Protein AF-0000000073167538 (afdb_homodimer)

Sequence (584 aa):
VLIKNPHLDSMEEDILYHLDLGTRTHNLPAMFGDIKFVCVGGSPNRMKAFAQFMHKELGLEGSGEDVADICAGTDRYAMYRTGPVLSISHGMGIPSISIMLHELIKLLHHAKCRDVTIIRIGTSGGLGIKAGSVVITDTAVDASFQPRFEQVVLGDVVVRSTDLDRELAEELLACSKEVPDFPTLIGHTMCTYDFYEGQGRLDGALCSFSSEKKLEYLKRAHKAGVRNIEMESTAFAAMCRLCGLRAAVVCVALLDRLEGDQIRAPREVLREYQQRPQRLIAAFIRRRLARCVLIKNPHLDSMEEDILYHLDLGTRTHNLPAMFGDIKFVCVGGSPNRMKAFAQFMHKELGLEGSGEDVADICAGTDRYAMYRTGPVLSISHGMGIPSISIMLHELIKLLHHAKCRDVTIIRIGTSGGLGIKAGSVVITDTAVDASFQPRFEQVVLGDVVVRSTDLDRELAEELLACSKEVPDFPTLIGHTMCTYDFYEGQGRLDGALCSFSSEKKLEYLKRAHKAGVRNIEMESTAFAAMCRLCGLRAAVVCVALLDRLEGDQIRAPREVLREYQQRPQRLIAAFIRRRLARC

pLDDT: mean 96.19, std 3.98, range [68.0, 98.94]

Structure (mmCIF, N/CA/C/O backbone):
data_AF-0000000073167538-model_v1
#
loop_
_entity.id
_entity.type
_entity.pdbx_description
1 polymer 'Uridine phosphorylase'
#
loop_
_atom_site.group_PDB
_atom_site.id
_atom_site.type_symbol
_atom_site.label_atom_id
_atom_site.label_alt_id
_atom_site.label_comp_id
_atom_site.label_asym_id
_atom_site.label_entity_id
_atom_site.label_seq_id
_atom_site.pdbx_PDB_ins_code
_atom_site.Cartn_x
_atom_site.Cartn_y
_atom_site.Cartn_z
_atom_site.occupancy
_atom_site.B_iso_or_equiv
_atom_site.auth_seq_id
_atom_site.auth_comp_id
_atom_site.auth_asym_id
_atom_site.auth_atom_id
_atom_site.pdbx_PDB_model_num
ATOM 1 N N . VAL A 1 1 ? -19.047 15.734 6.941 1 91.5 1 VAL A N 1
ATOM 2 C CA . VAL A 1 1 ? -18.344 14.977 5.914 1 91.5 1 VAL A CA 1
ATOM 3 C C . VAL A 1 1 ? -19.25 14.773 4.703 1 91.5 1 VAL A C 1
ATOM 5 O O . VAL A 1 1 ? -20.375 14.266 4.836 1 91.5 1 VAL A O 1
ATOM 8 N N . LEU A 1 2 ? -18.75 15.258 3.584 1 90.81 2 LEU A N 1
ATOM 9 C CA . LEU A 1 2 ? -19.516 15.141 2.344 1 90.81 2 LEU A CA 1
ATOM 10 C C . LEU A 1 2 ? -19.203 13.828 1.633 1 90.81 2 LEU A C 1
ATOM 12 O O . LEU A 1 2 ? -18.031 13.453 1.507 1 90.81 2 LEU A O 1
ATOM 16 N N . ILE A 1 3 ? -20.234 13.109 1.288 1 92.75 3 ILE A N 1
ATOM 17 C CA . ILE A 1 3 ? -20.094 11.906 0.478 1 92.75 3 ILE A CA 1
ATOM 18 C C . ILE A 1 3 ? -20.531 12.195 -0.956 1 92.75 3 ILE A C 1
ATOM 20 O O . ILE A 1 3 ? -21.625 12.727 -1.184 1 92.75 3 ILE A O 1
ATOM 24 N N . LYS A 1 4 ? -19.641 11.898 -1.864 1 94.88 4 LYS A N 1
ATOM 25 C CA . LYS A 1 4 ? -19.984 12.102 -3.266 1 94.88 4 LYS A CA 1
ATOM 26 C C . LYS A 1 4 ? -20.266 10.781 -3.967 1 94.88 4 LYS A C 1
ATOM 28 O O . LYS A 1 4 ? -19.594 10.43 -4.938 1 94.88 4 LYS A O 1
ATOM 33 N N . ASN A 1 5 ? -21.188 10.062 -3.486 1 97 5 ASN A N 1
ATOM 34 C CA . ASN A 1 5 ? -21.656 8.781 -4.008 1 97 5 ASN A CA 1
ATOM 35 C C . ASN A 1 5 ? -23.172 8.617 -3.803 1 97 5 ASN A C 1
ATOM 37 O O . ASN A 1 5 ? -23.609 8.32 -2.693 1 97 5 ASN A O 1
ATOM 41 N N . PRO A 1 6 ? -23.938 8.781 -4.801 1 94.75 6 PRO A N 1
ATOM 42 C CA . PRO A 1 6 ? -25.391 8.727 -4.668 1 94.75 6 PRO A CA 1
ATOM 43 C C . PRO A 1 6 ? -25.891 7.32 -4.344 1 94.75 6 PRO A C 1
ATOM 45 O O . PRO A 1 6 ? -27.062 7.148 -3.975 1 94.75 6 PRO A O 1
ATOM 48 N N . HIS A 1 7 ? -25.047 6.344 -4.438 1 94.62 7 HIS A N 1
ATOM 49 C CA . HIS A 1 7 ?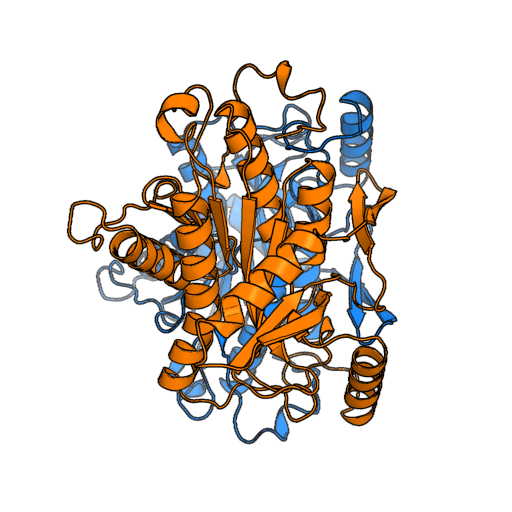 -25.484 4.961 -4.266 1 94.62 7 HIS A CA 1
ATOM 50 C C . HIS A 1 7 ? -25.438 4.551 -2.797 1 94.62 7 HIS A C 1
ATOM 52 O O . HIS A 1 7 ? -26.062 3.557 -2.406 1 94.62 7 HIS A O 1
ATOM 58 N N . LEU A 1 8 ? -24.766 5.25 -1.967 1 92.38 8 LEU A N 1
ATOM 59 C CA . LEU A 1 8 ? -24.484 4.832 -0.598 1 92.38 8 LEU A CA 1
ATOM 60 C C . LEU A 1 8 ? -25.75 4.805 0.237 1 92.38 8 LEU A C 1
ATOM 62 O O . LEU A 1 8 ? -25.938 3.916 1.074 1 92.38 8 LEU A O 1
ATOM 66 N N . ASP A 1 9 ? -26.656 5.707 -0.012 1 87.81 9 ASP A N 1
ATOM 67 C CA . ASP A 1 9 ? -27.875 5.836 0.778 1 87.81 9 ASP A CA 1
ATOM 68 C C . ASP A 1 9 ? -28.828 4.676 0.511 1 87.81 9 ASP A C 1
ATOM 70 O O . ASP A 1 9 ? -29.703 4.383 1.329 1 87.81 9 ASP A O 1
ATOM 74 N N . SER A 1 10 ? -28.609 4.059 -0.589 1 88.75 10 SER A N 1
ATOM 75 C CA . SER A 1 10 ? -29.531 2.994 -0.965 1 88.75 10 SER A CA 1
ATOM 76 C C . SER A 1 10 ? -29.047 1.637 -0.467 1 88.75 10 SER A C 1
ATOM 78 O O . SER A 1 10 ? -29.75 0.635 -0.589 1 88.75 10 SER A O 1
ATOM 80 N N . MET A 1 11 ? -27.938 1.695 0.188 1 90 11 MET A N 1
ATOM 81 C CA . MET A 1 11 ? -27.391 0.423 0.642 1 90 11 MET A CA 1
ATOM 82 C C . MET A 1 11 ? -28.047 -0.02 1.946 1 90 11 MET A C 1
ATOM 84 O O . MET A 1 11 ? -28.219 0.786 2.861 1 90 11 MET A O 1
ATOM 88 N N . GLU A 1 12 ? -28.406 -1.273 1.979 1 90.75 12 GLU A N 1
ATOM 89 C CA . GLU A 1 12 ? -28.953 -1.843 3.207 1 90.75 12 GLU A CA 1
ATOM 90 C C . GLU A 1 12 ? -27.906 -1.901 4.305 1 90.75 12 GLU A C 1
ATOM 92 O O . GLU A 1 12 ? -28.203 -1.643 5.473 1 90.75 12 GLU A O 1
ATOM 97 N N . GLU A 1 13 ? -26.781 -2.285 3.922 1 94.38 13 GLU A N 1
ATOM 98 C CA . GLU A 1 13 ? -25.609 -2.367 4.809 1 94.38 13 GLU A CA 1
ATOM 99 C C . GLU A 1 13 ? -24.344 -1.894 4.105 1 94.38 13 GLU A C 1
ATOM 101 O O . GLU A 1 13 ? -24.156 -2.156 2.916 1 94.38 13 GLU A O 1
ATOM 106 N N . ASP A 1 14 ? -23.625 -1.122 4.84 1 96.31 14 ASP A N 1
ATOM 107 C CA . ASP A 1 14 ? -22.312 -0.718 4.359 1 96.31 14 ASP A CA 1
ATOM 108 C C . ASP A 1 14 ? -21.203 -1.406 5.152 1 96.31 14 ASP A C 1
ATOM 110 O O . ASP A 1 14 ? -20.984 -1.091 6.324 1 96.31 14 ASP A O 1
ATOM 114 N N . ILE A 1 15 ? -20.562 -2.326 4.469 1 95.38 15 ILE A N 1
ATOM 115 C CA . ILE A 1 15 ? -19.469 -3.07 5.094 1 95.38 15 ILE A CA 1
ATOM 116 C C . ILE A 1 15 ? -18.141 -2.406 4.762 1 95.38 15 ILE A C 1
ATOM 118 O O . ILE A 1 15 ? -17.797 -2.246 3.588 1 95.38 15 ILE A O 1
ATOM 122 N N . LEU A 1 16 ? -17.5 -1.912 5.754 1 96.75 16 LEU A N 1
ATOM 123 C CA . LEU A 1 16 ? -16.125 -1.411 5.621 1 96.75 16 LEU A CA 1
ATOM 124 C C . LEU A 1 16 ? -15.117 -2.531 5.844 1 96.75 16 LEU A C 1
ATOM 126 O O . LEU A 1 16 ? -14.516 -2.629 6.914 1 96.75 16 LEU A O 1
ATOM 130 N N . TYR A 1 17 ? -14.867 -3.234 4.82 1 94.44 17 TYR A N 1
ATOM 131 C CA . TYR A 1 17 ? -14.227 -4.539 4.867 1 94.44 17 TYR A CA 1
ATOM 132 C C . TYR A 1 17 ? -12.812 -4.43 5.43 1 94.44 17 TYR A C 1
ATOM 134 O O . TYR A 1 17 ? -12.422 -5.211 6.297 1 94.44 17 TYR A O 1
ATOM 142 N N . HIS A 1 18 ? -12.062 -3.453 5.031 1 96.69 18 HIS A N 1
ATOM 143 C CA . HIS A 1 18 ? -10.656 -3.369 5.391 1 96.69 18 HIS A CA 1
ATOM 144 C C . HIS A 1 18 ? -10.477 -2.801 6.797 1 96.69 18 HIS A C 1
ATOM 146 O O . HIS A 1 18 ? -9.406 -2.941 7.395 1 96.69 18 HIS A O 1
ATOM 152 N N . LEU A 1 19 ? -11.516 -2.156 7.316 1 97.69 19 LEU A N 1
ATOM 153 C CA . LEU A 1 19 ? -11.453 -1.605 8.664 1 97.69 19 LEU A CA 1
ATOM 154 C C . LEU A 1 19 ? -12.133 -2.535 9.664 1 97.69 19 LEU A C 1
ATOM 156 O O . LEU A 1 19 ? -12.094 -2.293 10.867 1 97.69 19 LEU A O 1
ATOM 160 N N . ASP A 1 20 ? -12.734 -3.551 9.219 1 96.44 20 ASP A N 1
ATOM 161 C CA . ASP A 1 20 ? -13.469 -4.508 10.047 1 96.44 20 ASP A CA 1
ATOM 162 C C . ASP A 1 20 ? -14.609 -3.826 10.789 1 96.44 20 ASP A C 1
ATOM 164 O O . ASP A 1 20 ? -14.805 -4.059 11.984 1 96.44 20 ASP A O 1
ATOM 168 N N . LEU A 1 21 ? -15.359 -2.953 10.062 1 97.44 21 LEU A N 1
ATOM 169 C CA . LEU A 1 21 ? -16.516 -2.242 10.602 1 97.44 21 LEU A CA 1
ATOM 170 C C . LEU A 1 21 ? -17.703 -2.352 9.664 1 97.44 21 LEU A C 1
ATOM 172 O O . LEU A 1 21 ? -17.562 -2.781 8.516 1 97.44 21 LEU A O 1
ATOM 176 N N . GLY A 1 22 ? -18.875 -2.082 10.133 1 96.06 22 GLY A N 1
ATOM 177 C CA . GLY A 1 22 ? -20.094 -2.113 9.336 1 96.06 22 GLY A CA 1
ATOM 178 C C . GLY A 1 22 ? -21.266 -1.407 10 1 96.06 22 GLY A C 1
ATOM 179 O O . GLY A 1 22 ? -21.312 -1.307 11.227 1 96.06 22 GLY A O 1
ATOM 180 N N . THR A 1 23 ? -22.234 -0.956 9.195 1 96.69 23 THR A N 1
ATOM 181 C CA . THR A 1 23 ? -23.344 -0.17 9.703 1 96.69 23 THR A CA 1
ATOM 182 C C . THR A 1 23 ? -24.344 -1.062 10.438 1 96.69 23 THR A C 1
ATOM 184 O O . THR A 1 23 ? -25.156 -0.577 11.227 1 96.69 23 THR A O 1
ATOM 187 N N . ARG A 1 24 ? -24.328 -2.367 10.188 1 95.12 24 ARG A N 1
ATOM 188 C CA . ARG A 1 24 ? -25.219 -3.287 10.891 1 95.12 24 ARG A CA 1
ATOM 189 C C . ARG A 1 24 ? -24.516 -3.902 12.102 1 95.12 24 ARG A C 1
ATOM 191 O O . ARG A 1 24 ? -25.156 -4.184 13.117 1 95.12 24 ARG A O 1
ATOM 198 N N . THR A 1 25 ? -23.266 -4.051 12.016 1 95.12 25 THR A N 1
ATOM 199 C CA . THR A 1 25 ? -22.531 -4.801 13.023 1 95.12 25 THR A CA 1
ATOM 200 C C . THR A 1 25 ? -22.047 -3.873 14.133 1 95.12 25 THR A C 1
ATOM 202 O O . THR A 1 25 ? -21.719 -4.328 15.234 1 95.12 25 THR A O 1
ATOM 205 N N . HIS A 1 26 ? -21.938 -2.592 13.898 1 97.88 26 HIS A N 1
ATOM 206 C CA . HIS A 1 26 ? -21.422 -1.638 14.867 1 97.88 26 HIS A CA 1
ATOM 207 C C . HIS A 1 26 ? -22.312 -0.417 14.984 1 97.88 26 HIS A C 1
ATOM 209 O O . HIS A 1 26 ? -22.922 0.015 14 1 97.88 26 HIS A O 1
ATOM 215 N N . ASN A 1 27 ? -22.422 0.134 16.188 1 98.31 27 ASN A N 1
ATOM 216 C CA . ASN A 1 27 ? -23.031 1.448 16.391 1 98.31 27 ASN A CA 1
ATOM 217 C C . ASN A 1 27 ? -22.016 2.568 16.141 1 98.31 27 ASN A C 1
ATOM 219 O O . ASN A 1 27 ? -21.469 3.131 17.094 1 98.31 27 ASN A O 1
ATOM 223 N N . LEU A 1 28 ? -21.859 2.949 14.922 1 98.31 28 LEU A N 1
ATOM 224 C CA . LEU A 1 28 ? -20.797 3.854 14.492 1 98.31 28 LEU A CA 1
ATOM 225 C C . LEU A 1 28 ? -20.969 5.234 15.109 1 98.31 28 LEU A C 1
ATOM 227 O O . LEU A 1 28 ? -20 5.848 15.562 1 98.31 28 LEU A O 1
ATOM 231 N N . PRO A 1 29 ? -22.219 5.781 15.195 1 98.31 29 PRO A N 1
ATOM 232 C CA . PRO A 1 29 ? -22.391 7.078 15.859 1 98.31 29 PRO A CA 1
ATOM 233 C C . PRO A 1 29 ? -21.938 7.055 17.312 1 98.31 29 PRO A C 1
ATOM 235 O O . PRO A 1 29 ? -21.281 7.984 17.781 1 98.31 29 PRO A O 1
ATOM 238 N N . ALA A 1 30 ? -22.25 5.961 17.984 1 98.31 30 ALA A N 1
ATOM 239 C CA . ALA A 1 30 ? -21.844 5.852 19.391 1 98.31 30 ALA A CA 1
ATOM 240 C C . ALA A 1 30 ? -20.328 5.68 19.516 1 98.31 30 ALA A C 1
ATOM 242 O O . ALA A 1 30 ? -19.719 6.195 20.453 1 98.31 30 ALA A O 1
ATOM 243 N N . MET A 1 31 ? -19.75 4.988 18.625 1 98 31 MET A N 1
ATOM 244 C CA . MET A 1 31 ? -18.344 4.641 18.688 1 98 31 MET A CA 1
ATOM 245 C C . MET A 1 31 ? -17.469 5.82 18.25 1 98 31 MET A C 1
ATOM 247 O O . MET A 1 31 ? -16.375 6.004 18.766 1 98 31 MET A O 1
ATOM 251 N N . PHE A 1 32 ? -17.969 6.656 17.25 1 98.56 32 PHE A N 1
ATOM 252 C CA . PHE A 1 32 ? -17.047 7.562 16.594 1 98.56 32 PHE A CA 1
ATOM 253 C C . PHE A 1 32 ? -17.641 8.969 16.5 1 98.56 32 PHE A C 1
ATOM 255 O O . PHE A 1 32 ? -16.969 9.891 16.016 1 98.56 32 PHE A O 1
ATOM 262 N N . GLY A 1 33 ? -18.812 9.219 16.875 1 98.31 33 GLY A N 1
ATOM 263 C CA . GLY A 1 33 ? -19.531 10.453 16.625 1 98.31 33 GLY A CA 1
ATOM 264 C C . GLY A 1 33 ? -18.844 11.68 17.188 1 98.31 33 GLY A C 1
ATOM 265 O O . GLY A 1 33 ? -19.047 12.797 16.688 1 98.31 33 GLY A O 1
ATOM 266 N N . ASP A 1 34 ? -18.016 11.539 18.172 1 97.88 34 ASP A N 1
ATOM 267 C CA . ASP A 1 34 ? -17.375 12.664 18.828 1 97.88 34 ASP A CA 1
ATOM 268 C C . ASP A 1 34 ? -15.961 12.891 18.312 1 97.88 34 ASP A C 1
ATOM 270 O O . ASP A 1 34 ? -15.219 13.719 18.844 1 97.88 34 ASP A O 1
ATOM 274 N N . ILE A 1 35 ? -15.586 12.188 17.328 1 98.44 35 ILE A N 1
ATOM 275 C CA . ILE A 1 35 ? -14.258 12.344 16.75 1 98.44 35 ILE A CA 1
ATOM 276 C C . ILE A 1 35 ? -14.117 13.742 16.156 1 98.44 35 ILE A C 1
ATOM 278 O O . ILE A 1 35 ? -14.992 14.195 15.414 1 98.44 35 ILE A O 1
ATOM 282 N N . LYS A 1 36 ? -13 14.414 16.469 1 98.31 36 LYS A N 1
ATOM 283 C CA . LYS A 1 36 ? -12.711 15.75 15.953 1 98.31 36 LYS A CA 1
ATOM 284 C C . LYS A 1 36 ? -11.43 15.766 15.125 1 98.31 36 LYS A C 1
ATOM 286 O O . LYS A 1 36 ? -11.258 16.625 14.258 1 98.31 36 LYS A O 1
ATOM 291 N N . PHE A 1 37 ? -10.547 14.836 15.445 1 98.75 37 PHE A N 1
ATOM 292 C CA . PHE A 1 37 ? -9.266 14.758 14.758 1 98.75 37 PHE A CA 1
ATOM 293 C C . PHE A 1 37 ? -8.992 13.336 14.289 1 98.75 37 PHE A C 1
ATOM 295 O O . PHE A 1 37 ? -9.195 12.375 15.031 1 98.75 37 PHE A O 1
ATOM 302 N N . VAL A 1 38 ? -8.602 13.203 13.078 1 98.94 38 VAL A N 1
ATOM 303 C CA . VAL A 1 38 ? -8.117 11.945 12.516 1 98.94 38 VAL A CA 1
ATOM 304 C C . VAL A 1 38 ? -6.676 12.109 12.055 1 98.94 38 VAL A C 1
ATOM 306 O O . VAL A 1 38 ? -6.371 12.992 11.25 1 98.94 38 VAL A O 1
ATOM 309 N N . CYS A 1 39 ? -5.777 11.32 12.562 1 98.94 39 CYS A N 1
ATOM 310 C CA . CYS A 1 39 ? -4.379 11.289 12.156 1 98.94 39 CYS A CA 1
ATOM 311 C C . CYS A 1 39 ? -4.027 9.969 11.484 1 98.94 39 CYS A C 1
ATOM 313 O O . CYS A 1 39 ? -4.223 8.898 12.07 1 98.94 39 CYS A O 1
ATOM 315 N N . VAL A 1 40 ? -3.537 10.086 10.266 1 98.94 40 VAL A N 1
ATOM 316 C CA . VAL A 1 40 ? -3.256 8.867 9.516 1 98.94 40 VAL A CA 1
ATOM 317 C C . VAL A 1 40 ? -1.771 8.805 9.164 1 98.94 40 VAL A C 1
ATOM 319 O O . VAL A 1 40 ? -1.118 9.836 9.016 1 98.94 40 VAL A O 1
ATOM 322 N N . GLY A 1 41 ? -1.178 7.633 9.125 1 98.69 41 GLY A N 1
ATOM 323 C CA . GLY A 1 41 ? 0.223 7.414 8.797 1 98.69 41 GLY A CA 1
ATOM 324 C C . GLY A 1 41 ? 0.497 6.031 8.234 1 98.69 41 GLY A C 1
ATOM 325 O O . GLY A 1 41 ? -0.386 5.172 8.227 1 98.69 41 GLY A O 1
ATOM 326 N N . GLY A 1 42 ? 1.642 5.824 7.793 1 97.88 42 GLY A N 1
ATOM 327 C CA . GLY A 1 42 ? 1.96 4.605 7.066 1 97.88 42 GLY A CA 1
ATOM 328 C C . GLY A 1 42 ? 2.146 3.402 7.969 1 97.88 42 GLY A C 1
ATOM 329 O O . GLY A 1 42 ? 1.661 2.311 7.664 1 97.88 42 GLY A O 1
ATOM 330 N N . SER A 1 43 ? 2.77 3.568 9.117 1 96.62 43 SER A N 1
ATOM 331 C CA . SER A 1 43 ? 3.234 2.492 9.984 1 96.62 43 SER A CA 1
ATOM 332 C C . SER A 1 43 ? 2.244 2.221 11.109 1 96.62 43 SER A C 1
ATOM 334 O O . SER A 1 43 ? 1.916 3.121 11.883 1 96.62 43 SER A O 1
ATOM 336 N N . PRO A 1 44 ? 1.8 0.929 11.242 1 96.5 44 PRO A N 1
ATOM 337 C CA . PRO A 1 44 ? 0.926 0.614 12.375 1 96.5 44 PRO A CA 1
ATOM 338 C C . PRO A 1 44 ? 1.583 0.899 13.727 1 96.5 44 PRO A C 1
ATOM 340 O O . PRO A 1 44 ? 0.937 1.434 14.625 1 96.5 44 PRO A O 1
ATOM 343 N N . ASN A 1 45 ? 2.896 0.592 13.82 1 95.38 45 ASN A N 1
ATOM 344 C CA . ASN A 1 45 ? 3.602 0.834 15.078 1 95.38 45 ASN A CA 1
ATOM 345 C C . ASN A 1 45 ? 3.67 2.324 15.406 1 95.38 45 ASN A C 1
ATOM 347 O O . ASN A 1 45 ? 3.475 2.721 16.547 1 95.38 45 ASN A O 1
ATOM 351 N N . ARG A 1 46 ? 3.982 3.098 14.398 1 96.75 46 ARG A N 1
ATOM 352 C CA . ARG A 1 46 ? 4.062 4.539 14.602 1 96.75 46 ARG A CA 1
ATOM 353 C C . ARG A 1 46 ? 2.711 5.113 15.008 1 96.75 46 ARG A C 1
ATOM 355 O O . ARG A 1 46 ? 2.635 5.98 15.883 1 96.75 46 ARG A O 1
ATOM 362 N N . MET A 1 47 ? 1.64 4.602 14.422 1 98.12 47 MET A N 1
ATOM 363 C CA . MET A 1 47 ? 0.313 5.141 14.711 1 98.12 47 MET A CA 1
ATOM 364 C C . MET A 1 47 ? -0.181 4.672 16.078 1 98.12 47 MET A C 1
ATOM 366 O O . MET A 1 47 ? -0.91 5.395 16.766 1 98.12 47 MET A O 1
ATOM 370 N N . LYS A 1 48 ? 0.211 3.457 16.469 1 97.38 48 LYS A N 1
ATOM 371 C CA . LYS A 1 48 ? -0.057 3.021 17.828 1 97.38 48 LYS A CA 1
ATOM 372 C C . LYS A 1 48 ? 0.663 3.91 18.844 1 97.38 48 LYS A C 1
ATOM 374 O O . LYS A 1 48 ? 0.06 4.363 19.812 1 97.38 48 LYS A O 1
ATOM 379 N N . ALA A 1 49 ? 1.913 4.121 18.594 1 96.69 49 ALA A N 1
ATOM 380 C CA . ALA A 1 49 ? 2.715 4.973 19.469 1 96.69 49 ALA A CA 1
ATOM 381 C C . ALA A 1 49 ? 2.115 6.375 19.562 1 96.69 49 ALA A C 1
ATOM 383 O O . ALA A 1 49 ? 2.096 6.973 20.641 1 96.69 49 ALA A O 1
ATOM 384 N N . PHE A 1 50 ? 1.688 6.871 18.453 1 98.12 50 PHE A N 1
ATOM 385 C CA . PHE A 1 50 ? 1.077 8.195 18.453 1 98.12 50 PHE A CA 1
ATOM 386 C C . PHE A 1 50 ? -0.179 8.211 19.328 1 98.12 50 PHE A C 1
ATOM 388 O O . PHE A 1 50 ? -0.407 9.164 20.078 1 98.12 50 PHE A O 1
ATOM 395 N N . ALA A 1 51 ? -1.028 7.211 19.156 1 98.19 51 ALA A N 1
ATOM 396 C CA . ALA A 1 51 ? -2.238 7.125 19.969 1 98.19 51 ALA A CA 1
ATOM 397 C C . ALA A 1 51 ? -1.9 7.105 21.453 1 98.19 51 ALA A C 1
ATOM 399 O O . ALA A 1 51 ? -2.557 7.777 22.25 1 98.19 51 ALA A O 1
ATOM 400 N N . GLN A 1 52 ? -0.921 6.324 21.812 1 97.38 52 GLN A N 1
ATOM 401 C CA . GLN A 1 52 ? -0.474 6.262 23.203 1 97.38 52 GLN A CA 1
ATOM 402 C C . GLN A 1 52 ? 0.05 7.617 23.672 1 97.38 52 GLN A C 1
ATOM 404 O O . GLN A 1 52 ? -0.24 8.047 24.781 1 97.38 52 GLN A O 1
ATOM 409 N N . PHE A 1 53 ? 0.814 8.227 22.844 1 96.62 53 PHE A N 1
ATOM 410 C CA . PHE A 1 53 ? 1.349 9.555 23.141 1 96.62 53 PHE A CA 1
ATOM 411 C C . PHE A 1 53 ? 0.221 10.555 23.359 1 96.62 53 PHE A C 1
ATOM 413 O O . PHE A 1 53 ? 0.243 11.32 24.328 1 96.62 53 PHE A O 1
ATOM 420 N N . MET A 1 54 ? -0.784 10.523 22.516 1 97.06 54 MET A N 1
ATOM 421 C CA . MET A 1 54 ? -1.919 11.438 22.609 1 97.06 54 MET A CA 1
ATOM 422 C C . MET A 1 54 ? -2.723 11.18 23.875 1 97.06 54 MET A C 1
ATOM 424 O O . MET A 1 54 ? -3.262 12.117 24.484 1 97.06 54 MET A O 1
ATOM 428 N N . HIS A 1 55 ? -2.818 9.898 24.234 1 96.81 55 HIS A N 1
ATOM 429 C CA . HIS A 1 55 ? -3.51 9.547 25.469 1 96.81 55 HIS A CA 1
ATOM 430 C C . HIS A 1 55 ? -2.914 10.289 26.672 1 96.81 55 HIS A C 1
ATOM 432 O O . HIS A 1 55 ? -3.648 10.828 27.5 1 96.81 55 HIS A O 1
ATOM 438 N N . LYS A 1 56 ? -1.634 10.281 26.703 1 95 56 LYS A N 1
ATOM 439 C CA . LYS A 1 56 ? -0.922 10.969 27.781 1 95 56 LYS A CA 1
ATOM 440 C C . LYS A 1 56 ? -1.086 12.484 27.656 1 95 56 LYS A C 1
ATOM 442 O O . LYS A 1 56 ? -1.354 13.164 28.641 1 95 56 LYS A O 1
ATOM 447 N N . GLU A 1 57 ? -0.93 12.992 26.469 1 94.19 57 GLU A N 1
ATOM 448 C CA . GLU A 1 57 ? -0.991 14.43 26.219 1 94.19 57 GLU A CA 1
ATOM 449 C C . GLU A 1 57 ? -2.363 14.992 26.562 1 94.19 57 GLU A C 1
ATOM 451 O O . GLU A 1 57 ? -2.473 16.141 27 1 94.19 57 GLU A O 1
ATOM 456 N N . LEU A 1 58 ? -3.369 14.164 26.422 1 95.12 58 LEU A N 1
ATOM 457 C CA . LEU A 1 58 ? -4.73 14.633 26.672 1 95.12 58 LEU A CA 1
ATOM 458 C C . LEU A 1 58 ? -5.148 14.367 28.109 1 95.12 58 LEU A C 1
ATOM 460 O O . LEU A 1 58 ? -6.246 14.742 28.531 1 95.12 58 LEU A O 1
ATOM 464 N N . GLY A 1 59 ? -4.328 13.734 28.875 1 93 59 GLY A N 1
ATOM 465 C CA . GLY A 1 59 ? -4.605 13.461 30.281 1 93 59 GLY A CA 1
ATOM 466 C C . GLY A 1 59 ? -5.773 12.516 30.484 1 93 59 GLY A C 1
ATOM 467 O O . GLY A 1 59 ? -6.57 12.695 31.406 1 93 59 GLY A O 1
ATOM 468 N N . LEU A 1 60 ? -5.859 11.57 29.609 1 92.38 60 LEU A N 1
ATOM 469 C CA . LEU A 1 60 ? -6.965 10.625 29.719 1 92.38 60 LEU A CA 1
ATOM 470 C C . LEU A 1 60 ? -6.684 9.586 30.797 1 92.38 60 LEU A C 1
ATOM 472 O O . LEU A 1 60 ? -5.523 9.312 31.125 1 92.38 60 LEU A O 1
ATOM 476 N N . GLU A 1 61 ? -7.691 9.047 31.297 1 88.81 61 GLU A N 1
ATOM 477 C CA . GLU A 1 61 ? -7.562 8.062 32.375 1 88.81 61 GLU A CA 1
ATOM 478 C C . GLU A 1 61 ? -6.926 6.773 31.859 1 88.81 61 GLU A C 1
ATOM 480 O O . GLU A 1 61 ? -7.195 6.344 30.734 1 88.81 61 GLU A O 1
ATOM 485 N N . GLY A 1 62 ? -6.137 6.227 32.75 1 84.5 62 GLY A N 1
ATOM 486 C CA . GLY A 1 62 ? -5.492 4.973 32.406 1 84.5 62 GLY A CA 1
ATOM 487 C C . GLY A 1 62 ? -4.09 5.16 31.844 1 84.5 62 GLY A C 1
ATOM 488 O O . GLY A 1 62 ? -3.666 6.289 31.594 1 84.5 62 GLY A O 1
ATOM 489 N N . SER A 1 63 ? -3.301 4.148 31.812 1 79.94 63 SER A N 1
ATOM 490 C CA . SER A 1 63 ? -1.903 4.227 31.391 1 79.94 63 SER A CA 1
ATOM 491 C C . SER A 1 63 ? -1.783 4.508 29.906 1 79.94 63 SER A C 1
ATOM 493 O O . SER A 1 63 ? -0.778 5.059 29.453 1 79.94 63 SER A O 1
ATOM 495 N N . GLY A 1 64 ? -2.773 4.262 29.125 1 80.88 64 GLY A N 1
ATOM 496 C CA . GLY A 1 64 ? -2.703 4.441 27.688 1 80.88 64 GLY A CA 1
ATOM 497 C C . GLY A 1 64 ? -1.9 3.361 26.984 1 80.88 64 GLY A C 1
ATOM 498 O O . GLY A 1 64 ? -1.794 3.354 25.766 1 80.88 64 GLY A O 1
ATOM 499 N N . GLU A 1 65 ? -1.357 2.469 27.703 1 82.94 65 GLU A N 1
ATOM 500 C CA . GLU A 1 65 ? -0.494 1.428 27.156 1 82.94 65 GLU A CA 1
ATOM 501 C C . GLU A 1 65 ? -1.308 0.369 26.422 1 82.94 65 GLU A C 1
ATOM 503 O O . GLU A 1 65 ? -0.813 -0.256 25.484 1 82.94 65 GLU A O 1
ATOM 508 N N . ASP A 1 66 ? -2.506 0.332 26.781 1 85.69 66 ASP A N 1
ATOM 509 C CA . ASP A 1 66 ? -3.301 -0.76 26.234 1 85.69 66 ASP A CA 1
ATOM 510 C C . ASP A 1 66 ? -4.324 -0.24 25.234 1 85.69 66 ASP A C 1
ATOM 512 O O . ASP A 1 66 ? -5.496 -0.628 25.266 1 85.69 66 ASP A O 1
ATOM 516 N N . VAL A 1 67 ? -3.912 0.542 24.359 1 91.75 67 VAL A N 1
ATOM 517 C CA . VAL A 1 67 ? -4.859 0.982 23.344 1 91.75 67 VAL A CA 1
ATOM 518 C C . VAL A 1 67 ? -5.164 -0.171 22.391 1 91.75 67 VAL A C 1
ATOM 520 O O . VAL A 1 67 ? -4.25 -0.773 21.828 1 91.75 67 VAL A O 1
ATOM 523 N N . ALA A 1 68 ? -6.375 -0.485 22.266 1 94.56 68 ALA A N 1
ATOM 524 C CA . ALA A 1 68 ? -6.805 -1.615 21.453 1 94.56 68 ALA A CA 1
ATOM 525 C C . ALA A 1 68 ? -6.91 -1.219 19.969 1 94.56 68 ALA A C 1
ATOM 527 O O . ALA A 1 68 ? -7.34 -0.109 19.656 1 94.56 68 ALA A O 1
ATOM 528 N N . ASP A 1 69 ? -6.512 -2.121 19.156 1 97.56 69 ASP A N 1
ATOM 529 C CA . ASP A 1 69 ? -6.703 -1.933 17.719 1 97.56 69 ASP A CA 1
ATOM 530 C C . ASP A 1 69 ? -8.148 -2.215 17.312 1 97.56 69 ASP A C 1
ATOM 532 O O . ASP A 1 69 ? -8.602 -3.359 17.359 1 97.56 69 ASP A O 1
ATOM 536 N N . ILE A 1 70 ? -8.844 -1.246 16.844 1 97.75 70 ILE A N 1
ATOM 537 C CA . ILE A 1 70 ? -10.258 -1.341 16.484 1 97.75 70 ILE A CA 1
ATOM 538 C C . ILE A 1 70 ? -10.414 -2.25 15.266 1 97.75 70 ILE A C 1
ATOM 540 O O . ILE A 1 70 ? -11.438 -2.93 15.117 1 97.75 70 ILE A O 1
ATOM 544 N N . CYS A 1 71 ? -9.359 -2.314 14.398 1 95.88 71 CYS A N 1
ATOM 545 C CA . CYS A 1 71 ? -9.406 -3.088 13.164 1 95.88 71 CYS A CA 1
ATOM 546 C C . CYS A 1 71 ? -8.812 -4.477 13.367 1 95.88 71 CYS A C 1
ATOM 548 O O . CYS A 1 71 ? -8.383 -5.121 12.406 1 95.88 71 CYS A O 1
ATOM 550 N N . ALA A 1 72 ? -8.758 -5.004 14.516 1 93.75 72 ALA A N 1
ATOM 551 C CA . ALA A 1 72 ? -8.008 -6.219 14.836 1 93.75 72 ALA A CA 1
ATOM 552 C C . ALA A 1 72 ? -8.602 -7.43 14.117 1 93.75 72 ALA A C 1
ATOM 554 O O . ALA A 1 72 ? -7.938 -8.461 13.984 1 93.75 72 ALA A O 1
ATOM 555 N N . GLY A 1 73 ? -9.812 -7.344 13.656 1 91.69 73 GLY A N 1
ATOM 556 C CA . GLY A 1 73 ? -10.43 -8.438 12.922 1 91.69 73 GLY A CA 1
ATOM 557 C C . GLY A 1 73 ? -9.852 -8.617 11.531 1 91.69 73 GLY A C 1
ATOM 558 O O . GLY A 1 73 ? -10.078 -9.641 10.883 1 91.69 73 GLY A O 1
ATOM 559 N N . THR A 1 74 ? -9.164 -7.664 11.086 1 91.31 74 THR A N 1
ATOM 560 C CA . THR A 1 74 ? -8.414 -7.758 9.836 1 91.31 74 THR A CA 1
ATOM 561 C C . THR A 1 74 ? -6.934 -7.469 10.07 1 91.31 74 THR A C 1
ATOM 563 O O . THR A 1 74 ? -6.48 -7.402 11.219 1 91.31 74 THR A O 1
ATOM 566 N N . ASP A 1 75 ? -6.148 -7.504 9.086 1 92.75 75 ASP A N 1
ATOM 567 C CA . ASP A 1 75 ? -4.73 -7.184 9.219 1 92.75 75 ASP A CA 1
ATOM 568 C C . ASP A 1 75 ? -4.277 -6.242 8.109 1 92.75 75 ASP A C 1
ATOM 570 O O . ASP A 1 75 ? -3.125 -6.305 7.668 1 92.75 75 ASP A O 1
ATOM 574 N N . ARG A 1 76 ? -5.309 -5.496 7.668 1 95.75 76 ARG A N 1
ATOM 575 C CA . ARG A 1 76 ? -5.016 -4.59 6.559 1 95.75 76 ARG A CA 1
ATOM 576 C C . ARG A 1 76 ? -4.516 -3.244 7.07 1 95.75 76 ARG A C 1
ATOM 578 O O . ARG A 1 76 ? -3.568 -2.678 6.523 1 95.75 76 ARG A O 1
ATOM 585 N N . TYR A 1 77 ? -5.254 -2.75 8.055 1 97.94 77 TYR A N 1
ATOM 586 C CA . TYR A 1 77 ? -4.93 -1.487 8.711 1 97.94 77 TYR A CA 1
ATOM 587 C C . TYR A 1 77 ? -5.016 -1.624 10.227 1 97.94 77 TYR A C 1
ATOM 589 O O . TYR A 1 77 ? -5.398 -2.678 10.742 1 97.94 77 TYR A O 1
ATOM 597 N N . ALA A 1 78 ? -4.5 -0.614 10.938 1 98.12 78 ALA A N 1
ATOM 598 C CA . ALA A 1 78 ? -4.688 -0.471 12.383 1 98.12 78 ALA A CA 1
ATOM 599 C C . ALA A 1 78 ? -5.324 0.875 12.719 1 98.12 78 ALA A C 1
ATOM 601 O O . ALA A 1 78 ? -5.047 1.881 12.062 1 98.12 78 ALA A O 1
ATOM 602 N N . MET A 1 79 ? -6.211 0.831 13.625 1 98.62 79 MET A N 1
ATOM 603 C CA . MET A 1 79 ? -6.926 2.029 14.062 1 98.62 79 MET A CA 1
ATOM 604 C C . MET A 1 79 ? -7.004 2.1 15.578 1 98.62 79 MET A C 1
ATOM 606 O O . MET A 1 79 ? -7.387 1.126 16.234 1 98.62 79 MET A O 1
ATOM 610 N N . TYR A 1 80 ? -6.648 3.211 16.141 1 98.31 80 TYR A N 1
ATOM 611 C CA . TYR A 1 80 ? -6.664 3.449 17.578 1 98.31 80 TYR A CA 1
ATOM 612 C C . TYR A 1 80 ? -7.438 4.719 17.922 1 98.31 80 TYR A C 1
ATOM 614 O O . TYR A 1 80 ? -7.371 5.707 17.188 1 98.31 80 TYR A O 1
ATOM 622 N N . ARG A 1 81 ? -8.102 4.652 18.984 1 97.31 81 ARG A N 1
ATOM 623 C CA . ARG A 1 81 ? -8.852 5.82 19.422 1 97.31 81 ARG A CA 1
ATOM 624 C C . ARG A 1 81 ? -8.359 6.316 20.781 1 97.31 81 ARG A C 1
ATOM 626 O O . ARG A 1 81 ? -8.078 5.512 21.672 1 97.31 81 ARG A O 1
ATOM 633 N N . THR A 1 82 ? -8.156 7.582 20.891 1 96.44 82 THR A N 1
ATOM 634 C CA . THR A 1 82 ? -7.816 8.266 22.141 1 96.44 82 THR A CA 1
ATOM 635 C C . THR A 1 82 ? -8.617 9.562 22.266 1 96.44 82 THR A C 1
ATOM 637 O O . THR A 1 82 ? -8.219 10.602 21.734 1 96.44 82 THR A O 1
ATOM 640 N N . GLY A 1 83 ? -9.773 9.453 23.125 1 95.06 83 GLY A N 1
ATOM 641 C CA . GLY A 1 83 ? -10.672 10.594 23.156 1 95.06 83 GLY A CA 1
ATOM 642 C C . GLY A 1 83 ? -11.234 10.953 21.797 1 95.06 83 GLY A C 1
ATOM 643 O O . GLY A 1 83 ? -11.789 10.102 21.094 1 95.06 83 GLY A O 1
ATOM 644 N N . PRO A 1 84 ? -11.172 12.25 21.438 1 97.62 84 PRO A N 1
ATOM 645 C CA . PRO A 1 84 ? -11.711 12.688 20.141 1 97.62 84 PRO A CA 1
ATOM 646 C C . PRO A 1 84 ? -10.719 12.492 18.984 1 97.62 84 PRO A C 1
ATOM 648 O O . PRO A 1 84 ? -10.93 13.031 17.906 1 97.62 84 PRO A O 1
ATOM 651 N N . VAL A 1 85 ? -9.641 11.742 19.25 1 98.5 85 VAL A N 1
ATOM 652 C CA . VAL A 1 85 ? -8.586 11.562 18.25 1 98.5 85 VAL A CA 1
ATOM 653 C C . VAL A 1 85 ? -8.586 10.125 17.75 1 98.5 85 VAL A C 1
ATOM 655 O O . VAL A 1 85 ? -8.57 9.18 18.547 1 98.5 85 VAL A O 1
ATOM 658 N N . LEU A 1 86 ? -8.648 9.977 16.5 1 98.75 86 LEU A N 1
ATOM 659 C CA . LEU A 1 86 ? -8.5 8.695 15.82 1 98.75 86 LEU A CA 1
ATOM 660 C C . LEU A 1 86 ? -7.141 8.594 15.133 1 98.75 86 LEU A C 1
ATOM 662 O O . LEU A 1 86 ? -6.762 9.484 14.367 1 98.75 86 LEU A O 1
ATOM 666 N N . SER A 1 87 ? -6.344 7.578 15.453 1 98.81 87 SER A N 1
ATOM 667 C CA . SER A 1 87 ? -5.051 7.297 14.836 1 98.81 87 SER A CA 1
ATOM 668 C C . SER A 1 87 ? -5.113 6.051 13.961 1 98.81 87 SER A C 1
ATOM 670 O O . SER A 1 87 ? -5.398 4.957 14.445 1 98.81 87 SER A O 1
ATOM 672 N N . ILE A 1 88 ? -4.785 6.215 12.641 1 98.88 88 ILE A N 1
ATOM 673 C CA . ILE A 1 88 ? -5.012 5.117 11.703 1 98.88 88 ILE A CA 1
ATOM 674 C C . ILE A 1 88 ? -3.771 4.906 10.844 1 98.88 88 ILE A C 1
ATOM 676 O O . ILE A 1 88 ? -3.16 5.875 10.375 1 98.88 88 ILE A O 1
ATOM 680 N N . SER A 1 89 ? -3.369 3.662 10.656 1 98.69 89 SER A N 1
ATOM 681 C CA . SER A 1 89 ? -2.34 3.342 9.672 1 98.69 89 SER A CA 1
ATOM 682 C C . SER A 1 89 ? -2.949 3.098 8.297 1 98.69 89 SER A C 1
ATOM 684 O O . SER A 1 89 ? -4.07 2.594 8.188 1 98.69 89 SER A O 1
ATOM 686 N N . HIS A 1 90 ? -2.211 3.508 7.281 1 98.62 90 HIS A N 1
ATOM 687 C CA . HIS A 1 90 ? -2.777 3.301 5.953 1 98.62 90 HIS A CA 1
ATOM 688 C C . HIS A 1 90 ? -1.819 2.514 5.062 1 98.62 90 HIS A C 1
ATOM 690 O O . HIS A 1 90 ? -2.104 2.291 3.885 1 98.62 90 HIS A O 1
ATOM 696 N N . GLY A 1 91 ? -0.683 2.104 5.617 1 97.81 91 GLY A N 1
ATOM 697 C CA . GLY A 1 91 ? 0.282 1.393 4.793 1 97.81 91 GLY A CA 1
ATOM 698 C C . GLY A 1 91 ? 1.018 2.297 3.822 1 97.81 91 GLY A C 1
ATOM 699 O O . GLY A 1 91 ? 1.318 3.447 4.145 1 97.81 91 GLY A O 1
ATOM 700 N N . MET A 1 92 ? 1.417 1.714 2.664 1 98.44 92 MET A N 1
ATOM 701 C CA . MET A 1 92 ? 2.283 2.473 1.767 1 98.44 92 MET A CA 1
ATOM 702 C C . MET A 1 92 ? 1.628 2.656 0.402 1 98.44 92 MET A C 1
ATOM 704 O O . MET A 1 92 ? 1.056 1.714 -0.148 1 98.44 92 MET A O 1
ATOM 708 N N . GLY A 1 93 ? 1.663 3.898 -0.072 1 98.5 93 GLY A N 1
ATOM 709 C CA . GLY A 1 93 ? 1.305 4.168 -1.455 1 98.5 93 GLY A CA 1
ATOM 710 C C . GLY A 1 93 ? -0.123 4.656 -1.616 1 98.5 93 GLY A C 1
ATOM 711 O O . GLY A 1 93 ? -0.98 4.375 -0.777 1 98.5 93 GLY A O 1
ATOM 712 N N . ILE A 1 94 ? -0.386 5.242 -2.768 1 98.62 94 ILE A N 1
ATOM 713 C CA . ILE A 1 94 ? -1.653 5.875 -3.117 1 98.62 94 ILE A CA 1
ATOM 714 C C . ILE A 1 94 ? -2.773 4.836 -3.092 1 98.62 94 ILE A C 1
ATOM 716 O O . ILE A 1 94 ? -3.822 5.059 -2.486 1 98.62 94 ILE A O 1
ATOM 720 N N . PRO A 1 95 ? -2.545 3.627 -3.65 1 98.56 95 PRO A N 1
ATOM 721 C CA . PRO A 1 95 ? -3.645 2.658 -3.641 1 98.56 95 PRO A CA 1
ATOM 722 C C . PRO A 1 95 ? -4.074 2.268 -2.229 1 98.56 95 PRO A C 1
ATOM 724 O O . PRO A 1 95 ? -5.273 2.199 -1.94 1 98.56 95 PRO A O 1
ATOM 727 N N . SER A 1 96 ? -3.117 2.09 -1.36 1 98.69 96 SER A N 1
ATOM 728 C CA . SER A 1 96 ? -3.439 1.666 -0.002 1 98.69 96 SER A CA 1
ATOM 729 C C . SER A 1 96 ? -4.148 2.773 0.77 1 98.69 96 SER A C 1
ATOM 731 O O . SER A 1 96 ? -5.164 2.527 1.424 1 98.69 96 SER A O 1
ATOM 733 N N . ILE A 1 97 ? -3.639 4.027 0.707 1 98.81 97 ILE A N 1
ATOM 734 C CA . ILE A 1 97 ? -4.281 5.105 1.454 1 98.81 97 ILE A CA 1
ATOM 735 C C . ILE A 1 97 ? -5.652 5.398 0.858 1 98.81 97 ILE A C 1
ATOM 737 O O . ILE A 1 97 ? -6.59 5.75 1.581 1 98.81 97 ILE A O 1
ATOM 741 N N . SER A 1 98 ? -5.801 5.223 -0.436 1 98.69 98 SER A N 1
ATOM 742 C CA . SER A 1 98 ? -7.09 5.449 -1.079 1 98.69 98 SER A CA 1
ATOM 743 C C . SER A 1 98 ? -8.156 4.52 -0.517 1 98.69 98 SER A C 1
ATOM 745 O O . SER A 1 98 ? -9.273 4.949 -0.225 1 98.69 98 SER A O 1
ATOM 747 N N . ILE A 1 99 ? -7.828 3.234 -0.364 1 98.69 99 ILE A N 1
ATOM 748 C CA . ILE A 1 99 ? -8.766 2.281 0.229 1 98.69 99 ILE A CA 1
ATOM 749 C C . ILE A 1 99 ? -9.164 2.756 1.623 1 98.69 99 ILE A C 1
ATOM 751 O O . ILE A 1 99 ? -10.359 2.848 1.934 1 98.69 99 ILE A O 1
ATOM 755 N N . MET A 1 100 ? -8.195 3.088 2.418 1 98.81 100 MET A N 1
ATOM 756 C CA . MET A 1 100 ? -8.43 3.51 3.797 1 98.81 100 MET A CA 1
ATOM 757 C C . MET A 1 100 ? -9.289 4.77 3.844 1 98.81 100 MET A C 1
ATOM 759 O O . MET A 1 100 ? -10.227 4.852 4.633 1 98.81 100 MET A O 1
ATOM 763 N N . LEU A 1 101 ? -9.031 5.699 2.941 1 98.81 101 LEU A N 1
ATOM 764 C CA . LEU A 1 101 ? -9.75 6.969 2.941 1 98.81 101 LEU A CA 1
ATOM 765 C C . LEU A 1 101 ? -11.211 6.766 2.555 1 98.81 101 LEU A C 1
ATOM 767 O O . LEU A 1 101 ? -12.102 7.371 3.15 1 98.81 101 LEU A O 1
ATOM 771 N N . HIS A 1 102 ? -11.453 5.961 1.546 1 98.69 102 HIS A N 1
ATOM 772 C CA . HIS A 1 102 ? -12.836 5.66 1.195 1 98.69 102 HIS A CA 1
ATOM 773 C C . HIS A 1 102 ? -13.617 5.152 2.404 1 98.69 102 HIS A C 1
ATOM 775 O O . HIS A 1 102 ? -14.719 5.633 2.688 1 98.69 102 HIS A O 1
ATOM 781 N N . GLU A 1 103 ? -13.047 4.23 3.074 1 98.56 103 GLU A N 1
ATOM 782 C CA . GLU A 1 103 ? -13.75 3.621 4.195 1 98.56 103 GLU A CA 1
ATOM 783 C C . GLU A 1 103 ? -13.82 4.57 5.391 1 98.56 103 GLU A C 1
ATOM 785 O O . GLU A 1 103 ? -14.82 4.613 6.102 1 98.56 103 GLU A O 1
ATOM 790 N N . LEU A 1 104 ? -12.773 5.34 5.613 1 98.75 104 LEU A N 1
ATOM 791 C CA . LEU A 1 104 ? -12.773 6.316 6.695 1 98.75 104 LEU A CA 1
ATOM 792 C C . LEU A 1 104 ? -13.836 7.383 6.465 1 98.75 104 LEU A C 1
ATOM 794 O O . LEU A 1 104 ? -14.57 7.742 7.391 1 98.75 104 LEU A O 1
ATOM 798 N N . ILE A 1 105 ? -13.891 7.906 5.266 1 98.56 105 ILE A N 1
ATOM 799 C CA . ILE A 1 105 ? -14.859 8.945 4.941 1 98.56 105 ILE A CA 1
ATOM 800 C C . ILE A 1 105 ? -16.281 8.414 5.141 1 98.56 105 ILE A C 1
ATOM 802 O O . ILE A 1 105 ? -17.125 9.102 5.711 1 98.56 105 ILE A O 1
ATOM 806 N N . LYS A 1 106 ? -16.516 7.203 4.699 1 98.31 106 LYS A N 1
ATOM 807 C CA . LYS A 1 106 ? -17.828 6.586 4.938 1 98.31 106 LYS A CA 1
ATOM 808 C C . LYS A 1 106 ? -18.078 6.406 6.43 1 98.31 106 LYS A C 1
ATOM 810 O O . LYS A 1 106 ? -19.203 6.641 6.906 1 98.31 106 LYS A O 1
ATOM 815 N N . LEU A 1 107 ? -17.047 5.965 7.164 1 98.5 107 LEU A N 1
ATOM 816 C CA . LEU A 1 107 ? -17.156 5.809 8.609 1 98.5 107 LEU A CA 1
ATOM 817 C C . LEU A 1 107 ? -17.578 7.117 9.266 1 98.5 107 LEU A C 1
ATOM 819 O O . LEU A 1 107 ? -18.531 7.141 10.062 1 98.5 107 LEU A O 1
ATOM 823 N N . LEU A 1 108 ? -16.875 8.188 8.93 1 98.44 108 LEU A N 1
ATOM 824 C CA . LEU A 1 108 ? -17.172 9.5 9.508 1 98.44 108 LEU A CA 1
ATOM 825 C C . LEU A 1 108 ? -18.562 9.961 9.125 1 98.44 108 LEU A C 1
ATOM 827 O O . LEU A 1 108 ? -19.266 10.57 9.945 1 98.44 108 LEU A O 1
ATOM 831 N N . HIS A 1 109 ? -18.938 9.664 7.91 1 97.5 109 HIS A N 1
ATOM 832 C CA . HIS A 1 109 ? -20.281 10.016 7.438 1 97.5 109 HIS A CA 1
ATOM 833 C C . HIS A 1 109 ? -21.344 9.266 8.227 1 97.5 109 HIS A C 1
ATOM 835 O O . HIS A 1 109 ? -22.281 9.883 8.75 1 97.5 109 HIS A O 1
ATOM 841 N N . HIS A 1 110 ? -21.234 7.957 8.297 1 97.19 110 HIS A N 1
ATOM 842 C CA . HIS A 1 110 ? -22.203 7.129 8.992 1 97.19 110 HIS A CA 1
ATOM 843 C C . HIS A 1 110 ? -22.234 7.457 10.484 1 97.19 110 HIS A C 1
ATOM 845 O O . HIS A 1 110 ? -23.281 7.34 11.125 1 97.19 110 HIS A O 1
ATOM 851 N N . ALA A 1 111 ? -21.109 7.895 11.039 1 98.12 111 ALA A N 1
ATOM 852 C CA . ALA A 1 111 ? -21.016 8.234 12.453 1 98.12 111 ALA A CA 1
ATOM 853 C C . ALA A 1 111 ? -21.547 9.641 12.719 1 98.12 111 ALA A C 1
ATOM 855 O O . ALA A 1 111 ? -21.641 10.062 13.875 1 98.12 111 ALA A O 1
ATOM 856 N N . LYS A 1 112 ? -21.844 10.375 11.648 1 97.56 112 LYS A N 1
ATOM 857 C CA . LYS A 1 112 ? -22.375 11.734 11.711 1 97.56 112 LYS A CA 1
ATOM 858 C C . LYS A 1 112 ? -21.391 12.688 12.383 1 97.56 112 LYS A C 1
ATOM 860 O O . LYS A 1 112 ? -21.797 13.555 13.164 1 97.56 112 LYS A O 1
ATOM 865 N N . CYS A 1 113 ? -20.172 12.398 12.086 1 97.56 113 CYS A N 1
ATOM 866 C CA . CYS A 1 113 ? -19.141 13.297 12.609 1 97.56 113 CYS A CA 1
ATOM 867 C C . CYS A 1 113 ? -19.25 14.672 11.969 1 97.56 113 CYS A C 1
ATOM 869 O O . CYS A 1 113 ? -19.656 14.797 10.812 1 97.56 113 CYS A O 1
ATOM 871 N N . ARG A 1 114 ? -18.891 15.688 12.758 1 95.5 114 ARG A N 1
ATOM 872 C CA . ARG A 1 114 ? -18.891 17.062 12.273 1 95.5 114 ARG A CA 1
ATOM 873 C C . ARG A 1 114 ? -17.578 17.766 12.633 1 95.5 114 ARG A C 1
ATOM 875 O O . ARG A 1 114 ? -16.984 17.484 13.68 1 95.5 114 ARG A O 1
ATOM 882 N N . ASP A 1 115 ? -17.156 18.672 11.742 1 94.5 115 ASP A N 1
ATOM 883 C CA . ASP A 1 115 ? -16 19.547 11.984 1 94.5 115 ASP A CA 1
ATOM 884 C C . ASP A 1 115 ? -14.75 18.719 12.273 1 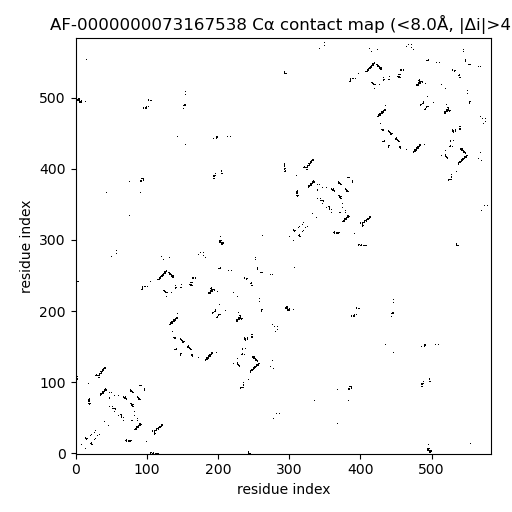94.5 115 ASP A C 1
ATOM 886 O O . ASP A 1 115 ? -14.062 18.953 13.273 1 94.5 115 ASP A O 1
ATOM 890 N N . VAL A 1 116 ? -14.523 17.703 11.43 1 97.69 116 VAL A N 1
ATOM 891 C CA . VAL A 1 116 ? -13.375 16.812 11.594 1 97.69 116 VAL A CA 1
ATOM 892 C C . VAL A 1 116 ? -12.18 17.391 10.836 1 97.69 116 VAL A C 1
ATOM 894 O O . VAL A 1 116 ? -12.312 17.844 9.695 1 97.69 116 VAL A O 1
ATOM 897 N N . THR A 1 117 ? -11.031 17.469 11.477 1 98.44 117 THR A N 1
ATOM 898 C CA . THR A 1 117 ? -9.75 17.766 10.844 1 98.44 117 THR A CA 1
ATOM 899 C C . THR A 1 117 ? -8.938 16.484 10.648 1 98.44 117 THR A C 1
ATOM 901 O O . THR A 1 117 ? -8.773 15.703 11.586 1 98.44 117 THR A O 1
ATOM 904 N N . ILE A 1 118 ? -8.508 16.281 9.469 1 98.75 118 ILE A N 1
ATOM 905 C CA . ILE A 1 118 ? -7.727 15.078 9.188 1 98.75 118 ILE A CA 1
ATOM 906 C C . ILE A 1 118 ? -6.293 15.469 8.836 1 98.75 118 ILE A C 1
ATOM 908 O O . ILE A 1 118 ? -6.07 16.406 8.062 1 98.75 118 ILE A O 1
ATOM 912 N N . ILE A 1 119 ? -5.266 14.773 9.414 1 98.88 119 ILE A N 1
ATOM 913 C CA . ILE A 1 119 ? -3.857 15.094 9.211 1 98.88 119 ILE A CA 1
ATOM 914 C C . ILE A 1 119 ? -3.074 13.82 8.891 1 98.88 119 ILE A C 1
ATOM 916 O O . ILE A 1 119 ? -3.158 12.836 9.617 1 98.88 119 ILE A O 1
ATOM 920 N N . ARG A 1 120 ? -2.365 13.812 7.84 1 98.88 120 ARG A N 1
ATOM 921 C CA . ARG A 1 120 ? -1.44 12.719 7.562 1 98.88 120 ARG A CA 1
ATOM 922 C C . ARG A 1 120 ? -0.064 13 8.156 1 98.88 120 ARG A C 1
ATOM 924 O O . ARG A 1 120 ? 0.508 14.07 7.922 1 98.88 120 ARG A O 1
ATOM 931 N N . ILE A 1 121 ? 0.406 12.125 8.914 1 98.81 121 ILE A N 1
ATOM 932 C CA . ILE A 1 121 ? 1.73 12.156 9.531 1 98.81 121 ILE A CA 1
ATOM 933 C C . ILE A 1 121 ? 2.639 11.133 8.836 1 98.81 121 ILE A C 1
ATOM 935 O O . ILE A 1 121 ? 2.467 9.93 9.008 1 98.81 121 ILE A O 1
ATOM 939 N N . GLY A 1 122 ? 3.627 11.609 8.109 1 98.12 122 GLY A N 1
ATOM 940 C CA . GLY A 1 122 ? 4.375 10.648 7.316 1 98.12 122 GLY A CA 1
ATOM 941 C C . GLY A 1 122 ? 5.875 10.875 7.363 1 98.12 122 GLY A C 1
ATOM 942 O O . GLY A 1 122 ? 6.348 11.797 8.023 1 98.12 122 GLY A O 1
ATOM 943 N N . THR A 1 123 ? 6.633 9.938 6.754 1 98.12 123 THR A N 1
ATOM 944 C CA . THR A 1 123 ? 8.055 10.07 6.461 1 98.12 123 THR A CA 1
ATOM 945 C C . THR A 1 123 ? 8.281 10.336 4.977 1 98.12 123 THR A C 1
ATOM 947 O O . THR A 1 123 ? 7.41 10.062 4.152 1 98.12 123 THR A O 1
ATOM 950 N N . SER A 1 124 ? 9.43 10.945 4.676 1 98.56 124 SER A N 1
ATOM 951 C CA . SER A 1 124 ? 9.719 11.344 3.303 1 98.56 124 SER A CA 1
ATOM 952 C C . SER A 1 124 ? 11.219 11.5 3.074 1 98.56 124 SER A C 1
ATOM 954 O O . SER A 1 124 ? 12.008 11.43 4.02 1 98.56 124 SER A O 1
ATOM 956 N N . GLY A 1 125 ? 11.617 11.492 1.819 1 98.44 125 GLY A N 1
ATOM 957 C CA . GLY A 1 125 ? 12.922 12 1.449 1 98.44 125 GLY A CA 1
ATOM 958 C C . GLY A 1 125 ? 12.938 13.5 1.228 1 98.44 125 GLY A C 1
ATOM 959 O O . GLY A 1 125 ? 12.109 14.031 0.479 1 98.44 125 GLY A O 1
ATOM 960 N N . GLY A 1 126 ? 13.859 14.148 1.853 1 98.56 126 GLY A N 1
ATOM 961 C CA . GLY A 1 126 ? 13.961 15.594 1.705 1 98.56 126 GLY A CA 1
ATOM 962 C C . GLY A 1 126 ? 14.664 16.016 0.432 1 98.56 126 GLY A C 1
ATOM 963 O O . GLY A 1 126 ? 15.398 15.227 -0.167 1 98.56 126 GLY A O 1
ATOM 964 N N . LEU A 1 127 ? 14.375 17.156 0.037 1 98.62 127 LEU A N 1
ATOM 965 C CA . LEU A 1 127 ? 15.055 17.766 -1.095 1 98.62 127 LEU A CA 1
ATOM 966 C C . LEU A 1 127 ? 15.609 19.141 -0.711 1 98.62 127 LEU A C 1
ATOM 968 O O . LEU A 1 127 ? 14.883 20.141 -0.735 1 98.62 127 LEU A O 1
ATOM 972 N N . GLY A 1 128 ? 16.859 19.219 -0.505 1 98 128 GLY A N 1
ATOM 973 C CA . GLY A 1 128 ? 17.5 20.469 -0.139 1 98 128 GLY A CA 1
ATOM 974 C C . GLY A 1 128 ? 17.219 20.891 1.291 1 98 128 GLY A C 1
ATOM 975 O O . GLY A 1 128 ? 17.172 22.078 1.596 1 98 128 GLY A O 1
ATOM 976 N N . ILE A 1 129 ? 16.859 19.984 2.117 1 98.06 129 ILE A N 1
ATOM 977 C CA . ILE A 1 129 ? 16.625 20.266 3.529 1 98.06 129 ILE A CA 1
ATOM 978 C C . ILE A 1 129 ? 17.344 19.234 4.387 1 98.06 129 ILE A C 1
ATOM 980 O O . ILE A 1 129 ? 17.641 18.141 3.926 1 98.06 129 ILE A O 1
ATOM 984 N N . LYS A 1 130 ? 17.578 19.609 5.602 1 96.12 130 LYS A N 1
ATOM 985 C CA . LYS A 1 130 ? 18.312 18.734 6.512 1 96.12 130 LYS A CA 1
ATOM 986 C C . LYS A 1 130 ? 17.469 17.562 6.969 1 96.12 130 LYS A C 1
ATOM 988 O O . LYS A 1 130 ? 16.266 17.719 7.234 1 96.12 130 LYS A O 1
ATOM 993 N N . ALA A 1 131 ? 18.156 16.406 7.121 1 96.88 131 ALA A N 1
ATOM 994 C CA . ALA A 1 131 ? 17.469 15.273 7.738 1 96.88 131 ALA A CA 1
ATOM 995 C C . ALA A 1 131 ? 16.875 15.664 9.086 1 96.88 131 ALA A C 1
ATOM 997 O O . ALA A 1 131 ? 17.484 16.406 9.852 1 96.88 131 ALA A O 1
ATOM 998 N N . GLY A 1 132 ? 15.68 15.234 9.305 1 97.25 132 GLY A N 1
ATOM 999 C CA . GLY A 1 132 ? 15 15.578 10.547 1 97.25 132 GLY A CA 1
ATOM 1000 C C . GLY A 1 132 ? 14.07 16.766 10.406 1 97.25 132 GLY A C 1
ATOM 1001 O O . GLY A 1 132 ? 13.281 17.047 11.312 1 97.25 132 GLY A O 1
ATOM 1002 N N . SER A 1 133 ? 14.109 17.469 9.312 1 98.06 133 SER A N 1
ATOM 1003 C CA . SER A 1 133 ? 13.211 18.609 9.086 1 98.06 133 SER A CA 1
ATOM 1004 C C . SER A 1 133 ? 11.773 18.125 8.898 1 98.06 133 SER A C 1
ATOM 1006 O O . SER A 1 133 ? 11.523 17.094 8.273 1 98.06 133 SER A O 1
ATOM 1008 N N . VAL A 1 134 ? 10.859 18.922 9.5 1 98.62 134 VAL A N 1
ATOM 1009 C CA . VAL A 1 134 ? 9.438 18.656 9.344 1 98.62 134 VAL A CA 1
ATOM 1010 C C . VAL A 1 134 ? 8.859 19.547 8.242 1 98.62 134 VAL A C 1
ATOM 1012 O O . VAL A 1 134 ? 9.023 20.766 8.273 1 98.62 134 VAL A O 1
ATOM 1015 N N . VAL A 1 135 ? 8.234 18.969 7.262 1 98.81 135 VAL A N 1
ATOM 1016 C CA . VAL A 1 135 ? 7.656 19.672 6.133 1 98.81 135 VAL A CA 1
ATOM 1017 C C . VAL A 1 135 ? 6.133 19.672 6.242 1 98.81 135 VAL A C 1
ATOM 1019 O O . VAL A 1 135 ? 5.516 18.609 6.301 1 98.81 135 VAL A O 1
ATOM 1022 N N . ILE A 1 136 ? 5.527 20.828 6.332 1 98.81 136 ILE A N 1
ATOM 1023 C CA . ILE A 1 136 ? 4.09 21 6.195 1 98.81 136 ILE A CA 1
ATOM 1024 C C . ILE A 1 136 ? 3.74 21.297 4.738 1 98.81 136 ILE A C 1
ATOM 1026 O O . ILE A 1 136 ? 4.203 22.281 4.168 1 98.81 136 ILE A O 1
ATOM 1030 N N . THR A 1 137 ? 2.906 20.453 4.18 1 98.75 137 THR A N 1
ATOM 1031 C CA . THR A 1 137 ? 2.633 20.547 2.75 1 98.75 137 THR A CA 1
ATOM 1032 C C . THR A 1 137 ? 1.631 21.656 2.457 1 98.75 137 THR A C 1
ATOM 1034 O O . THR A 1 137 ? 0.539 21.688 3.027 1 98.75 137 THR A O 1
ATOM 1037 N N . ASP A 1 138 ? 2 22.531 1.621 1 97.69 138 ASP A N 1
ATOM 1038 C CA . ASP A 1 138 ? 1.021 23.516 1.14 1 97.69 138 ASP A CA 1
ATOM 1039 C C . ASP A 1 138 ? 0.3 22.984 -0.103 1 97.69 138 ASP A C 1
ATOM 1041 O O . ASP A 1 138 ? -0.905 23.203 -0.26 1 97.69 138 ASP A O 1
ATOM 1045 N N . THR A 1 139 ? 1.144 22.344 -0.947 1 97.56 139 THR A N 1
ATOM 1046 C CA . THR A 1 139 ? 0.608 21.75 -2.168 1 97.56 139 THR A CA 1
ATOM 1047 C C . THR A 1 139 ? 1.265 20.406 -2.445 1 97.56 139 THR A C 1
ATOM 1049 O O . THR A 1 139 ? 2.488 20.266 -2.355 1 97.56 139 THR A O 1
ATOM 1052 N N . ALA A 1 140 ? 0.406 19.422 -2.662 1 98.62 140 ALA A N 1
ATOM 1053 C CA . ALA A 1 140 ? 0.914 18.141 -3.148 1 98.62 140 ALA A CA 1
ATOM 1054 C C . ALA A 1 140 ? 0.985 18.125 -4.672 1 98.62 140 ALA A C 1
ATOM 1056 O O . ALA A 1 140 ? 0.038 18.531 -5.352 1 98.62 140 ALA A O 1
ATOM 1057 N N . VAL A 1 141 ? 2.121 17.688 -5.191 1 98.69 141 VAL A N 1
ATOM 1058 C CA . VAL A 1 141 ? 2.293 17.703 -6.641 1 98.69 141 VAL A CA 1
ATOM 1059 C C . VAL A 1 141 ? 2.674 16.297 -7.117 1 98.69 141 VAL A C 1
ATOM 1061 O O . VAL A 1 141 ? 3.193 15.492 -6.344 1 98.69 141 VAL A O 1
ATOM 1064 N N . ASP A 1 142 ? 2.346 16.016 -8.406 1 98.06 142 ASP A N 1
ATOM 1065 C CA . ASP A 1 142 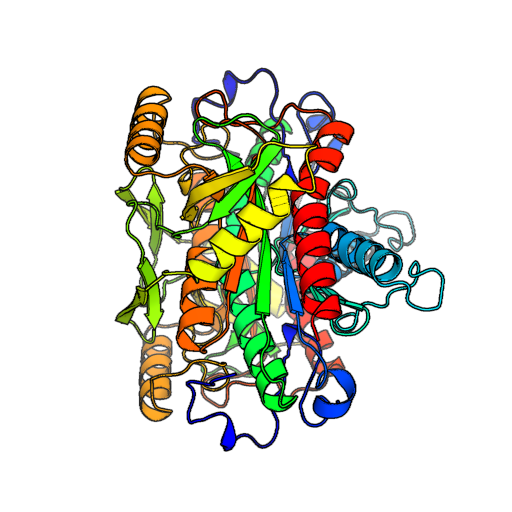? 2.688 14.719 -8.984 1 98.06 142 ASP A CA 1
ATOM 1066 C C . ASP A 1 142 ? 4.137 14.703 -9.469 1 98.06 142 ASP A C 1
ATOM 1068 O O . ASP A 1 142 ? 4.914 15.609 -9.164 1 98.06 142 ASP A O 1
ATOM 1072 N N . ALA A 1 143 ? 4.539 13.695 -10.188 1 97.69 143 ALA A N 1
ATOM 1073 C CA . ALA A 1 143 ? 5.918 13.469 -10.617 1 97.69 143 ALA A CA 1
ATOM 1074 C C . ALA A 1 143 ? 6.34 14.492 -11.664 1 97.69 143 ALA A C 1
ATOM 1076 O O . ALA A 1 143 ? 7.527 14.641 -11.961 1 97.69 143 ALA A O 1
ATOM 1077 N N . SER A 1 144 ? 5.426 15.195 -12.203 1 97.44 144 SER A N 1
ATOM 1078 C CA . SER A 1 144 ? 5.711 16.281 -13.133 1 97.44 144 SER A CA 1
ATOM 1079 C C . SER A 1 144 ? 5.57 17.641 -12.469 1 97.44 144 SER A C 1
ATOM 1081 O O . SER A 1 144 ? 5.473 18.672 -13.141 1 97.44 144 SER A O 1
ATOM 1083 N N . PHE A 1 145 ? 5.441 17.672 -11.188 1 97.88 145 PHE A N 1
ATOM 1084 C CA . PHE A 1 145 ? 5.406 18.859 -10.328 1 97.88 145 PHE A CA 1
ATOM 1085 C C . PHE A 1 145 ? 4.113 19.641 -10.531 1 97.88 145 PHE A C 1
ATOM 1087 O O . PHE A 1 145 ? 4.102 20.859 -10.406 1 97.88 145 PHE A O 1
ATOM 1094 N N . GLN A 1 146 ? 3.055 18.938 -10.977 1 97.88 146 GLN A N 1
ATOM 1095 C CA . GLN A 1 146 ? 1.742 19.547 -11.141 1 97.88 146 GLN A CA 1
ATOM 1096 C C . GLN A 1 146 ? 0.832 19.219 -9.961 1 97.88 146 GLN A C 1
ATOM 1098 O O . GLN A 1 146 ? 0.853 18.094 -9.445 1 97.88 146 GLN A O 1
ATOM 1103 N N . PRO A 1 147 ? 0.066 20.203 -9.523 1 98.19 147 PRO A N 1
ATOM 1104 C CA . PRO A 1 147 ? -0.857 19.969 -8.414 1 98.19 147 PRO A CA 1
ATOM 1105 C C . PRO A 1 147 ? -2.102 19.188 -8.828 1 98.19 147 PRO A C 1
ATOM 1107 O O . PRO A 1 147 ? -3.211 19.719 -8.805 1 98.19 147 PRO A O 1
ATOM 1110 N N . ARG A 1 148 ? -1.867 17.922 -9.164 1 98 148 ARG A N 1
ATOM 1111 C CA . ARG A 1 148 ? -2.975 17.109 -9.656 1 98 148 ARG A CA 1
ATOM 1112 C C . ARG A 1 148 ? -2.824 15.648 -9.219 1 98 148 ARG A C 1
ATOM 1114 O O . ARG A 1 148 ? -1.708 15.18 -8.992 1 98 148 ARG A O 1
ATOM 1121 N N . PHE A 1 149 ? -3.941 14.992 -9.078 1 98.31 149 PHE A N 1
ATOM 1122 C CA . PHE A 1 149 ? -4.07 13.555 -8.852 1 98.31 149 PHE A CA 1
ATOM 1123 C C . PHE A 1 149 ? -4.855 12.898 -9.977 1 98.31 149 PHE A C 1
ATOM 1125 O O . PHE A 1 149 ? -6.016 13.25 -10.219 1 98.31 149 PHE A O 1
ATOM 1132 N N . GLU A 1 150 ? -4.207 11.961 -10.68 1 96.75 150 GLU A N 1
ATOM 1133 C CA . GLU A 1 150 ? -4.844 11.281 -11.797 1 96.75 150 GLU A CA 1
ATOM 1134 C C . GLU A 1 150 ? -5.227 9.852 -11.43 1 96.75 150 GLU A C 1
ATOM 1136 O O . GLU A 1 150 ? -4.469 9.156 -10.742 1 96.75 150 GLU A O 1
ATOM 1141 N N . GLN A 1 151 ? -6.375 9.477 -11.828 1 96 151 GLN A N 1
ATOM 1142 C CA . GLN A 1 151 ? -6.879 8.125 -11.617 1 96 151 GLN A CA 1
ATOM 1143 C C . GLN A 1 151 ? -7.699 7.645 -12.812 1 96 151 GLN A C 1
ATOM 1145 O O . GLN A 1 151 ? -8.344 8.445 -13.484 1 96 151 GLN A O 1
ATOM 1150 N N . VAL A 1 152 ? -7.621 6.379 -13.094 1 96.69 152 VAL A N 1
ATOM 1151 C CA . VAL A 1 152 ? -8.453 5.801 -14.141 1 96.69 152 VAL A CA 1
ATOM 1152 C C . VAL A 1 152 ? -9.766 5.305 -13.555 1 96.69 152 VAL A C 1
ATOM 1154 O O . VAL A 1 152 ? -9.773 4.512 -12.609 1 96.69 152 VAL A O 1
ATOM 1157 N N . VAL A 1 153 ? -10.883 5.809 -14.055 1 97.56 153 VAL A N 1
ATOM 1158 C CA . VAL A 1 153 ? -12.227 5.418 -13.656 1 97.56 153 VAL A CA 1
ATOM 1159 C C . VAL A 1 153 ? -13.016 4.953 -14.875 1 97.56 153 VAL A C 1
ATOM 1161 O O . VAL A 1 153 ? -13.312 5.754 -15.766 1 97.56 153 VAL A O 1
ATOM 1164 N N . LEU A 1 154 ? -13.352 3.639 -14.938 1 97.12 154 LEU A N 1
ATOM 1165 C CA . LEU A 1 154 ? -14.078 3.027 -16.047 1 97.12 154 LEU A CA 1
ATOM 1166 C C . LEU A 1 154 ? -13.383 3.316 -17.375 1 97.12 154 LEU A C 1
ATOM 1168 O O . LEU A 1 154 ? -14.031 3.68 -18.359 1 97.12 154 LEU A O 1
ATOM 1172 N N . GLY A 1 155 ? -12.102 3.332 -17.375 1 93.5 155 GLY A N 1
ATOM 1173 C CA . GLY A 1 155 ? -11.32 3.48 -18.578 1 93.5 155 GLY A CA 1
ATOM 1174 C C . GLY A 1 155 ? -10.945 4.922 -18.875 1 93.5 155 GLY A C 1
ATOM 1175 O O . GLY A 1 155 ? -10.086 5.188 -19.719 1 93.5 155 GLY A O 1
ATOM 1176 N N . ASP A 1 156 ? -11.492 5.867 -18.172 1 95.81 156 ASP A N 1
ATOM 1177 C CA . ASP A 1 156 ? -11.211 7.277 -18.406 1 95.81 156 ASP A CA 1
ATOM 1178 C C . ASP A 1 156 ? -10.312 7.852 -17.328 1 95.81 156 ASP A C 1
ATOM 1180 O O . ASP A 1 156 ? -10.445 7.504 -16.141 1 95.81 156 ASP A O 1
ATOM 1184 N N . VAL A 1 157 ? -9.445 8.758 -17.75 1 96.44 157 VAL A N 1
ATOM 1185 C CA . VAL A 1 157 ? -8.578 9.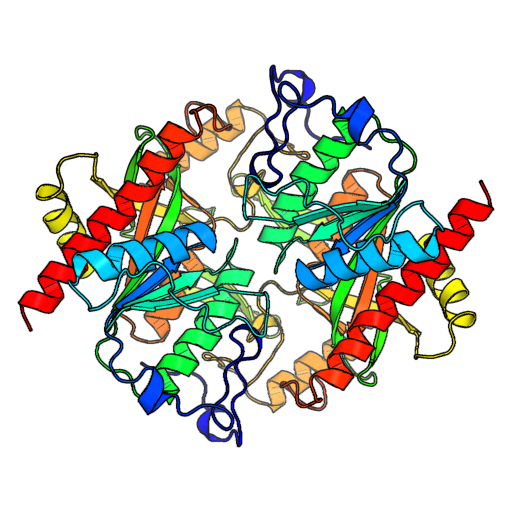422 -16.781 1 96.44 157 VAL A CA 1
ATOM 1186 C C . VAL A 1 157 ? -9.312 10.594 -16.141 1 96.44 157 VAL A C 1
ATOM 1188 O O . VAL A 1 157 ? -9.82 11.477 -16.844 1 96.44 157 VAL A O 1
ATOM 1191 N N . VAL A 1 158 ? -9.422 10.578 -14.875 1 97.25 158 VAL A N 1
ATOM 1192 C CA . VAL A 1 158 ? -10 11.664 -14.086 1 97.25 158 VAL A CA 1
ATOM 1193 C C . VAL A 1 158 ? -8.891 12.414 -13.344 1 97.25 158 VAL A C 1
ATOM 1195 O O . VAL A 1 158 ? -8.023 11.797 -12.727 1 97.25 158 VAL A O 1
ATOM 1198 N N . VAL A 1 159 ? -8.93 13.734 -13.43 1 97.81 159 VAL A N 1
ATOM 1199 C CA . VAL A 1 159 ? -7.934 14.578 -12.781 1 97.81 159 VAL A CA 1
ATOM 1200 C C . VAL A 1 159 ? -8.586 15.367 -11.648 1 97.81 159 VAL A C 1
ATOM 1202 O O . VAL A 1 159 ? -9.633 15.984 -11.836 1 97.81 159 VAL A O 1
ATOM 1205 N N . ARG A 1 160 ? -7.98 15.289 -10.492 1 97.69 160 ARG A N 1
ATOM 1206 C CA . ARG A 1 160 ? -8.492 16 -9.328 1 97.69 160 ARG A CA 1
ATOM 1207 C C . ARG A 1 160 ? -7.441 16.938 -8.758 1 97.69 160 ARG A C 1
ATOM 1209 O O . ARG A 1 160 ? -6.242 16.672 -8.844 1 97.69 160 ARG A O 1
ATOM 1216 N N . SER A 1 161 ? -7.938 18 -8.156 1 96.56 161 SER A N 1
ATOM 1217 C CA . SER A 1 161 ? -7.051 18.969 -7.539 1 96.56 161 SER A CA 1
ATOM 1218 C C . SER A 1 161 ? -6.461 18.453 -6.234 1 96.56 161 SER A C 1
ATOM 1220 O O . SER A 1 161 ? -7.117 17.688 -5.512 1 96.56 161 SER A O 1
ATOM 1222 N N . THR A 1 162 ? -5.254 18.844 -5.941 1 98 162 THR A N 1
ATOM 1223 C CA . THR A 1 162 ? -4.578 18.391 -4.73 1 98 162 THR A CA 1
ATOM 1224 C C . THR A 1 162 ? -4.301 19.578 -3.797 1 98 162 THR A C 1
ATOM 1226 O O . THR A 1 162 ? -3.352 19.531 -3.012 1 98 162 THR A O 1
ATOM 1229 N N . ASP A 1 163 ? -5.031 20.547 -3.916 1 91.75 163 ASP A N 1
ATOM 1230 C CA . ASP A 1 163 ? -4.902 21.703 -3.02 1 91.75 163 ASP A CA 1
ATOM 1231 C C . ASP A 1 163 ? -5.277 21.312 -1.588 1 91.75 163 ASP A C 1
ATOM 1233 O O . ASP A 1 163 ? -6.254 20.609 -1.363 1 91.75 163 ASP A O 1
ATOM 1237 N N . LEU A 1 164 ? -4.461 21.797 -0.656 1 96 164 LEU A N 1
ATOM 1238 C CA . LEU A 1 164 ? -4.719 21.562 0.761 1 96 164 LEU A CA 1
ATOM 1239 C C . LEU A 1 164 ? -5.125 22.859 1.458 1 96 164 LEU A C 1
ATOM 1241 O O . LEU A 1 164 ? -5.219 23.906 0.82 1 96 164 LEU A O 1
ATOM 1245 N N . ASP A 1 165 ? -5.48 22.797 2.664 1 94.19 165 ASP A N 1
ATOM 1246 C CA . ASP A 1 165 ? -5.914 23.922 3.484 1 94.19 165 ASP A CA 1
ATOM 1247 C C . ASP A 1 165 ? -4.73 24.797 3.896 1 94.19 165 ASP A C 1
ATOM 1249 O O . ASP A 1 165 ? -4.035 24.484 4.867 1 94.19 165 ASP A O 1
ATOM 1253 N N . ARG A 1 166 ? -4.613 25.906 3.309 1 93.38 166 ARG A N 1
ATOM 1254 C CA . ARG A 1 166 ? -3.479 26.797 3.564 1 93.38 166 ARG A CA 1
ATOM 1255 C C . ARG A 1 166 ? -3.547 27.375 4.969 1 93.38 166 ARG A C 1
ATOM 1257 O O . ARG A 1 166 ? -2.514 27.609 5.605 1 93.38 166 ARG A O 1
ATOM 1264 N N . GLU A 1 167 ? -4.707 27.688 5.359 1 96.44 167 GLU A N 1
ATOM 1265 C CA . GLU A 1 167 ? -4.879 28.219 6.703 1 96.44 167 GLU A CA 1
ATOM 1266 C C . GLU A 1 167 ? -4.438 27.219 7.762 1 96.44 167 GLU A C 1
ATOM 1268 O O . GLU A 1 167 ? -3.789 27.578 8.742 1 96.44 167 GLU A O 1
ATOM 1273 N N . LEU A 1 168 ? -4.848 26 7.539 1 97.81 168 LEU A N 1
ATOM 1274 C CA . LEU A 1 168 ? -4.445 24.938 8.453 1 97.81 168 LEU A CA 1
ATOM 1275 C C . LEU A 1 168 ? -2.928 24.781 8.469 1 97.81 168 LEU A C 1
ATOM 1277 O O . LEU A 1 168 ? -2.326 24.578 9.523 1 97.81 168 LEU A O 1
ATOM 1281 N N . ALA A 1 169 ? -2.293 24.859 7.316 1 98.06 169 ALA A N 1
ATOM 1282 C CA . ALA A 1 169 ? -0.839 24.766 7.219 1 98.06 169 ALA A CA 1
ATOM 1283 C C . ALA A 1 169 ? -0.165 25.891 8.008 1 98.06 169 ALA A C 1
ATOM 1285 O O . ALA A 1 169 ? 0.815 25.656 8.719 1 98.06 169 ALA A O 1
ATOM 1286 N N . GLU A 1 170 ? -0.656 27.078 7.891 1 97.75 170 GLU A N 1
ATOM 1287 C CA . GLU A 1 170 ? -0.1 28.219 8.609 1 97.75 170 GLU A CA 1
ATOM 1288 C C . GLU A 1 170 ? -0.284 28.062 10.117 1 97.75 170 GLU A C 1
ATOM 1290 O O . GLU A 1 170 ? 0.593 28.453 10.891 1 97.75 170 GLU A O 1
ATOM 1295 N N . GLU A 1 171 ? -1.409 27.578 10.461 1 97.25 171 GLU A N 1
ATOM 1296 C CA . GLU A 1 171 ? -1.654 27.328 11.883 1 97.25 171 GLU A CA 1
ATOM 1297 C C . GLU A 1 171 ? -0.668 26.312 12.445 1 97.25 171 GLU A C 1
ATOM 1299 O O . GLU A 1 171 ? -0.164 26.484 13.555 1 97.25 171 GLU A O 1
ATOM 1304 N N . LEU A 1 172 ? -0.43 25.266 11.703 1 98.19 172 LEU A N 1
ATOM 1305 C CA . LEU A 1 172 ? 0.53 24.25 12.117 1 98.19 172 LEU A CA 1
ATOM 1306 C C . LEU A 1 172 ? 1.935 24.828 12.211 1 98.19 172 LEU A C 1
ATOM 1308 O O . LEU A 1 172 ? 2.678 24.531 13.148 1 98.19 172 LEU A O 1
ATOM 1312 N N . LEU A 1 173 ? 2.262 25.672 11.227 1 97.56 173 LEU A N 1
ATOM 1313 C CA . LEU A 1 173 ? 3.57 26.312 11.273 1 97.56 173 LEU A CA 1
ATOM 1314 C C . LEU A 1 173 ? 3.701 27.203 12.508 1 97.56 173 LEU A C 1
ATOM 1316 O O . LEU A 1 173 ? 4.75 27.219 13.156 1 97.56 173 LEU A O 1
ATOM 1320 N N . ALA A 1 174 ? 2.676 27.906 12.82 1 95.56 174 ALA A N 1
ATOM 1321 C CA . ALA A 1 174 ? 2.674 28.75 14.016 1 95.56 174 ALA A CA 1
ATOM 1322 C C . ALA A 1 174 ? 2.857 27.906 15.273 1 95.56 174 ALA A C 1
ATOM 1324 O O . ALA A 1 174 ? 3.578 28.312 16.188 1 95.56 174 ALA A O 1
ATOM 1325 N N . CYS A 1 175 ? 2.195 26.766 15.32 1 95.12 175 CYS A N 1
ATOM 1326 C CA . CYS A 1 175 ? 2.316 25.859 16.453 1 95.12 175 CYS A CA 1
ATOM 1327 C C . CYS A 1 175 ? 3.74 25.344 16.594 1 95.12 175 CYS A C 1
ATOM 1329 O O . CYS A 1 175 ? 4.215 25.078 17.703 1 95.12 175 CYS A O 1
ATOM 1331 N N . SER A 1 176 ? 4.426 25.141 15.461 1 95.12 176 SER A N 1
ATOM 1332 C CA . SER A 1 176 ? 5.773 24.578 15.461 1 95.12 176 SER A CA 1
ATOM 1333 C C . SER A 1 176 ? 6.762 25.531 16.141 1 95.12 176 SER A C 1
ATOM 1335 O O . SER A 1 176 ? 7.793 25.094 16.656 1 95.12 176 SER A O 1
ATOM 1337 N N . LYS A 1 177 ? 6.512 26.781 16.188 1 91.81 177 LYS A N 1
ATOM 1338 C CA . LYS A 1 177 ? 7.375 27.766 16.844 1 91.81 177 LYS A CA 1
ATOM 1339 C C . LYS A 1 177 ? 7.391 27.578 18.359 1 91.81 177 LYS A C 1
ATOM 1341 O O . LYS A 1 177 ? 8.352 27.969 19.016 1 91.81 177 LYS A O 1
ATOM 1346 N N . GLU A 1 178 ? 6.418 26.891 18.812 1 86.31 178 GLU A N 1
ATOM 1347 C CA . GLU A 1 178 ? 6.309 26.656 20.25 1 86.31 178 GLU A CA 1
ATOM 1348 C C . GLU A 1 178 ? 6.891 25.297 20.641 1 86.31 178 GLU A C 1
ATOM 1350 O O . GLU A 1 178 ? 7.02 24.984 21.828 1 86.31 178 GLU A O 1
ATOM 1355 N N . VAL A 1 179 ? 7.219 24.516 19.656 1 85.12 179 VAL A N 1
ATOM 1356 C CA . VAL A 1 179 ? 7.832 23.219 19.875 1 85.12 179 VAL A CA 1
ATOM 1357 C C . VAL A 1 179 ? 9.266 23.219 19.344 1 85.12 179 VAL A C 1
ATOM 1359 O O . VAL A 1 179 ? 9.562 22.609 18.328 1 85.12 179 VAL A O 1
ATOM 1362 N N . PRO A 1 180 ? 10.227 23.953 19.844 1 71.44 180 PRO A N 1
ATOM 1363 C CA . PRO A 1 180 ? 11.414 24.438 19.141 1 71.44 180 PRO A CA 1
ATOM 1364 C C . PRO A 1 180 ? 12.461 23.344 18.938 1 71.44 180 PRO A C 1
ATOM 1366 O O . PRO A 1 180 ? 13.5 23.578 18.328 1 71.44 180 PRO A O 1
ATOM 1369 N N . ASP A 1 181 ? 12.18 22.219 18.844 1 86.19 181 ASP A N 1
ATOM 1370 C CA . ASP A 1 181 ? 13.289 21.266 18.906 1 86.19 181 ASP A CA 1
ATOM 1371 C C . ASP A 1 181 ? 13.68 20.797 17.516 1 86.19 181 ASP A C 1
ATOM 1373 O O . ASP A 1 181 ? 14.703 20.109 17.344 1 86.19 181 ASP A O 1
ATOM 1377 N N . PHE A 1 182 ? 12.992 21.266 16.438 1 92.75 182 PHE A N 1
ATOM 1378 C CA . PHE A 1 182 ? 13.32 20.781 15.102 1 92.75 182 PHE A CA 1
ATOM 1379 C C . PHE A 1 182 ? 12.836 21.75 14.023 1 92.75 182 PHE A C 1
ATOM 1381 O O . PHE A 1 182 ? 11.859 22.469 14.227 1 92.75 182 PHE A O 1
ATOM 1388 N N . PRO A 1 183 ? 13.633 21.875 12.953 1 95.81 183 PRO A N 1
ATOM 1389 C CA . PRO A 1 183 ? 13.227 22.766 11.867 1 95.81 183 PRO A CA 1
ATOM 1390 C C . PRO A 1 183 ? 11.898 22.375 11.234 1 95.81 183 PRO A C 1
ATOM 1392 O O . PRO A 1 183 ? 11.648 21.172 11.008 1 95.81 183 PRO A O 1
ATOM 1395 N N . THR A 1 184 ? 11.031 23.344 11.039 1 98.12 184 THR A N 1
ATOM 1396 C CA . THR A 1 184 ? 9.742 23.141 10.383 1 98.12 184 THR A CA 1
ATOM 1397 C C . THR A 1 184 ? 9.547 24.172 9.266 1 98.12 184 THR A C 1
ATOM 1399 O O . THR A 1 184 ? 9.875 25.344 9.43 1 98.12 184 THR A O 1
ATOM 1402 N N . LEU A 1 185 ? 9.086 23.75 8.125 1 98.06 185 LEU A N 1
ATOM 1403 C CA . LEU A 1 185 ? 8.852 24.672 7.008 1 98.06 185 LEU A CA 1
ATOM 1404 C C . LEU A 1 185 ? 7.621 24.25 6.211 1 98.06 185 LEU A C 1
ATOM 1406 O O . LEU A 1 185 ? 7.172 23.109 6.316 1 98.06 185 LEU A O 1
ATOM 1410 N N . ILE A 1 186 ? 7.012 25.156 5.453 1 98.25 186 ILE A N 1
ATOM 1411 C CA . ILE A 1 186 ? 5.957 24.875 4.488 1 98.25 186 ILE A CA 1
ATOM 1412 C C . ILE A 1 186 ? 6.562 24.734 3.09 1 98.25 186 ILE A C 1
ATOM 1414 O O . ILE A 1 186 ? 7.434 25.516 2.705 1 98.25 186 ILE A O 1
ATOM 1418 N N . GLY A 1 187 ? 6.23 23.703 2.359 1 98 187 GLY A N 1
ATOM 1419 C CA . GLY A 1 187 ? 6.695 23.5 0.997 1 98 187 GLY A CA 1
ATOM 1420 C C . GLY A 1 187 ? 5.852 22.516 0.216 1 98 187 GLY A C 1
ATOM 1421 O O . GLY A 1 187 ? 4.898 21.938 0.751 1 98 187 GLY A O 1
ATOM 1422 N N . HIS A 1 188 ? 6.199 22.375 -1.129 1 98.62 188 HIS A N 1
ATOM 1423 C CA . HIS A 1 188 ? 5.527 21.375 -1.945 1 98.62 188 HIS A CA 1
ATOM 1424 C C . HIS A 1 188 ? 6.023 19.969 -1.615 1 98.62 188 HIS A C 1
ATOM 1426 O O . HIS A 1 188 ? 7.207 19.781 -1.32 1 98.62 188 HIS A O 1
ATOM 1432 N N . THR A 1 189 ? 5.121 19.062 -1.574 1 98.88 189 THR A N 1
ATOM 1433 C CA . THR A 1 189 ? 5.453 17.641 -1.46 1 98.88 189 THR A CA 1
ATOM 1434 C C . THR A 1 189 ? 5.168 16.922 -2.77 1 98.88 189 THR A C 1
ATOM 1436 O O . THR A 1 189 ? 4.051 16.969 -3.283 1 98.88 189 THR A O 1
ATOM 1439 N N . MET A 1 190 ? 6.16 16.359 -3.33 1 98.88 190 MET A N 1
ATOM 1440 C CA . MET A 1 190 ? 5.969 15.539 -4.52 1 98.88 190 MET A CA 1
ATOM 1441 C C . MET A 1 190 ? 5.543 14.125 -4.141 1 98.88 190 MET A C 1
ATOM 1443 O O . MET A 1 190 ? 6.156 13.5 -3.273 1 98.88 190 MET A O 1
ATOM 1447 N N . CYS A 1 191 ? 4.496 13.68 -4.75 1 98.69 191 CYS A N 1
ATOM 1448 C CA . CYS A 1 191 ? 3.945 12.352 -4.516 1 98.69 191 CYS A CA 1
ATOM 1449 C C . CYS A 1 191 ? 4.145 11.453 -5.734 1 98.69 191 CYS A C 1
ATOM 1451 O O . CYS A 1 191 ? 3.762 11.82 -6.848 1 98.69 191 CYS A O 1
ATOM 1453 N N . THR A 1 192 ? 4.766 10.289 -5.484 1 97.94 192 THR A N 1
ATOM 1454 C CA . THR A 1 192 ? 5.023 9.367 -6.586 1 97.94 192 THR A CA 1
ATOM 1455 C C . THR A 1 192 ? 4.367 8.016 -6.328 1 97.94 192 THR A C 1
ATOM 1457 O O . THR A 1 192 ? 4.156 7.637 -5.176 1 97.94 192 THR A O 1
ATOM 1460 N N . TYR A 1 193 ? 4.117 7.23 -7.402 1 97.06 193 TYR A N 1
ATOM 1461 C CA . TYR A 1 193 ? 3.564 5.883 -7.297 1 97.06 193 TYR A CA 1
ATOM 1462 C C . TYR A 1 193 ? 4.656 4.871 -6.977 1 97.06 193 TYR A C 1
ATOM 1464 O O . TYR A 1 193 ? 4.371 3.77 -6.5 1 97.06 193 TYR A O 1
ATOM 1472 N N . ASP A 1 194 ? 5.832 5.25 -7.27 1 97.75 194 ASP A N 1
ATOM 1473 C CA . ASP A 1 194 ? 6.934 4.305 -7.125 1 97.75 194 ASP A CA 1
ATOM 1474 C C . ASP A 1 194 ? 8.047 4.883 -6.25 1 97.75 194 ASP A C 1
ATOM 1476 O O . ASP A 1 194 ? 8.461 6.027 -6.449 1 97.75 194 ASP A O 1
ATOM 1480 N N . PHE A 1 195 ? 8.539 4.074 -5.309 1 98.19 195 PHE A N 1
ATOM 1481 C CA . PHE A 1 195 ? 9.523 4.5 -4.324 1 98.19 195 PHE A CA 1
ATOM 1482 C C . PHE A 1 195 ? 10.906 4.598 -4.953 1 98.19 195 PHE A C 1
ATOM 1484 O O . PHE A 1 195 ? 11.688 5.488 -4.609 1 98.19 195 PHE A O 1
ATOM 1491 N N . TYR A 1 196 ? 11.281 3.723 -5.848 1 98.19 196 TYR A N 1
ATOM 1492 C CA . TYR A 1 196 ? 12.641 3.629 -6.371 1 98.19 196 TYR A CA 1
ATOM 1493 C C . TYR A 1 196 ? 12.781 4.422 -7.668 1 98.19 196 TYR A C 1
ATOM 1495 O O . TYR A 1 196 ? 13.039 5.629 -7.637 1 98.19 196 TYR A O 1
ATOM 1503 N N . GLU A 1 197 ? 12.336 3.91 -8.75 1 97.81 197 GLU A N 1
ATOM 1504 C CA . GLU A 1 197 ? 12.508 4.586 -10.031 1 97.81 197 GLU A CA 1
ATOM 1505 C C . GLU A 1 197 ? 11.695 5.875 -10.086 1 97.81 197 GLU A C 1
ATOM 1507 O O . GLU A 1 197 ? 12.164 6.891 -10.609 1 97.81 197 GLU A O 1
ATOM 1512 N N . GLY A 1 198 ? 10.508 5.84 -9.547 1 97.38 198 GLY A N 1
ATOM 1513 C CA . GLY A 1 198 ? 9.641 7.008 -9.57 1 97.38 198 GLY A CA 1
ATOM 1514 C C . GLY A 1 198 ? 10.195 8.18 -8.781 1 97.38 198 GLY A C 1
ATOM 1515 O O . GLY A 1 198 ? 9.93 9.336 -9.109 1 97.38 198 GLY A O 1
ATOM 1516 N N . GLN A 1 199 ? 10.977 7.922 -7.738 1 97.94 199 GLN A N 1
ATOM 1517 C CA . GLN A 1 199 ? 11.57 8.984 -6.93 1 97.94 199 GLN A CA 1
ATOM 1518 C C . GLN A 1 199 ? 12.992 9.289 -7.387 1 97.94 199 GLN A C 1
ATOM 1520 O O . GLN A 1 199 ? 13.68 10.117 -6.781 1 97.94 199 GLN A O 1
ATOM 1525 N N . GLY A 1 200 ? 13.445 8.578 -8.398 1 97.94 200 GLY A N 1
ATOM 1526 C CA . GLY A 1 200 ? 14.773 8.828 -8.938 1 97.94 200 GLY A CA 1
ATOM 1527 C C . GLY A 1 200 ? 15.883 8.195 -8.109 1 97.94 200 GLY A C 1
ATOM 1528 O O . GLY A 1 200 ? 16.984 8.742 -8 1 97.94 200 GLY A O 1
ATOM 1529 N N . ARG A 1 201 ? 15.602 7.113 -7.469 1 97.88 201 ARG A N 1
ATOM 1530 C CA . ARG A 1 201 ? 16.609 6.473 -6.637 1 97.88 201 ARG A CA 1
ATOM 1531 C C . ARG A 1 201 ? 17.516 5.566 -7.473 1 97.88 201 ARG A C 1
ATOM 1533 O O . ARG A 1 201 ? 17.047 4.914 -8.406 1 97.88 201 ARG A O 1
ATOM 1540 N N . LEU A 1 202 ? 18.766 5.449 -7.043 1 97.5 202 LEU A N 1
ATOM 1541 C CA . LEU A 1 202 ? 19.75 4.648 -7.754 1 97.5 202 LEU A CA 1
ATOM 1542 C C . LEU A 1 202 ? 19.906 3.273 -7.113 1 97.5 202 LEU A C 1
ATOM 1544 O O . LEU A 1 202 ? 20.578 2.4 -7.66 1 97.5 202 LEU A O 1
ATOM 1548 N N . ASP A 1 203 ? 19.219 3.059 -6.039 1 97.06 203 ASP A N 1
ATOM 1549 C CA . ASP A 1 203 ? 19.531 1.887 -5.227 1 97.06 203 ASP A CA 1
ATOM 1550 C C . ASP A 1 203 ? 18.406 0.854 -5.305 1 97.06 203 ASP A C 1
ATOM 1552 O O . ASP A 1 203 ? 18.234 0.05 -4.387 1 97.06 203 ASP A O 1
ATOM 1556 N N . GLY A 1 204 ? 17.547 0.858 -6.344 1 97.38 204 GLY A N 1
ATOM 1557 C CA . GLY A 1 204 ? 16.562 -0.183 -6.586 1 97.38 204 GLY A CA 1
ATOM 1558 C C . GLY A 1 204 ? 17.109 -1.361 -7.363 1 97.38 204 GLY A C 1
ATOM 1559 O O . GLY A 1 204 ? 18.281 -1.362 -7.75 1 97.38 204 GLY A O 1
ATOM 1560 N N . ALA A 1 205 ? 16.328 -2.377 -7.504 1 97.94 205 ALA A N 1
ATOM 1561 C CA . ALA A 1 205 ? 16.703 -3.512 -8.344 1 97.94 205 ALA A CA 1
ATOM 1562 C C . ALA A 1 205 ? 16.75 -3.113 -9.812 1 97.94 205 ALA A C 1
ATOM 1564 O O . ALA A 1 205 ? 17.531 -3.678 -10.594 1 97.94 205 ALA A O 1
ATOM 1565 N N . LEU A 1 206 ? 15.938 -2.139 -10.156 1 97.62 206 LEU A N 1
ATOM 1566 C CA . LEU A 1 206 ? 15.844 -1.604 -11.508 1 97.62 206 LEU A CA 1
ATOM 1567 C C . LEU A 1 206 ? 16.203 -0.123 -11.539 1 97.62 206 LEU A C 1
ATOM 1569 O O . LEU A 1 206 ? 15.727 0.65 -10.703 1 97.62 206 LEU A O 1
ATOM 1573 N N . CYS A 1 207 ? 17.078 0.255 -12.406 1 97.25 207 CYS A N 1
ATOM 1574 C CA . CYS A 1 207 ? 17.438 1.648 -12.648 1 97.25 207 CYS A CA 1
ATOM 1575 C C . CYS A 1 207 ? 18 1.829 -14.055 1 97.25 207 CYS A C 1
ATOM 1577 O O . CYS A 1 207 ? 19.016 1.216 -14.398 1 97.25 207 CYS A O 1
ATOM 1579 N N . SER A 1 208 ? 17.344 2.688 -14.812 1 95.94 208 SER A N 1
ATOM 1580 C CA . SER A 1 208 ? 17.766 2.855 -16.203 1 95.94 208 SER A CA 1
ATOM 1581 C C . SER A 1 208 ? 18.344 4.246 -16.438 1 95.94 208 SER A C 1
ATOM 1583 O O . SER A 1 208 ? 18.516 4.668 -17.578 1 95.94 208 SER A O 1
ATOM 1585 N N . PHE A 1 209 ? 18.531 5.043 -15.469 1 97.75 209 PHE A N 1
ATOM 1586 C CA . PHE A 1 209 ? 19.031 6.406 -15.617 1 97.75 209 PHE A CA 1
ATOM 1587 C C . PHE A 1 209 ? 20.312 6.59 -14.82 1 97.75 209 PHE A C 1
ATOM 1589 O O . PHE A 1 209 ? 20.609 5.824 -13.898 1 97.75 209 PHE A O 1
ATOM 1596 N N . SER A 1 210 ? 21.078 7.59 -15.203 1 97.19 210 SER A N 1
ATOM 1597 C CA . SER A 1 210 ? 22.359 7.879 -14.57 1 97.19 210 SER A CA 1
ATOM 1598 C C . SER A 1 210 ? 22.188 8.766 -13.344 1 97.19 210 SER A C 1
ATOM 1600 O O . SER A 1 210 ? 21.109 9.344 -13.141 1 97.19 210 SER A O 1
ATOM 1602 N N . SER A 1 211 ? 23.25 8.805 -12.531 1 96.56 211 SER A N 1
ATOM 1603 C CA . SER A 1 211 ? 23.266 9.711 -11.383 1 96.56 211 SER A CA 1
ATOM 1604 C C . SER A 1 211 ? 23.047 11.156 -11.812 1 96.56 211 SER A C 1
ATOM 1606 O O . SER A 1 211 ? 22.406 11.93 -11.094 1 96.56 211 SER A O 1
ATOM 1608 N N . GLU A 1 212 ? 23.531 11.523 -12.961 1 97.81 212 GLU A N 1
ATOM 1609 C CA . GLU A 1 212 ? 23.391 12.891 -13.469 1 97.81 212 GLU A CA 1
ATOM 1610 C C . GLU A 1 212 ? 21.938 13.203 -13.805 1 97.81 212 GLU A C 1
ATOM 1612 O O . GLU A 1 212 ? 21.438 14.281 -13.461 1 97.81 212 GLU A O 1
ATOM 1617 N N . LYS A 1 213 ? 21.312 12.289 -14.461 1 98 213 LYS A N 1
ATOM 1618 C CA . LYS A 1 213 ? 19.922 12.484 -14.82 1 98 213 LYS A CA 1
ATOM 1619 C C . LYS A 1 213 ? 19.031 12.57 -13.578 1 98 213 LYS A C 1
ATOM 1621 O O . LYS A 1 213 ? 18.094 13.367 -13.531 1 98 213 LYS A O 1
ATOM 1626 N N . LYS A 1 214 ? 19.344 11.695 -12.648 1 97.88 214 LYS A N 1
ATOM 1627 C CA . LYS A 1 214 ? 18.641 11.75 -11.367 1 97.88 214 LYS A CA 1
ATOM 1628 C C . LYS A 1 214 ? 18.766 13.133 -10.742 1 97.88 214 LYS A C 1
ATOM 1630 O O . LYS A 1 214 ? 17.766 13.719 -10.312 1 97.88 214 LYS A O 1
ATOM 1635 N N . LEU A 1 215 ? 19.969 13.648 -10.641 1 98.12 215 LEU A N 1
ATOM 1636 C CA . LEU A 1 215 ? 20.219 14.922 -9.984 1 98.12 215 LEU A CA 1
ATOM 1637 C C . LEU A 1 215 ? 19.531 16.062 -10.727 1 98.12 215 LEU A C 1
ATOM 1639 O O . LEU A 1 215 ? 19.016 16.984 -10.109 1 98.12 215 LEU A O 1
ATOM 1643 N N . GLU A 1 216 ? 19.562 16 -12.008 1 98.38 216 GLU A N 1
ATOM 1644 C CA . GLU A 1 216 ? 18.859 17 -12.805 1 98.38 216 GLU A CA 1
ATOM 1645 C C . GLU A 1 216 ? 17.359 17.016 -12.484 1 98.38 216 GLU A C 1
ATOM 1647 O O . GLU A 1 216 ? 16.781 18.094 -12.305 1 98.38 216 GLU A O 1
ATOM 1652 N N . TYR A 1 217 ? 16.797 15.867 -12.453 1 98.56 217 TYR A N 1
ATOM 1653 C CA . TYR A 1 217 ? 15.375 15.734 -12.141 1 98.56 217 TYR A CA 1
ATOM 1654 C C . TYR A 1 217 ? 15.07 16.281 -10.75 1 98.56 217 TYR A C 1
ATOM 1656 O O . TYR A 1 217 ? 14.109 17.047 -10.578 1 98.56 217 TYR A O 1
ATOM 1664 N N . LEU A 1 218 ? 15.891 15.922 -9.781 1 98.62 218 LEU A N 1
ATOM 1665 C CA . LEU A 1 218 ? 15.664 16.344 -8.406 1 98.62 218 LEU A CA 1
ATOM 1666 C C . LEU A 1 218 ? 15.859 17.859 -8.266 1 98.62 218 LEU A C 1
ATOM 1668 O O . LEU A 1 218 ? 15.148 18.5 -7.496 1 98.62 218 LEU A O 1
ATOM 1672 N N . LYS A 1 219 ? 16.766 18.359 -9 1 98.56 219 LYS A N 1
ATOM 1673 C CA . LYS A 1 219 ? 16.984 19.812 -8.969 1 98.56 219 LYS A CA 1
ATOM 1674 C C . LYS A 1 219 ? 15.805 20.547 -9.594 1 98.56 219 LYS A C 1
ATOM 1676 O O . LYS A 1 219 ? 15.414 21.625 -9.109 1 98.56 219 LYS A O 1
ATOM 1681 N N . ARG A 1 220 ? 15.297 20.047 -10.641 1 98.56 220 ARG A N 1
ATOM 1682 C CA . ARG A 1 220 ? 14.094 20.625 -11.219 1 98.56 220 ARG A CA 1
ATOM 1683 C C . ARG A 1 220 ? 12.938 20.609 -10.227 1 98.56 220 ARG A C 1
ATOM 1685 O O . ARG A 1 220 ? 12.18 21.578 -10.125 1 98.56 220 ARG A O 1
ATOM 1692 N N . ALA A 1 221 ? 12.805 19.5 -9.539 1 98.69 221 ALA A N 1
ATOM 1693 C CA . ALA A 1 221 ? 11.773 19.406 -8.5 1 98.69 221 ALA A CA 1
ATOM 1694 C C . ALA A 1 221 ? 11.984 20.469 -7.426 1 98.69 221 ALA A C 1
ATOM 1696 O O . ALA A 1 221 ? 11.031 21.156 -7.027 1 98.69 221 ALA A O 1
ATOM 1697 N N . HIS A 1 222 ? 13.195 20.578 -7.004 1 98.75 222 HIS A N 1
ATOM 1698 C CA . HIS A 1 222 ? 13.531 21.562 -5.98 1 98.75 222 HIS A CA 1
ATOM 1699 C C . HIS A 1 222 ? 13.211 22.984 -6.453 1 98.75 222 HIS A C 1
ATOM 1701 O O . HIS A 1 222 ? 12.648 23.781 -5.699 1 98.75 222 HIS A O 1
ATOM 1707 N N . LYS A 1 223 ? 13.562 23.281 -7.645 1 98.5 223 LYS A N 1
ATOM 1708 C CA . LYS A 1 223 ? 13.305 24.594 -8.227 1 98.5 223 LYS A CA 1
ATOM 1709 C C . LYS A 1 223 ? 11.805 24.859 -8.32 1 98.5 223 LYS A C 1
ATOM 1711 O O . LYS A 1 223 ? 11.367 26 -8.188 1 98.5 223 LYS A O 1
ATOM 1716 N N . ALA A 1 224 ? 11.062 23.797 -8.477 1 98.31 224 ALA A N 1
ATOM 1717 C CA . ALA A 1 224 ? 9.609 23.922 -8.586 1 98.31 224 ALA A CA 1
ATOM 1718 C C . ALA A 1 224 ? 8.969 24.078 -7.207 1 98.31 224 ALA A C 1
ATOM 1720 O O . ALA A 1 224 ? 7.742 24.141 -7.094 1 98.31 224 ALA A O 1
ATOM 1721 N N . GLY A 1 225 ? 9.734 24.078 -6.16 1 98.31 225 GLY A N 1
ATOM 1722 C CA . GLY A 1 225 ? 9.219 24.328 -4.824 1 98.31 225 GLY A CA 1
ATOM 1723 C C . GLY A 1 225 ? 9.086 23.062 -3.988 1 98.31 225 GLY A C 1
ATOM 1724 O O . GLY A 1 225 ? 8.695 23.125 -2.82 1 98.31 225 GLY A O 1
ATOM 1725 N N . VAL A 1 226 ? 9.477 21.922 -4.539 1 98.81 226 VAL A N 1
ATOM 1726 C CA . VAL A 1 226 ? 9.367 20.656 -3.822 1 98.81 226 VAL A CA 1
ATOM 1727 C C . VAL A 1 226 ? 10.438 20.594 -2.736 1 98.81 226 VAL A C 1
ATOM 1729 O O . VAL A 1 226 ? 11.609 20.891 -2.988 1 98.81 226 VAL A O 1
ATOM 1732 N N . ARG A 1 227 ? 9.992 20.156 -1.54 1 98.88 227 ARG A N 1
ATOM 1733 C CA . ARG A 1 227 ? 10.93 20.047 -0.43 1 98.88 227 ARG A CA 1
ATOM 1734 C C . ARG A 1 227 ? 11.016 18.625 0.096 1 98.88 227 ARG A C 1
ATOM 1736 O O . ARG A 1 227 ? 11.938 18.281 0.839 1 98.88 227 ARG A O 1
ATOM 1743 N N . ASN A 1 228 ? 10.086 17.812 -0.306 1 98.88 228 ASN A N 1
ATOM 1744 C CA . ASN A 1 228 ? 10.141 16.406 0.076 1 98.88 228 ASN A CA 1
ATOM 1745 C C . ASN A 1 228 ? 9.367 15.531 -0.905 1 98.88 228 ASN A C 1
ATOM 1747 O O . ASN A 1 228 ? 8.547 16.031 -1.676 1 98.88 228 ASN A O 1
ATOM 1751 N N . ILE A 1 229 ? 9.688 14.266 -0.912 1 98.81 229 ILE A N 1
ATOM 1752 C CA . ILE A 1 229 ? 9.109 13.273 -1.812 1 98.81 229 ILE A CA 1
ATOM 1753 C C . ILE A 1 229 ? 8.531 12.117 -1 1 98.81 229 ILE A C 1
ATOM 1755 O O . ILE A 1 229 ? 9.211 11.562 -0.128 1 98.81 229 ILE A O 1
ATOM 1759 N N . GLU A 1 230 ? 7.316 11.781 -1.219 1 98.69 230 GLU A N 1
ATOM 1760 C CA . GLU A 1 230 ? 6.668 10.648 -0.558 1 98.69 230 GLU A CA 1
ATOM 1761 C C . GLU A 1 230 ? 5.652 9.984 -1.479 1 98.69 230 GLU A C 1
ATOM 1763 O O . GLU A 1 230 ? 5.828 9.969 -2.699 1 98.69 230 GLU A O 1
ATOM 1768 N N . MET A 1 231 ? 4.641 9.227 -0.916 1 98.75 231 MET A N 1
ATOM 1769 C CA . MET A 1 231 ? 3.93 8.359 -1.851 1 98.75 231 MET A CA 1
ATOM 1770 C C . MET A 1 231 ? 2.422 8.445 -1.628 1 98.75 231 MET A C 1
ATOM 1772 O O . MET A 1 231 ? 1.67 7.605 -2.131 1 98.75 231 MET A O 1
ATOM 1776 N N . GLU A 1 232 ? 1.884 9.453 -0.833 1 98.81 232 GLU A N 1
ATOM 1777 C CA . GLU A 1 232 ? 0.467 9.344 -0.496 1 98.81 232 GLU A CA 1
ATOM 1778 C C . GLU A 1 232 ? -0.248 10.68 -0.669 1 98.81 232 GLU A C 1
ATOM 1780 O O . GLU A 1 232 ? -1.471 10.719 -0.813 1 98.81 232 GLU A O 1
ATOM 1785 N N . SER A 1 233 ? 0.365 11.797 -0.711 1 98.81 233 SER A N 1
ATOM 1786 C CA . SER A 1 233 ? -0.195 13.109 -0.408 1 98.81 233 SER A CA 1
ATOM 1787 C C . SER A 1 233 ? -1.183 13.547 -1.483 1 98.81 233 SER A C 1
ATOM 1789 O O . SER A 1 233 ? -2.168 14.227 -1.188 1 98.81 233 SER A O 1
ATOM 1791 N N . THR A 1 234 ? -0.933 13.18 -2.758 1 98.81 234 THR A N 1
ATOM 1792 C CA . THR A 1 234 ? -1.813 13.664 -3.814 1 98.81 234 THR A CA 1
ATOM 1793 C C . THR A 1 234 ? -3.213 13.078 -3.666 1 98.81 234 THR A C 1
ATOM 1795 O O . THR A 1 234 ? -4.207 13.805 -3.711 1 98.81 234 THR A O 1
ATOM 1798 N N . ALA A 1 235 ? -3.293 11.789 -3.492 1 98.69 235 ALA A N 1
ATOM 1799 C CA . ALA A 1 235 ? -4.598 11.156 -3.301 1 98.69 235 ALA A CA 1
ATOM 1800 C C . ALA A 1 235 ? -5.266 11.656 -2.023 1 98.69 235 ALA A C 1
ATOM 1802 O O . ALA A 1 235 ? -6.473 11.914 -2.008 1 98.69 235 ALA A O 1
ATOM 1803 N N . PHE A 1 236 ? -4.457 11.781 -0.947 1 98.81 236 PHE A N 1
ATOM 1804 C CA . PHE A 1 236 ? -4.961 12.273 0.33 1 98.81 236 PHE A CA 1
ATOM 1805 C C . PHE A 1 236 ? -5.605 13.641 0.167 1 98.81 236 PHE A C 1
ATOM 1807 O O . PHE A 1 236 ? -6.746 13.852 0.583 1 98.81 236 PHE A O 1
ATOM 1814 N N . ALA A 1 237 ? -4.875 14.516 -0.43 1 98.75 237 ALA A N 1
ATOM 1815 C CA . ALA A 1 237 ? -5.348 15.891 -0.626 1 98.75 237 ALA A CA 1
ATOM 1816 C C . ALA A 1 237 ? -6.602 15.914 -1.495 1 98.75 237 ALA A C 1
ATOM 1818 O O . ALA A 1 237 ? -7.586 16.578 -1.15 1 98.75 237 ALA A O 1
ATOM 1819 N N . ALA A 1 238 ? -6.57 15.219 -2.576 1 98.44 238 ALA A N 1
ATOM 1820 C CA . ALA A 1 238 ? -7.676 15.227 -3.533 1 98.44 238 ALA A CA 1
ATOM 1821 C C . ALA A 1 238 ? -8.961 14.703 -2.895 1 98.44 238 ALA A C 1
ATOM 1823 O O . ALA A 1 238 ? -10.016 15.32 -3.02 1 98.44 238 ALA A O 1
ATOM 1824 N N . MET A 1 239 ? -8.867 13.609 -2.209 1 98.12 239 MET A N 1
ATOM 1825 C CA . MET A 1 239 ? -10.055 12.969 -1.645 1 98.12 239 MET A CA 1
ATOM 1826 C C . MET A 1 239 ? -10.617 13.797 -0.493 1 98.12 239 MET A C 1
ATOM 1828 O O . MET A 1 239 ? -11.836 13.961 -0.385 1 98.12 239 MET A O 1
ATOM 1832 N N . CYS A 1 240 ? -9.734 14.273 0.375 1 97.88 240 CYS A N 1
ATOM 1833 C CA . CYS A 1 240 ? -10.203 15.094 1.482 1 97.88 240 CYS A CA 1
ATOM 1834 C C . CYS A 1 240 ? -10.898 16.359 0.97 1 97.88 240 CYS A C 1
ATOM 1836 O O . CYS A 1 240 ? -11.961 16.734 1.474 1 97.88 240 CYS A O 1
ATOM 1838 N N . ARG A 1 241 ? -10.297 16.922 -0.028 1 96.31 241 ARG A N 1
ATOM 1839 C CA . ARG A 1 241 ? -10.883 18.125 -0.608 1 96.31 241 ARG A CA 1
ATOM 1840 C C . ARG A 1 241 ? -12.266 17.844 -1.184 1 96.31 241 ARG A C 1
ATOM 1842 O O . ARG A 1 241 ? -13.219 18.578 -0.933 1 96.31 241 ARG A O 1
ATOM 1849 N N . LEU A 1 242 ? -12.383 16.797 -1.919 1 96 242 LEU A N 1
ATOM 1850 C CA . LEU A 1 242 ? -13.641 16.422 -2.555 1 96 242 LEU A CA 1
ATOM 1851 C C . LEU A 1 242 ? -14.727 16.188 -1.51 1 96 242 LEU A C 1
ATOM 1853 O O . LEU A 1 242 ? -15.906 16.438 -1.768 1 96 242 LEU A O 1
ATOM 1857 N N . CYS A 1 243 ? -14.297 15.773 -0.359 1 96.12 243 CYS A N 1
ATOM 1858 C CA . CYS A 1 243 ? -15.281 15.383 0.649 1 96.12 243 CYS A CA 1
ATOM 1859 C C . CYS A 1 243 ? -15.422 16.469 1.71 1 96.12 243 CYS A C 1
ATOM 1861 O O . CYS A 1 243 ? -16.047 16.234 2.754 1 96.12 243 CYS A O 1
ATOM 1863 N N . GLY A 1 244 ? -14.789 17.625 1.501 1 93.81 244 GLY A N 1
ATOM 1864 C CA . GLY A 1 244 ? -14.977 18.781 2.361 1 93.81 244 GLY A CA 1
ATOM 1865 C C . GLY A 1 244 ? -14.281 18.641 3.701 1 93.81 244 GLY A C 1
ATOM 1866 O O . GLY A 1 244 ? -14.727 19.219 4.699 1 93.81 244 GLY A O 1
ATOM 1867 N N . LEU A 1 245 ? -13.328 17.828 3.787 1 95.88 245 LEU A N 1
ATOM 1868 C CA . LEU A 1 245 ? -12.578 17.656 5.023 1 95.88 245 LEU A CA 1
ATOM 1869 C C . LEU A 1 245 ? -11.422 18.641 5.102 1 95.88 245 LEU A C 1
ATOM 1871 O O . LEU A 1 245 ? -10.75 18.891 4.102 1 95.88 245 LEU A O 1
ATOM 1875 N N . ARG A 1 246 ? -11.258 19.312 6.258 1 96.88 246 ARG A N 1
ATOM 1876 C CA . ARG A 1 246 ? -10.047 20.078 6.516 1 96.88 246 ARG A CA 1
ATOM 1877 C C . ARG A 1 246 ? -8.836 19.156 6.676 1 96.88 246 ARG A C 1
ATOM 1879 O O . ARG A 1 246 ? -8.812 18.297 7.559 1 96.88 246 ARG A O 1
ATOM 1886 N N . ALA A 1 247 ? -7.855 19.375 5.812 1 98.31 247 ALA A N 1
ATOM 1887 C CA . ALA A 1 247 ? -6.805 18.359 5.75 1 98.31 247 ALA A CA 1
ATOM 1888 C C . ALA A 1 247 ? -5.422 19.016 5.707 1 98.31 247 ALA A C 1
ATOM 1890 O O . ALA A 1 247 ? -5.254 20.094 5.133 1 98.31 247 ALA A O 1
ATOM 1891 N N . ALA A 1 248 ? -4.426 18.359 6.277 1 98.81 248 ALA A N 1
ATOM 1892 C CA . ALA A 1 248 ? -3.02 18.75 6.223 1 98.81 248 ALA A CA 1
ATOM 1893 C C . ALA A 1 248 ? -2.119 17.531 6.086 1 98.81 248 ALA A C 1
ATOM 1895 O O . ALA A 1 248 ? -2.506 16.422 6.469 1 98.81 248 ALA A O 1
ATOM 1896 N N . VAL A 1 249 ? -1.012 17.719 5.477 1 98.88 249 VAL A N 1
ATOM 1897 C CA . VAL A 1 249 ? 0.038 16.719 5.387 1 98.88 249 VAL A CA 1
ATOM 1898 C C . VAL A 1 249 ? 1.31 17.234 6.059 1 98.88 249 VAL A C 1
ATOM 1900 O O . VAL A 1 249 ? 1.805 18.312 5.719 1 98.88 249 VAL A O 1
ATOM 1903 N N . VAL A 1 250 ? 1.81 16.484 7.02 1 98.88 250 VAL A N 1
ATOM 1904 C CA . VAL A 1 250 ? 3.025 16.812 7.758 1 98.88 250 VAL A CA 1
ATOM 1905 C C . VAL A 1 250 ? 3.982 15.625 7.727 1 98.88 250 VAL A C 1
ATOM 1907 O O . VAL A 1 250 ? 3.662 14.555 8.242 1 98.88 250 VAL A O 1
ATOM 1910 N N . CYS A 1 251 ? 5.152 15.82 7.141 1 98.88 251 CYS A N 1
ATOM 1911 C CA . CYS A 1 251 ? 6.117 14.734 6.992 1 98.88 251 CYS A CA 1
ATOM 1912 C C . CYS A 1 251 ? 7.477 15.133 7.559 1 98.88 251 CYS A C 1
ATOM 1914 O O . CYS A 1 251 ? 7.855 16.312 7.508 1 98.88 251 CYS A O 1
ATOM 1916 N N . VAL A 1 252 ? 8.164 14.164 8.094 1 98.69 252 VAL A N 1
ATOM 1917 C CA . VAL A 1 252 ? 9.57 14.391 8.43 1 98.69 252 VAL A CA 1
ATOM 1918 C C . VAL A 1 252 ? 10.461 13.891 7.293 1 98.69 252 VAL A C 1
ATOM 1920 O O . VAL A 1 252 ? 10.18 12.852 6.684 1 98.69 252 VAL A O 1
ATOM 1923 N N . ALA A 1 253 ? 11.477 14.664 6.941 1 98.5 253 ALA A N 1
ATOM 1924 C CA . ALA A 1 253 ? 12.492 14.234 5.98 1 98.5 253 ALA A CA 1
ATOM 1925 C C . ALA A 1 253 ? 13.562 13.383 6.652 1 98.5 253 ALA A C 1
ATOM 1927 O O . ALA A 1 253 ? 14.219 13.828 7.598 1 98.5 253 ALA A O 1
ATOM 1928 N N . LEU A 1 254 ? 13.805 12.203 6.145 1 97.62 254 LEU A N 1
ATOM 1929 C CA . LEU A 1 254 ? 14.742 11.297 6.797 1 97.62 254 LEU A CA 1
ATOM 1930 C C . LEU A 1 254 ? 16.156 11.477 6.25 1 97.62 254 LEU A C 1
ATOM 1932 O O . LEU A 1 254 ? 17.125 11.078 6.887 1 97.62 254 LEU A O 1
ATOM 1936 N N . LEU A 1 255 ? 16.266 11.945 5.113 1 97.25 255 LEU A N 1
ATOM 1937 C CA . LEU A 1 255 ? 17.531 12.242 4.441 1 97.25 255 LEU A CA 1
ATOM 1938 C C . LEU A 1 255 ? 17.344 13.328 3.387 1 97.25 255 LEU A C 1
ATOM 1940 O O . LEU A 1 255 ? 16.219 13.727 3.096 1 97.25 255 LEU A O 1
ATOM 1944 N N . ASP A 1 256 ? 18.438 13.859 2.936 1 97.81 256 ASP A N 1
ATOM 1945 C CA . ASP A 1 256 ? 18.438 14.766 1.79 1 97.81 256 ASP A CA 1
ATOM 1946 C C . ASP A 1 256 ? 18.781 14.023 0.503 1 97.81 256 ASP A C 1
ATOM 1948 O O . ASP A 1 256 ? 19.938 13.633 0.298 1 97.81 256 ASP A O 1
ATOM 1952 N N . ARG A 1 257 ? 17.859 13.93 -0.407 1 97.88 257 ARG A N 1
ATOM 1953 C CA . ARG A 1 257 ? 17.969 13.133 -1.623 1 97.88 257 ARG A CA 1
ATOM 1954 C C . ARG A 1 257 ? 18.969 13.758 -2.592 1 97.88 257 ARG A C 1
ATOM 1956 O O . ARG A 1 257 ? 19.422 13.102 -3.533 1 97.88 257 ARG A O 1
ATOM 1963 N N . LEU A 1 258 ? 19.266 14.984 -2.395 1 97.56 258 LEU A N 1
ATOM 1964 C CA . LEU A 1 258 ? 20.312 15.602 -3.211 1 97.56 258 LEU A CA 1
ATOM 1965 C C . LEU A 1 258 ? 21.688 15.086 -2.812 1 97.56 258 LEU A C 1
ATOM 1967 O O . LEU A 1 258 ? 22.656 15.227 -3.57 1 97.56 258 LEU A O 1
ATOM 1971 N N . GLU A 1 259 ? 21.75 14.438 -1.64 1 95 259 GLU A N 1
ATOM 1972 C CA . GLU A 1 259 ? 23.031 13.984 -1.122 1 95 259 GLU A CA 1
ATOM 1973 C C . GLU A 1 259 ? 23.156 12.469 -1.213 1 95 259 GLU A C 1
ATOM 1975 O O . GLU A 1 259 ? 24.266 11.922 -1.176 1 95 259 GLU A O 1
ATOM 1980 N N . GLY A 1 260 ? 22.078 11.789 -1.29 1 92.44 260 GLY A N 1
ATOM 1981 C CA . GLY A 1 260 ? 22.094 10.336 -1.338 1 92.44 260 GLY A CA 1
ATOM 1982 C C . GLY A 1 260 ? 20.703 9.719 -1.308 1 92.44 260 GLY A C 1
ATOM 1983 O O . GLY A 1 260 ? 19.719 10.414 -1.087 1 92.44 260 GLY A O 1
ATOM 1984 N N . ASP A 1 261 ? 20.719 8.422 -1.456 1 94.5 261 ASP A N 1
ATOM 1985 C CA . ASP A 1 261 ? 19.422 7.746 -1.604 1 94.5 261 ASP A CA 1
ATOM 1986 C C . ASP A 1 261 ? 19.141 6.84 -0.409 1 94.5 261 ASP A C 1
ATOM 1988 O O . ASP A 1 261 ? 17.984 6.48 -0.158 1 94.5 261 ASP A O 1
ATOM 1992 N N . GLN A 1 262 ? 20.125 6.426 0.329 1 90.44 262 GLN A N 1
ATOM 1993 C CA . GLN A 1 262 ? 19.906 5.441 1.385 1 90.44 262 GLN A CA 1
ATOM 1994 C C . GLN A 1 262 ? 19.906 6.102 2.76 1 90.44 262 GLN A C 1
ATOM 1996 O O . GLN A 1 262 ? 20.656 7.051 3.002 1 90.44 262 GLN A O 1
ATOM 2001 N N . ILE A 1 263 ? 19.078 5.59 3.555 1 86.38 263 ILE A N 1
ATOM 2002 C CA . ILE A 1 263 ? 19.047 6 4.953 1 86.38 263 ILE A CA 1
ATOM 2003 C C . ILE A 1 263 ? 20.203 5.363 5.711 1 86.38 263 ILE A C 1
ATOM 2005 O O . ILE A 1 263 ? 20.312 4.137 5.77 1 86.38 263 ILE A O 1
ATOM 2009 N N . ARG A 1 264 ? 21.125 6.199 6.25 1 83.19 264 ARG A N 1
ATOM 2010 C CA . ARG A 1 264 ? 22.297 5.703 6.949 1 83.19 264 ARG A CA 1
ATOM 2011 C C . ARG A 1 264 ? 22.25 6.07 8.43 1 83.19 264 ARG A C 1
ATOM 2013 O O . ARG A 1 264 ? 23.016 5.535 9.234 1 83.19 264 ARG A O 1
ATOM 2020 N N . ALA A 1 265 ? 21.266 6.902 8.773 1 86.75 265 ALA A N 1
ATOM 2021 C CA . ALA A 1 265 ? 21.141 7.309 10.172 1 86.75 265 ALA A CA 1
ATOM 2022 C C . ALA A 1 265 ? 20.766 6.125 11.062 1 86.75 265 ALA A C 1
ATOM 2024 O O . ALA A 1 265 ? 19.984 5.262 10.656 1 86.75 265 ALA A O 1
ATOM 2025 N N . PRO A 1 266 ? 21.344 6.117 12.273 1 90.19 266 PRO A N 1
ATOM 2026 C CA . PRO A 1 266 ? 21 5.043 13.211 1 90.19 266 PRO A CA 1
ATOM 2027 C C . PRO A 1 266 ? 19.516 5.02 13.562 1 90.19 266 PRO A C 1
ATOM 2029 O O . PRO A 1 266 ? 18.828 6.035 13.43 1 90.19 266 PRO A O 1
ATOM 2032 N N . ARG A 1 267 ? 19.094 3.848 13.984 1 87.38 267 ARG A N 1
ATOM 2033 C CA . ARG A 1 267 ? 17.688 3.609 14.281 1 87.38 267 ARG A CA 1
ATOM 2034 C C . ARG A 1 267 ? 17.172 4.602 15.32 1 87.38 267 ARG A C 1
ATOM 2036 O O . ARG A 1 267 ? 16.031 5.055 15.242 1 87.38 267 ARG A O 1
ATOM 2043 N N . GLU A 1 268 ? 18.031 4.934 16.312 1 91.56 268 GLU A N 1
ATOM 2044 C CA . GLU A 1 268 ? 17.625 5.848 17.375 1 91.56 268 GLU A CA 1
ATOM 2045 C C . GLU A 1 268 ? 17.359 7.246 16.828 1 91.56 268 GLU A C 1
ATOM 2047 O O . GLU A 1 268 ? 16.422 7.922 17.25 1 91.56 268 GLU A O 1
ATOM 2052 N N . VAL A 1 269 ? 18.156 7.613 15.914 1 94.38 269 VAL A N 1
ATOM 2053 C CA . VAL A 1 269 ? 18 8.922 15.297 1 94.38 269 VAL A CA 1
ATOM 2054 C C . VAL A 1 269 ? 16.734 8.945 14.438 1 94.38 269 VAL A C 1
ATOM 2056 O O . VAL A 1 269 ? 15.969 9.906 14.477 1 94.38 269 VAL A O 1
ATOM 2059 N N . LEU A 1 270 ? 16.547 7.922 13.758 1 93.5 270 LEU A N 1
ATOM 2060 C CA . LEU A 1 270 ? 15.352 7.824 12.914 1 93.5 270 LEU A CA 1
ATOM 2061 C C . LEU A 1 270 ? 14.086 7.844 13.766 1 93.5 270 LEU A C 1
ATOM 2063 O O . LEU A 1 270 ? 13.086 8.453 13.375 1 93.5 270 LEU A O 1
ATOM 2067 N N . ARG A 1 271 ? 14.141 7.199 14.875 1 93.31 271 ARG A N 1
ATOM 2068 C CA . ARG A 1 271 ? 13.008 7.207 15.797 1 93.31 271 ARG A CA 1
ATOM 2069 C C . ARG A 1 271 ? 12.711 8.617 16.281 1 93.31 271 ARG A C 1
ATOM 2071 O O . ARG A 1 271 ? 11.547 9.023 16.375 1 93.31 271 ARG A O 1
ATOM 2078 N N . GLU A 1 272 ? 13.758 9.289 16.656 1 95.44 272 GLU A N 1
ATOM 2079 C CA . GLU A 1 272 ? 13.586 10.664 17.094 1 95.44 272 GLU A CA 1
ATOM 2080 C C . GLU A 1 272 ? 12.992 11.531 15.992 1 95.44 272 GLU A C 1
ATOM 2082 O O . GLU A 1 272 ? 12.094 12.336 16.25 1 95.44 272 GLU A O 1
ATOM 2087 N N . TYR A 1 273 ? 13.477 11.383 14.742 1 96.81 273 TYR A N 1
ATOM 2088 C CA . TYR A 1 273 ? 12.938 12.125 13.609 1 96.81 273 TYR A CA 1
ATOM 2089 C C . TYR A 1 273 ? 11.445 11.875 13.461 1 96.81 273 TYR A C 1
ATOM 2091 O O . TYR A 1 273 ? 10.672 12.812 13.258 1 96.81 273 TYR A O 1
ATOM 2099 N N . GLN A 1 274 ? 11.062 10.68 13.602 1 96.31 274 GLN A N 1
ATOM 2100 C CA . GLN A 1 274 ? 9.68 10.289 13.352 1 96.31 274 GLN A CA 1
ATOM 2101 C C . GLN A 1 274 ? 8.758 10.828 14.445 1 96.31 274 GLN A C 1
ATOM 2103 O O . GLN A 1 274 ? 7.547 10.953 14.234 1 96.31 274 GLN A O 1
ATOM 2108 N N . GLN A 1 275 ? 9.25 11.18 15.586 1 96.25 275 GLN A N 1
ATOM 2109 C CA . GLN A 1 275 ? 8.453 11.727 16.688 1 96.25 275 GLN A CA 1
ATOM 2110 C C . GLN A 1 275 ? 8.164 13.211 16.453 1 96.25 275 GLN A C 1
ATOM 2112 O O . GLN A 1 275 ? 7.215 13.75 17.031 1 96.25 275 GLN A O 1
ATOM 2117 N N . ARG A 1 276 ? 8.906 13.82 15.664 1 97.56 276 ARG A N 1
ATOM 2118 C CA . ARG A 1 276 ? 8.844 15.273 15.523 1 97.56 276 ARG A CA 1
ATOM 2119 C C . ARG A 1 276 ? 7.5 15.711 14.961 1 97.56 276 ARG A C 1
ATOM 2121 O O . ARG A 1 276 ? 6.801 16.516 15.578 1 97.56 276 ARG A O 1
ATOM 2128 N N . PRO A 1 277 ? 7.074 15.172 13.805 1 98 277 PRO A N 1
ATOM 2129 C CA . PRO A 1 277 ? 5.73 15.555 13.359 1 98 277 PRO A CA 1
ATOM 2130 C C . PRO A 1 277 ? 4.652 15.195 14.375 1 98 277 PRO A C 1
ATOM 2132 O O . PRO A 1 277 ? 3.65 15.906 14.5 1 98 277 PRO A O 1
ATOM 2135 N N . GLN A 1 278 ? 4.812 14.133 15.102 1 97.38 278 GLN A N 1
ATOM 2136 C CA . GLN A 1 278 ? 3.834 13.711 16.094 1 97.38 278 GLN A CA 1
ATOM 2137 C C . GLN A 1 278 ? 3.725 14.734 17.219 1 97.38 278 GLN A C 1
ATOM 2139 O O . GLN A 1 278 ? 2.621 15.055 17.672 1 97.38 278 GLN A O 1
ATOM 2144 N N . ARG A 1 279 ? 4.816 15.219 17.672 1 96.94 279 ARG A N 1
ATOM 2145 C CA . ARG A 1 279 ? 4.832 16.234 18.719 1 96.94 279 ARG A CA 1
ATOM 2146 C C . ARG A 1 279 ? 4.145 17.516 18.234 1 96.94 279 ARG A C 1
ATOM 2148 O O . ARG A 1 279 ? 3.395 18.141 18.984 1 96.94 279 ARG A O 1
ATOM 2155 N N . LEU A 1 280 ? 4.445 17.891 17.031 1 97.81 280 LEU A N 1
ATOM 2156 C CA . LEU A 1 280 ? 3.826 19.078 16.453 1 97.81 280 LEU A CA 1
ATOM 2157 C C . LEU A 1 280 ? 2.311 18.938 16.391 1 97.81 280 LEU A C 1
ATOM 2159 O O . LEU A 1 280 ? 1.571 19.828 16.797 1 97.81 280 LEU A O 1
ATOM 2163 N N . ILE A 1 281 ? 1.832 17.812 15.898 1 98.25 281 ILE A N 1
ATOM 2164 C CA . ILE A 1 281 ? 0.405 17.578 15.711 1 98.25 281 ILE A CA 1
ATOM 2165 C C . ILE A 1 281 ? -0.284 17.484 17.062 1 98.25 281 ILE A C 1
ATOM 2167 O O . ILE A 1 281 ? -1.401 17.969 17.234 1 98.25 281 ILE A O 1
ATOM 2171 N N . ALA A 1 282 ? 0.404 16.844 18.031 1 96.81 282 ALA A N 1
ATOM 2172 C CA . ALA A 1 282 ? -0.142 16.781 19.375 1 96.81 282 ALA A CA 1
ATOM 2173 C C . ALA A 1 282 ? -0.328 18.172 19.969 1 96.81 282 ALA A C 1
ATOM 2175 O O . ALA A 1 282 ? -1.353 18.469 20.594 1 96.81 282 ALA A O 1
ATOM 2176 N N . ALA A 1 283 ? 0.657 19.047 19.797 1 95.94 283 ALA A N 1
ATOM 2177 C CA . ALA A 1 283 ? 0.57 20.422 20.281 1 95.94 283 ALA A CA 1
ATOM 2178 C C . ALA A 1 283 ? -0.592 21.156 19.609 1 95.94 283 ALA A C 1
ATOM 2180 O O . ALA A 1 283 ? -1.335 21.891 20.281 1 95.94 283 ALA A O 1
ATOM 2181 N N . PHE A 1 284 ? -0.729 21 18.359 1 97.69 284 PHE A N 1
ATOM 2182 C CA . PHE A 1 284 ? -1.812 21.625 17.609 1 97.69 284 PHE A CA 1
ATOM 2183 C C . PHE A 1 284 ? -3.168 21.172 18.141 1 97.69 284 PHE A C 1
ATOM 2185 O O . PHE A 1 284 ? -4.051 22 18.375 1 97.69 284 PHE A O 1
ATOM 2192 N N . ILE A 1 285 ? -3.332 19.844 18.312 1 97.88 285 ILE A N 1
ATOM 2193 C CA . ILE A 1 285 ? -4.598 19.266 18.766 1 97.88 285 ILE A CA 1
ATOM 2194 C C . ILE A 1 285 ? -4.93 19.766 20.156 1 97.88 285 ILE A C 1
ATOM 2196 O O . ILE A 1 285 ? -6.066 20.172 20.438 1 97.88 285 ILE A O 1
ATOM 2200 N N . ARG A 1 286 ? -3.943 19.781 21.016 1 95.44 286 ARG A N 1
ATOM 2201 C CA . ARG A 1 286 ? -4.156 20.281 22.375 1 95.44 286 ARG A CA 1
ATOM 2202 C C . ARG A 1 286 ? -4.621 21.734 22.359 1 95.44 286 ARG A C 1
ATOM 2204 O O . ARG A 1 286 ? -5.539 22.094 23.094 1 95.44 286 ARG A O 1
ATOM 2211 N N . ARG A 1 287 ? -3.973 22.469 21.562 1 95 287 ARG A N 1
ATOM 2212 C CA . ARG A 1 287 ? -4.324 23.891 21.438 1 95 287 ARG A CA 1
ATOM 2213 C C . ARG A 1 287 ? -5.754 24.047 20.938 1 95 287 ARG A C 1
ATOM 2215 O O . ARG A 1 287 ? -6.5 24.891 21.453 1 95 287 ARG A O 1
ATOM 2222 N N . ARG A 1 288 ? -6.141 23.297 19.984 1 95.62 288 ARG A N 1
ATOM 2223 C CA . ARG A 1 288 ? -7.473 23.391 19.406 1 95.62 288 ARG A CA 1
ATOM 2224 C C . ARG A 1 288 ? -8.539 22.938 20.391 1 95.62 288 ARG A C 1
ATOM 2226 O O . ARG A 1 288 ? -9.641 23.484 20.422 1 95.62 288 ARG A O 1
ATOM 2233 N N . LEU A 1 289 ? -8.211 21.891 21.094 1 94.62 289 LEU A N 1
ATOM 2234 C CA . LEU A 1 289 ? -9.164 21.359 22.062 1 94.62 289 LEU A CA 1
ATOM 2235 C C . LEU A 1 289 ? -9.328 22.312 23.25 1 94.62 289 LEU A C 1
ATOM 2237 O O . LEU A 1 289 ? -10.398 22.375 23.859 1 94.62 289 LEU A O 1
ATOM 2241 N N . ALA A 1 290 ? -8.305 23.031 23.609 1 91.06 290 ALA A N 1
ATOM 2242 C CA . ALA A 1 290 ? -8.359 23.984 24.703 1 91.06 290 ALA A CA 1
ATOM 2243 C C . ALA A 1 290 ? -9.203 25.203 24.328 1 91.06 290 ALA A C 1
ATOM 2245 O O . ALA A 1 290 ? -9.734 25.891 25.203 1 91.06 290 ALA A O 1
ATOM 2246 N N . ARG A 1 291 ? -9.289 25.484 23.141 1 86.06 291 ARG A N 1
ATOM 2247 C CA . ARG A 1 291 ? -10.062 26.625 22.656 1 86.06 291 ARG A CA 1
ATOM 2248 C C . ARG A 1 291 ? -11.547 26.266 22.547 1 86.06 291 ARG A C 1
ATOM 2250 O O . ARG A 1 291 ? -12.391 27.141 22.359 1 86.06 291 ARG A O 1
ATOM 2257 N N . CYS A 1 292 ? -11.922 25.078 22.625 1 68 292 CYS A N 1
ATOM 2258 C CA . CYS A 1 292 ? -13.32 24.672 22.625 1 68 292 CYS A CA 1
ATOM 2259 C C . CYS A 1 292 ? -13.859 24.578 24.047 1 68 292 CYS A C 1
ATOM 2261 O O . CYS A 1 292 ? -13.117 24.266 24.984 1 68 292 CYS A O 1
ATOM 2263 N N . VAL B 1 1 ? 19.062 -14.547 -10.68 1 91.56 1 VAL B N 1
ATOM 2264 C CA . VAL B 1 1 ? 18.266 -13.328 -10.648 1 91.56 1 VAL B CA 1
ATOM 2265 C C . VAL B 1 1 ? 19.016 -12.195 -11.328 1 91.56 1 VAL B C 1
ATOM 2267 O O . VAL B 1 1 ? 20.172 -11.906 -10.977 1 91.56 1 VAL B O 1
ATOM 2270 N N . LEU B 1 2 ? 18.375 -11.641 -12.328 1 90.88 2 LEU B N 1
ATOM 2271 C CA . LEU B 1 2 ? 18.984 -10.547 -13.078 1 90.88 2 LEU B CA 1
ATOM 2272 C C . LEU B 1 2 ? 18.656 -9.203 -12.43 1 90.88 2 LEU B C 1
ATOM 2274 O O . LEU B 1 2 ? 17.516 -8.953 -12.047 1 90.88 2 LEU B O 1
ATOM 2278 N N . ILE B 1 3 ? 19.672 -8.422 -12.219 1 92.81 3 ILE B N 1
ATOM 2279 C CA . ILE B 1 3 ? 19.516 -7.055 -11.742 1 92.81 3 ILE B CA 1
ATOM 2280 C C . ILE B 1 3 ? 19.766 -6.078 -12.891 1 92.81 3 ILE B C 1
ATOM 2282 O O . ILE B 1 3 ? 20.797 -6.148 -13.555 1 92.81 3 ILE B O 1
ATOM 2286 N N . LYS B 1 4 ? 18.781 -5.238 -13.102 1 94.81 4 LYS B N 1
ATOM 2287 C CA . LYS B 1 4 ? 18.953 -4.246 -14.156 1 94.81 4 LYS B CA 1
ATOM 2288 C C . LYS B 1 4 ? 19.219 -2.861 -13.57 1 94.81 4 LYS B C 1
ATOM 2290 O O . LYS B 1 4 ? 18.453 -1.923 -13.805 1 94.81 4 LYS B O 1
ATOM 2295 N N . ASN B 1 5 ? 20.219 -2.738 -12.812 1 97 5 ASN B N 1
ATOM 2296 C CA . ASN B 1 5 ? 20.703 -1.515 -12.188 1 97 5 ASN B CA 1
ATOM 2297 C C . ASN B 1 5 ? 22.234 -1.487 -12.109 1 97 5 ASN B C 1
ATOM 2299 O O . ASN B 1 5 ? 22.828 -2.152 -11.258 1 97 5 ASN B O 1
ATOM 2303 N N . PRO B 1 6 ? 22.859 -0.757 -12.93 1 94.81 6 PRO B N 1
ATOM 2304 C CA . PRO B 1 6 ? 24.328 -0.74 -12.977 1 94.81 6 PRO B CA 1
ATOM 2305 C C . PRO B 1 6 ? 24.938 -0.105 -11.734 1 94.81 6 PRO B C 1
ATOM 2307 O O . PRO B 1 6 ? 26.156 -0.222 -11.516 1 94.81 6 PRO B O 1
ATOM 2310 N N . HIS B 1 7 ? 24.141 0.512 -10.922 1 94.62 7 HIS B N 1
ATOM 2311 C CA . HIS B 1 7 ? 24.688 1.246 -9.781 1 94.62 7 HIS B CA 1
ATOM 2312 C C . HIS B 1 7 ? 24.844 0.338 -8.562 1 94.62 7 HIS B C 1
ATOM 2314 O O . HIS B 1 7 ? 25.562 0.674 -7.621 1 94.62 7 HIS B O 1
ATOM 2320 N N . LEU B 1 8 ? 24.219 -0.784 -8.531 1 92.44 8 LEU B N 1
ATOM 2321 C CA . LEU B 1 8 ? 24.125 -1.621 -7.344 1 92.44 8 LEU B CA 1
ATOM 2322 C C . LEU B 1 8 ? 25.484 -2.193 -6.969 1 92.44 8 LEU B C 1
ATOM 2324 O O . LEU B 1 8 ? 25.828 -2.295 -5.785 1 92.44 8 LEU B O 1
ATOM 2328 N N . ASP B 1 9 ? 26.297 -2.498 -7.93 1 87.75 9 ASP B N 1
ATOM 2329 C CA . ASP B 1 9 ? 27.594 -3.135 -7.699 1 87.75 9 ASP B CA 1
ATOM 2330 C C . ASP B 1 9 ? 28.578 -2.162 -7.059 1 87.75 9 ASP B C 1
ATOM 2332 O O . ASP B 1 9 ? 29.562 -2.58 -6.438 1 87.75 9 ASP B O 1
ATOM 2336 N N . SER B 1 10 ? 28.281 -0.931 -7.223 1 88.75 10 SER B N 1
ATOM 2337 C CA . SER B 1 10 ? 29.219 0.067 -6.723 1 88.75 10 SER B CA 1
ATOM 2338 C C . SER B 1 10 ? 28.875 0.489 -5.301 1 88.75 10 SER B C 1
ATOM 2340 O O . SER B 1 10 ? 29.625 1.237 -4.672 1 88.75 10 SER B O 1
ATOM 2342 N N . MET B 1 11 ? 27.859 -0.124 -4.816 1 90 11 MET B N 1
ATOM 2343 C CA . MET B 1 11 ? 27.438 0.278 -3.479 1 90 11 MET B CA 1
ATOM 2344 C C . MET B 1 11 ? 28.25 -0.435 -2.41 1 90 11 MET B C 1
ATOM 2346 O O . MET B 1 11 ? 28.5 -1.64 -2.508 1 90 11 MET B O 1
ATOM 2350 N N . GLU B 1 12 ? 28.688 0.336 -1.448 1 90.75 12 GLU B N 1
ATOM 2351 C CA . GLU B 1 12 ? 29.391 -0.244 -0.314 1 90.75 12 GLU B CA 1
ATOM 2352 C C . GLU B 1 12 ? 28.469 -1.133 0.519 1 90.75 12 GLU B C 1
ATOM 2354 O O . GLU B 1 12 ? 28.891 -2.191 0.996 1 90.75 12 GLU B O 1
ATOM 2359 N N . GLU B 1 13 ? 27.328 -0.667 0.717 1 94.38 13 GLU B N 1
ATOM 2360 C CA . GLU B 1 13 ? 26.297 -1.382 1.451 1 94.38 13 GLU B CA 1
ATOM 2361 C C . GLU B 1 13 ? 24.922 -1.195 0.794 1 94.38 13 GLU B C 1
ATOM 2363 O O . GLU B 1 13 ? 24.609 -0.112 0.296 1 94.38 13 GLU B O 1
ATOM 2368 N N . ASP B 1 14 ? 24.266 -2.293 0.722 1 96.38 14 ASP B N 1
ATOM 2369 C CA . ASP B 1 14 ? 22.875 -2.24 0.266 1 96.38 14 ASP B CA 1
ATOM 2370 C C . ASP B 1 14 ? 21.906 -2.502 1.418 1 96.38 14 ASP B C 1
ATOM 2372 O O . ASP B 1 14 ? 21.812 -3.629 1.905 1 96.38 14 ASP B O 1
ATOM 2376 N N . ILE B 1 15 ? 21.25 -1.438 1.802 1 95.44 15 ILE B N 1
ATOM 2377 C CA . ILE B 1 15 ? 20.297 -1.529 2.895 1 95.44 15 ILE B CA 1
ATOM 2378 C C . ILE B 1 15 ? 18.891 -1.759 2.332 1 95.44 15 ILE B C 1
ATOM 2380 O O . ILE B 1 15 ? 18.406 -0.958 1.535 1 95.44 15 ILE B O 1
ATOM 2384 N N . LEU B 1 16 ? 18.344 -2.885 2.623 1 96.75 16 LEU B N 1
ATOM 2385 C CA . LEU B 1 16 ? 16.938 -3.172 2.318 1 96.75 16 LEU B CA 1
ATOM 2386 C C . LEU B 1 16 ? 16.031 -2.717 3.457 1 96.75 16 LEU B C 1
ATOM 2388 O O . LEU B 1 16 ? 15.578 -3.537 4.258 1 96.75 16 LEU B O 1
ATOM 2392 N N . TYR B 1 17 ? 15.719 -1.489 3.434 1 94.62 17 TYR B N 1
ATOM 2393 C CA . TYR B 1 17 ? 15.156 -0.767 4.57 1 94.62 17 TYR B CA 1
ATOM 2394 C C . TYR B 1 17 ? 13.812 -1.361 4.984 1 94.62 17 TYR B C 1
ATOM 2396 O O . TYR B 1 17 ? 13.57 -1.59 6.172 1 94.62 17 TYR B O 1
ATOM 2404 N N . HIS B 1 18 ? 12.969 -1.691 4.055 1 96.75 18 HIS B N 1
ATOM 2405 C CA . HIS B 1 18 ? 11.609 -2.105 4.367 1 96.75 18 HIS B CA 1
ATOM 2406 C C . HIS B 1 18 ? 11.562 -3.572 4.785 1 96.75 18 HIS B C 1
ATOM 2408 O O . HIS B 1 18 ? 10.578 -4.023 5.379 1 96.75 18 HIS B O 1
ATOM 2414 N N . LEU B 1 19 ? 12.617 -4.32 4.473 1 97.69 19 LEU B N 1
ATOM 2415 C CA . LEU B 1 19 ? 12.68 -5.723 4.863 1 97.69 19 LEU B CA 1
ATOM 2416 C C . LEU B 1 19 ? 13.531 -5.898 6.117 1 97.69 19 LEU B C 1
ATOM 2418 O O . LEU B 1 19 ? 13.625 -7 6.664 1 97.69 19 LEU B O 1
ATOM 2422 N N . ASP B 1 20 ? 14.133 -4.891 6.578 1 96.44 20 ASP B N 1
ATOM 2423 C CA . ASP B 1 20 ? 15.008 -4.91 7.746 1 96.44 20 ASP B CA 1
ATOM 2424 C C . ASP B 1 20 ? 16.188 -5.852 7.523 1 96.44 20 ASP B C 1
ATOM 2426 O O . ASP B 1 20 ? 16.531 -6.641 8.406 1 96.44 20 ASP B O 1
ATOM 2430 N N . LEU B 1 21 ? 16.797 -5.77 6.309 1 97.5 21 LEU B N 1
ATOM 2431 C CA . LEU B 1 21 ? 17.953 -6.562 5.941 1 97.5 21 LEU B CA 1
ATOM 2432 C C . LEU B 1 21 ? 19.047 -5.684 5.32 1 97.5 21 LEU B C 1
ATOM 2434 O O . LEU B 1 21 ? 18.781 -4.523 4.984 1 97.5 21 LEU B O 1
ATOM 2438 N N . GLY B 1 22 ? 20.234 -6.141 5.25 1 96.06 22 GLY B N 1
ATOM 2439 C CA . GLY B 1 22 ? 21.359 -5.426 4.652 1 96.06 22 GLY B CA 1
ATOM 2440 C C . GLY B 1 22 ? 22.547 -6.312 4.363 1 96.06 22 GLY B C 1
ATOM 2441 O O . GLY B 1 22 ? 22.75 -7.336 5.023 1 96.06 22 GLY B O 1
ATOM 2442 N N . THR B 1 23 ? 23.391 -5.902 3.402 1 96.69 23 THR B N 1
ATOM 2443 C CA . THR B 1 23 ? 24.516 -6.719 2.963 1 96.69 23 THR B CA 1
ATOM 2444 C C . THR B 1 23 ? 25.641 -6.688 3.99 1 96.69 23 THR B C 1
ATOM 2446 O O . THR B 1 23 ? 26.5 -7.559 3.994 1 96.69 23 THR B O 1
ATOM 2449 N N . ARG B 1 24 ? 25.672 -5.684 4.867 1 95.12 24 ARG B N 1
ATOM 2450 C CA . ARG B 1 24 ? 26.688 -5.621 5.914 1 95.12 24 ARG B CA 1
ATOM 2451 C C . ARG B 1 24 ? 26.172 -6.238 7.211 1 95.12 24 ARG B C 1
ATOM 2453 O O . ARG B 1 24 ? 26.938 -6.824 7.977 1 95.12 24 ARG B O 1
ATOM 2460 N N . THR B 1 25 ? 24.938 -6.156 7.426 1 95.12 25 THR B N 1
ATOM 2461 C CA . THR B 1 25 ? 24.375 -6.535 8.711 1 95.12 25 THR B CA 1
ATOM 2462 C C . THR B 1 25 ? 23.969 -8.008 8.711 1 95.12 25 THR B C 1
ATOM 2464 O O . THR B 1 25 ? 23.812 -8.609 9.773 1 95.12 25 THR B O 1
ATOM 2467 N N . HIS B 1 26 ? 23.766 -8.617 7.57 1 97.88 26 HIS B N 1
ATOM 2468 C CA . HIS B 1 26 ? 23.312 -9.992 7.473 1 97.88 26 HIS B CA 1
ATOM 2469 C C . HIS B 1 26 ? 24.156 -10.789 6.477 1 97.88 26 HIS B C 1
ATOM 2471 O O . HIS B 1 26 ? 24.609 -10.242 5.473 1 97.88 26 HIS B O 1
ATOM 2477 N N . ASN B 1 27 ? 24.359 -12.07 6.754 1 98.31 27 ASN B N 1
ATOM 2478 C CA . ASN B 1 27 ? 24.906 -13 5.773 1 98.31 27 ASN B CA 1
ATOM 2479 C C . ASN B 1 27 ? 23.828 -13.555 4.859 1 98.31 27 ASN B C 1
ATOM 2481 O O . ASN B 1 27 ? 23.359 -14.68 5.059 1 98.31 27 ASN B O 1
ATOM 2485 N N . LEU B 1 28 ? 23.484 -12.844 3.838 1 98.31 28 LEU B N 1
ATOM 2486 C CA . LEU B 1 28 ? 22.328 -13.117 2.992 1 98.31 28 LEU B CA 1
ATOM 2487 C C . LEU B 1 28 ? 22.5 -14.445 2.258 1 98.31 28 LEU B C 1
ATOM 2489 O O . LEU B 1 28 ? 21.562 -15.234 2.17 1 98.31 28 LEU B O 1
ATOM 2493 N N . PRO B 1 29 ? 23.719 -14.766 1.729 1 98.31 29 PRO B N 1
ATOM 2494 C CA . PRO B 1 29 ? 23.891 -16.062 1.09 1 98.31 29 PRO B CA 1
ATOM 2495 C C . PRO B 1 29 ? 23.625 -17.234 2.045 1 98.31 29 PRO B C 1
ATOM 2497 O O . PRO B 1 29 ? 22.953 -18.203 1.671 1 98.31 29 PRO B O 1
ATOM 2500 N N . ALA B 1 30 ? 24.062 -17.078 3.273 1 98.31 30 ALA B N 1
ATOM 2501 C CA . ALA B 1 30 ? 23.844 -18.125 4.254 1 98.31 30 ALA B CA 1
ATOM 2502 C C . ALA B 1 30 ? 22.359 -18.219 4.648 1 98.31 30 ALA B C 1
ATOM 2504 O O . ALA B 1 30 ? 21.844 -19.312 4.887 1 98.31 30 ALA B O 1
ATOM 2505 N N . MET B 1 31 ? 21.734 -17.125 4.723 1 98 31 MET B N 1
ATOM 2506 C CA . MET B 1 31 ? 20.359 -17.047 5.207 1 98 31 MET B CA 1
ATOM 2507 C C . MET B 1 31 ? 19.375 -17.484 4.125 1 98 31 MET B C 1
ATOM 2509 O O . MET B 1 31 ? 18.328 -18.047 4.426 1 98 31 MET B O 1
ATOM 2513 N N . PHE B 1 32 ? 19.703 -17.172 2.795 1 98.56 32 PHE B N 1
ATOM 2514 C CA . PHE B 1 32 ? 18.641 -17.266 1.792 1 98.56 32 PHE B CA 1
ATOM 2515 C C . PHE B 1 32 ? 19.141 -18.016 0.56 1 98.56 32 PHE B C 1
ATOM 2517 O O . PHE B 1 32 ? 18.375 -18.25 -0.378 1 98.56 32 PHE B O 1
ATOM 2524 N N . GLY B 1 33 ? 20.344 -18.391 0.448 1 98.31 33 GLY B N 1
ATOM 2525 C CA . GLY B 1 33 ? 20.953 -18.906 -0.769 1 98.31 33 GLY B CA 1
ATOM 2526 C C . GLY B 1 33 ? 20.25 -20.141 -1.314 1 98.31 33 GLY B C 1
ATOM 2527 O O . GLY B 1 33 ? 20.344 -20.422 -2.512 1 98.31 33 GLY B O 1
ATOM 2528 N N . ASP B 1 34 ? 19.562 -20.875 -0.509 1 97.81 34 ASP B N 1
ATOM 2529 C CA . ASP B 1 34 ? 18.953 -22.141 -0.924 1 97.81 34 ASP B CA 1
ATOM 2530 C C . ASP B 1 34 ? 17.469 -21.938 -1.238 1 97.81 34 ASP B C 1
ATOM 2532 O O . ASP B 1 34 ? 16.75 -22.922 -1.479 1 97.81 34 ASP B O 1
ATOM 2536 N N . ILE B 1 35 ? 17.016 -20.766 -1.236 1 98.44 35 ILE B N 1
ATOM 2537 C CA . ILE B 1 35 ? 15.625 -20.484 -1.553 1 98.44 35 ILE B CA 1
ATOM 2538 C C . ILE B 1 35 ? 15.336 -20.875 -3 1 98.44 35 ILE B C 1
ATOM 2540 O O . ILE B 1 35 ? 16.094 -20.531 -3.908 1 98.44 35 ILE B O 1
ATOM 2544 N N . LYS B 1 36 ? 14.211 -21.594 -3.207 1 98.31 36 LYS B N 1
ATOM 2545 C CA . LYS B 1 36 ? 13.789 -22.031 -4.535 1 98.31 36 LYS B CA 1
ATOM 2546 C C . LYS B 1 36 ? 12.422 -21.469 -4.895 1 98.31 36 LYS B C 1
ATOM 2548 O O . LYS B 1 36 ? 12.094 -21.312 -6.074 1 98.31 36 LYS B O 1
ATOM 2553 N N . PHE B 1 37 ? 11.633 -21.203 -3.859 1 98.75 37 PHE B N 1
ATOM 2554 C CA . PHE B 1 37 ? 10.281 -20.688 -4.062 1 98.75 37 PHE B CA 1
ATOM 2555 C C . PHE B 1 37 ? 10.031 -19.453 -3.195 1 98.75 37 PHE B C 1
ATOM 2557 O O . PHE B 1 37 ? 10.383 -19.453 -2.014 1 98.75 37 PHE B O 1
ATOM 2564 N N . VAL B 1 38 ? 9.516 -18.453 -3.779 1 98.94 38 VAL B N 1
ATOM 2565 C CA . VAL B 1 38 ? 9.047 -17.266 -3.066 1 98.94 38 VAL B CA 1
ATOM 2566 C C . VAL B 1 38 ? 7.551 -17.078 -3.307 1 98.94 38 VAL B C 1
ATOM 2568 O O . VAL B 1 38 ? 7.105 -17.016 -4.457 1 98.94 38 VAL B O 1
ATOM 2571 N N . CYS B 1 39 ? 6.766 -17.047 -2.273 1 98.94 39 CYS B N 1
ATOM 2572 C CA . CYS B 1 39 ? 5.332 -16.797 -2.336 1 98.94 39 CYS B CA 1
ATOM 2573 C C . CYS B 1 39 ? 4.98 -15.477 -1.658 1 98.94 39 CYS B C 1
ATOM 2575 O O . CYS B 1 39 ? 5.301 -15.273 -0.487 1 98.94 39 CYS B O 1
ATOM 2577 N N . VAL B 1 40 ? 4.344 -14.617 -2.422 1 98.94 40 VAL B N 1
ATOM 2578 C CA . VAL B 1 40 ? 4.051 -13.297 -1.88 1 98.94 40 VAL B CA 1
ATOM 2579 C C . VAL B 1 40 ? 2.539 -13.062 -1.868 1 98.94 40 VAL B C 1
ATOM 2581 O O . VAL B 1 40 ? 1.816 -13.602 -2.709 1 98.94 40 VAL B O 1
ATOM 2584 N N . GLY B 1 41 ? 2.014 -12.344 -0.897 1 98.69 41 GLY B N 1
ATOM 2585 C CA . GLY B 1 41 ? 0.6 -12.031 -0.761 1 98.69 41 GLY B CA 1
ATOM 2586 C C . GLY B 1 41 ? 0.344 -10.758 0.021 1 98.69 41 GLY B C 1
ATOM 2587 O O . GLY B 1 41 ? 1.268 -10.188 0.603 1 98.69 41 GLY B O 1
ATOM 2588 N N . GLY B 1 42 ? -0.83 -10.344 0.037 1 97.88 42 GLY B N 1
ATOM 2589 C CA . GLY B 1 42 ? -1.156 -9.039 0.591 1 97.88 42 GLY B CA 1
ATOM 2590 C C . GLY B 1 42 ? -1.178 -9.023 2.107 1 97.88 42 GLY B C 1
ATOM 2591 O O . GLY B 1 42 ? -0.697 -8.07 2.73 1 97.88 42 GLY B O 1
ATOM 2592 N N . SER B 1 43 ? -1.646 -10.062 2.75 1 96.62 43 SER B N 1
ATOM 2593 C CA . SER B 1 43 ? -1.95 -10.117 4.176 1 96.62 43 SER B CA 1
ATOM 2594 C C . SER B 1 43 ? -0.823 -10.781 4.957 1 96.62 43 SER B C 1
ATOM 2596 O O . SER B 1 43 ? -0.458 -11.93 4.676 1 96.62 43 SER B O 1
ATOM 2598 N N . PRO B 1 44 ? -0.297 -10.07 6 1 96.5 44 PRO B N 1
ATOM 2599 C CA . PRO B 1 44 ? 0.72 -10.727 6.828 1 96.5 44 PRO B CA 1
ATOM 2600 C C . PRO B 1 44 ? 0.209 -12 7.496 1 96.5 44 PRO B C 1
ATOM 2602 O O . PRO B 1 44 ? 0.924 -13 7.547 1 96.5 44 PRO B O 1
ATOM 2605 N N . ASN B 1 45 ? -1.057 -11.961 7.961 1 95.38 45 ASN B N 1
ATOM 2606 C CA . ASN B 1 45 ? -1.621 -13.133 8.609 1 95.38 45 ASN B CA 1
ATOM 2607 C C . ASN B 1 45 ? -1.738 -14.312 7.641 1 95.38 45 ASN B C 1
ATOM 2609 O O . ASN B 1 45 ? -1.437 -15.453 8 1 95.38 45 ASN B O 1
ATOM 2613 N N . ARG B 1 46 ? -2.219 -14.008 6.457 1 96.75 46 ARG B N 1
ATOM 2614 C CA . ARG B 1 46 ? -2.359 -15.062 5.453 1 96.75 46 ARG B CA 1
ATOM 2615 C C . ARG B 1 46 ? -1.003 -15.656 5.09 1 96.75 46 ARG B C 1
ATOM 2617 O O . ARG B 1 46 ? -0.876 -16.875 4.926 1 96.75 46 ARG B O 1
ATOM 2624 N N . MET B 1 47 ? 0.023 -14.82 5.008 1 98.12 47 MET B N 1
ATOM 2625 C CA . MET B 1 47 ? 1.341 -15.305 4.605 1 98.12 47 MET B CA 1
ATOM 2626 C C . MET B 1 47 ? 2.018 -16.062 5.742 1 98.12 47 MET B C 1
ATOM 2628 O O . MET B 1 47 ? 2.779 -17 5.5 1 98.12 47 MET B O 1
ATOM 2632 N N . LYS B 1 48 ? 1.742 -15.641 6.98 1 97.38 48 LYS B N 1
ATOM 2633 C CA . LYS B 1 48 ? 2.193 -16.438 8.117 1 97.38 48 LYS B CA 1
ATOM 2634 C C . LYS B 1 48 ? 1.547 -17.812 8.117 1 97.38 48 LYS B C 1
ATOM 2636 O O . LYS B 1 48 ? 2.23 -18.828 8.281 1 97.38 48 LYS B O 1
ATOM 2641 N N . ALA B 1 49 ? 0.271 -17.828 7.945 1 96.69 49 ALA B N 1
ATOM 2642 C CA . ALA B 1 49 ? -0.47 -19.078 7.895 1 96.69 49 ALA B CA 1
ATOM 2643 C C . ALA B 1 49 ? 0.056 -19.984 6.785 1 96.69 49 ALA B C 1
ATOM 2645 O O . ALA B 1 49 ? 0.172 -21.203 6.965 1 96.69 49 ALA B O 1
ATOM 2646 N N . PHE B 1 50 ? 0.318 -19.391 5.668 1 98.12 50 PHE B N 1
ATOM 2647 C CA . PHE B 1 50 ? 0.848 -20.172 4.555 1 98.12 50 PHE B CA 1
ATOM 2648 C C . PHE B 1 50 ? 2.193 -20.781 4.918 1 98.12 50 PHE B C 1
ATOM 2650 O O . PHE B 1 50 ? 2.455 -21.953 4.602 1 98.12 50 PHE B O 1
ATOM 2657 N N . ALA B 1 51 ? 3.074 -20 5.512 1 98.12 51 ALA B N 1
ATOM 2658 C CA . ALA B 1 51 ? 4.375 -20.516 5.93 1 98.12 51 ALA B CA 1
ATOM 2659 C C . ALA B 1 51 ? 4.215 -21.703 6.879 1 98.12 51 ALA B C 1
ATOM 2661 O O . ALA B 1 51 ? 4.922 -22.703 6.758 1 98.12 51 ALA B O 1
ATOM 2662 N N . GLN B 1 52 ? 3.326 -21.547 7.828 1 97.38 52 GLN B N 1
ATOM 2663 C CA . GLN B 1 52 ? 3.049 -22.625 8.766 1 97.38 52 GLN B CA 1
ATOM 2664 C C . GLN B 1 52 ? 2.508 -23.859 8.047 1 97.38 52 GLN B C 1
ATOM 2666 O O . GLN B 1 52 ? 2.904 -24.984 8.352 1 97.38 52 GLN B O 1
ATOM 2671 N N . PHE B 1 53 ? 1.621 -23.625 7.152 1 96.62 53 PHE B N 1
ATOM 2672 C CA . PHE B 1 53 ? 1.05 -24.703 6.348 1 96.62 53 PHE B CA 1
ATOM 2673 C C . PHE B 1 53 ? 2.137 -25.422 5.559 1 96.62 53 PHE B C 1
ATOM 2675 O O . PHE B 1 53 ? 2.184 -26.656 5.547 1 96.62 53 PHE B O 1
ATOM 2682 N N . MET B 1 54 ? 3.035 -24.688 4.961 1 97 54 MET B N 1
ATOM 2683 C CA . MET B 1 54 ? 4.117 -25.25 4.16 1 97 54 MET B CA 1
ATOM 2684 C C . MET B 1 54 ? 5.078 -26.047 5.039 1 97 54 MET B C 1
ATOM 2686 O O . MET B 1 54 ? 5.633 -27.062 4.602 1 97 54 MET B O 1
ATOM 2690 N N . HIS B 1 55 ? 5.293 -25.531 6.262 1 96.75 55 HIS B N 1
ATOM 2691 C CA . HIS B 1 55 ? 6.145 -26.25 7.199 1 96.75 55 HIS B CA 1
ATOM 2692 C C . HIS B 1 55 ? 5.652 -27.672 7.41 1 96.75 55 HIS B C 1
ATOM 2694 O O . HIS B 1 55 ? 6.445 -28.625 7.402 1 96.75 55 HIS B O 1
ATOM 2700 N N . LYS B 1 56 ? 4.387 -27.781 7.59 1 95 56 LYS B N 1
ATOM 2701 C CA . LYS B 1 56 ? 3.764 -29.094 7.777 1 95 56 LYS B CA 1
ATOM 2702 C C . LYS B 1 56 ? 3.826 -29.922 6.492 1 95 56 LYS B C 1
ATOM 2704 O O . LYS B 1 56 ? 4.172 -31.094 6.523 1 95 56 LYS B O 1
ATOM 2709 N N . GLU B 1 57 ? 3.496 -29.297 5.391 1 94.19 57 GLU B N 1
ATOM 2710 C CA . GLU B 1 57 ? 3.445 -29.984 4.098 1 94.19 57 GLU B CA 1
ATOM 2711 C C . GLU B 1 57 ? 4.816 -30.531 3.705 1 94.19 57 GLU B C 1
ATOM 2713 O O . GLU B 1 57 ? 4.91 -31.562 3.047 1 94.19 57 GLU B O 1
ATOM 2718 N N . LEU B 1 58 ? 5.848 -29.844 4.148 1 95.06 58 LEU B N 1
ATOM 2719 C CA . LEU B 1 58 ? 7.195 -30.25 3.768 1 95.06 58 LEU B CA 1
ATOM 2720 C C . LEU B 1 58 ? 7.793 -31.203 4.801 1 95.06 58 LEU B C 1
ATOM 2722 O O . LEU B 1 58 ? 8.906 -31.703 4.625 1 95.06 58 LEU B O 1
ATOM 2726 N N . GLY B 1 59 ? 7.113 -31.469 5.855 1 93 59 GLY B N 1
ATOM 2727 C CA . GLY B 1 59 ? 7.566 -32.375 6.883 1 93 59 GLY B CA 1
ATOM 2728 C C . GLY B 1 59 ? 8.805 -31.906 7.613 1 93 59 GLY B C 1
ATOM 2729 O O . GLY B 1 59 ? 9.695 -32.688 7.934 1 93 59 GLY B O 1
ATOM 2730 N N . LEU B 1 60 ? 8.844 -30.625 7.824 1 92.38 60 LEU B N 1
ATOM 2731 C CA . LEU B 1 60 ? 10.008 -30.062 8.508 1 92.38 60 LEU B CA 1
ATOM 2732 C C . LEU B 1 60 ? 9.914 -30.297 10.008 1 92.38 60 LEU B C 1
ATOM 2734 O O . LEU B 1 60 ? 8.82 -30.453 10.555 1 92.38 60 LEU B O 1
ATOM 2738 N N . GLU B 1 61 ? 11.016 -30.297 10.617 1 88.88 61 GLU B N 1
ATOM 2739 C CA . GLU B 1 61 ? 11.07 -30.531 12.055 1 88.88 61 GLU B CA 1
ATOM 2740 C C . GLU B 1 61 ? 10.438 -29.391 12.836 1 88.88 61 GLU B C 1
ATOM 2742 O O . GLU B 1 61 ? 10.594 -28.219 12.461 1 88.88 61 GLU B O 1
ATOM 2747 N N . GLY B 1 62 ? 9.805 -29.797 13.906 1 84.56 62 GLY B N 1
ATOM 2748 C CA . GLY B 1 62 ? 9.188 -28.797 14.758 1 84.56 62 GLY B CA 1
ATOM 2749 C C . GLY B 1 62 ? 7.727 -28.562 14.438 1 84.56 62 GLY B C 1
ATOM 2750 O O . GLY B 1 62 ? 7.215 -29.062 13.438 1 84.56 62 GLY B O 1
ATOM 2751 N N . SER B 1 63 ? 6.996 -27.953 15.297 1 80.12 63 SER B N 1
ATOM 2752 C CA . SER B 1 63 ? 5.559 -27.75 15.148 1 80.12 63 SER B CA 1
ATOM 2753 C C . SER B 1 63 ? 5.25 -26.75 14.039 1 80.12 63 SER B C 1
ATOM 2755 O O . SER B 1 63 ? 4.172 -26.797 13.445 1 80.12 63 SER B O 1
ATOM 2757 N N . GLY B 1 64 ? 6.148 -25.938 13.648 1 81 64 GLY B N 1
ATOM 2758 C CA . GLY B 1 64 ? 5.898 -24.906 12.648 1 81 64 GLY B CA 1
ATOM 2759 C C . GLY B 1 64 ? 5.086 -23.75 13.172 1 81 64 GLY B C 1
ATOM 2760 O O . GLY B 1 64 ? 4.836 -22.781 12.453 1 81 64 GLY B O 1
ATOM 2761 N N . GLU B 1 65 ? 4.688 -23.797 14.383 1 82.88 65 GLU B N 1
ATOM 2762 C CA . GLU B 1 65 ? 3.83 -22.781 14.977 1 82.88 65 GLU B CA 1
ATOM 2763 C C . GLU B 1 65 ? 4.617 -21.5 15.266 1 82.88 65 GLU B C 1
ATOM 2765 O O . GLU B 1 65 ? 4.055 -20.406 15.25 1 82.88 65 GLU B O 1
ATOM 2770 N N . ASP B 1 66 ? 5.848 -21.703 15.375 1 85.62 66 ASP B N 1
ATOM 2771 C CA . ASP B 1 66 ? 6.637 -20.547 15.812 1 85.62 66 ASP B CA 1
ATOM 2772 C C . ASP B 1 66 ? 7.504 -20.016 14.672 1 85.62 66 ASP B C 1
ATOM 2774 O O . ASP B 1 66 ? 8.695 -19.766 14.852 1 85.62 66 ASP B O 1
ATOM 2778 N N . VAL B 1 67 ? 6.938 -19.828 13.586 1 91.5 67 VAL B N 1
ATOM 2779 C CA . VAL B 1 67 ? 7.727 -19.234 12.508 1 91.5 67 VAL B CA 1
ATOM 2780 C C . VAL B 1 67 ? 7.992 -17.766 12.805 1 91.5 67 VAL B C 1
ATOM 2782 O O . VAL B 1 67 ? 7.055 -17 13.047 1 91.5 67 VAL B O 1
ATOM 2785 N N . ALA B 1 68 ? 9.195 -17.406 12.828 1 94.5 68 ALA B N 1
ATOM 2786 C CA . ALA B 1 68 ? 9.594 -16.047 13.172 1 94.5 68 ALA B CA 1
ATOM 2787 C C . ALA B 1 68 ? 9.492 -15.117 11.961 1 94.5 68 ALA B C 1
ATOM 2789 O O . ALA B 1 68 ? 9.812 -15.523 10.836 1 94.5 68 ALA B O 1
ATOM 2790 N N . ASP B 1 69 ? 9.07 -13.945 12.219 1 97.56 69 ASP B N 1
ATOM 2791 C CA . ASP B 1 69 ? 9.07 -12.922 11.172 1 97.56 69 ASP B CA 1
ATOM 2792 C C . ASP B 1 69 ? 10.477 -12.344 10.977 1 97.56 69 ASP B C 1
ATOM 2794 O O . ASP B 1 69 ? 11 -11.656 11.852 1 97.56 69 ASP B O 1
ATOM 2798 N N . ILE B 1 70 ? 11.055 -12.531 9.852 1 97.69 70 ILE B N 1
ATOM 2799 C CA . ILE B 1 70 ? 12.414 -12.102 9.531 1 97.69 70 ILE B CA 1
ATOM 2800 C C . ILE B 1 70 ? 12.484 -10.578 9.492 1 97.69 70 ILE B C 1
ATOM 2802 O O . ILE B 1 70 ? 13.516 -9.984 9.812 1 97.69 70 ILE B O 1
ATOM 2806 N N . CYS B 1 71 ? 11.328 -9.93 9.141 1 95.94 71 CYS B N 1
ATOM 2807 C CA . CYS B 1 71 ? 11.273 -8.477 9 1 95.94 71 CYS B CA 1
ATOM 2808 C C . CYS B 1 71 ? 10.797 -7.82 10.289 1 95.94 71 CYS B C 1
ATOM 2810 O O . CYS B 1 71 ? 10.289 -6.699 10.273 1 95.94 71 CYS B O 1
ATOM 2812 N N . ALA B 1 72 ? 10.922 -8.398 11.406 1 93.88 72 ALA B N 1
ATOM 2813 C CA . ALA B 1 72 ? 10.297 -7.953 12.648 1 93.88 72 ALA B CA 1
ATOM 2814 C C . ALA B 1 72 ? 10.859 -6.609 13.094 1 93.88 72 ALA B C 1
ATOM 2816 O O . ALA B 1 72 ? 10.25 -5.914 13.914 1 93.88 72 ALA B O 1
ATOM 2817 N N . GLY B 1 73 ? 12 -6.223 12.602 1 91.81 73 GLY B N 1
ATOM 2818 C CA . GLY B 1 73 ? 12.586 -4.934 12.938 1 91.81 73 GLY B CA 1
ATOM 2819 C C . GLY B 1 73 ? 11.852 -3.764 12.312 1 91.81 73 GLY B C 1
ATOM 2820 O O . GLY B 1 73 ? 12.07 -2.611 12.695 1 91.81 73 GLY B O 1
ATOM 2821 N N . THR B 1 74 ? 11.047 -4.035 11.375 1 91.38 74 THR B N 1
ATOM 2822 C CA . THR B 1 74 ? 10.156 -3.041 10.789 1 91.38 74 THR B CA 1
ATOM 2823 C C . THR B 1 74 ? 8.703 -3.49 10.883 1 91.38 74 THR B C 1
ATOM 2825 O O . THR B 1 74 ? 8.391 -4.453 11.586 1 91.38 74 THR B O 1
ATOM 2828 N N . ASP B 1 75 ? 7.816 -2.75 10.406 1 92.81 75 ASP B N 1
ATOM 2829 C CA . ASP B 1 75 ? 6.41 -3.135 10.391 1 92.81 75 ASP B CA 1
ATOM 2830 C C . ASP B 1 75 ? 5.773 -2.863 9.031 1 92.81 75 ASP B C 1
ATOM 2832 O O . ASP B 1 75 ? 4.582 -2.562 8.945 1 92.81 75 ASP B O 1
ATOM 2836 N N . ARG B 1 76 ? 6.715 -2.896 8.055 1 95.75 76 ARG B N 1
ATOM 2837 C CA . ARG B 1 76 ? 6.238 -2.598 6.711 1 95.75 76 ARG B CA 1
ATOM 2838 C C . ARG B 1 76 ? 5.73 -3.859 6.02 1 95.75 76 ARG B C 1
ATOM 2840 O O . ARG B 1 76 ? 4.691 -3.834 5.355 1 95.75 76 ARG B O 1
ATOM 2847 N N . TYR B 1 77 ? 6.547 -4.891 6.137 1 97.94 77 TYR B N 1
ATOM 2848 C CA . TYR B 1 77 ? 6.227 -6.199 5.582 1 97.94 77 TYR B CA 1
ATOM 2849 C C . TYR B 1 77 ? 6.504 -7.305 6.594 1 97.94 77 TYR B C 1
ATOM 2851 O O . TYR B 1 77 ? 7.004 -7.039 7.691 1 97.94 77 TYR B O 1
ATOM 2859 N N . ALA B 1 78 ? 6.016 -8.516 6.293 1 98.06 78 ALA B N 1
ATOM 2860 C CA . ALA B 1 78 ? 6.363 -9.727 7.031 1 98.06 78 ALA B CA 1
ATOM 2861 C C . ALA B 1 78 ? 6.949 -10.781 6.102 1 98.06 78 ALA B C 1
ATOM 2863 O O . ALA B 1 78 ? 6.547 -10.891 4.941 1 98.06 78 ALA B O 1
ATOM 2864 N N . MET B 1 79 ? 7.93 -11.43 6.582 1 98.62 79 MET B N 1
ATOM 2865 C CA . MET B 1 79 ? 8.617 -12.461 5.816 1 98.62 79 MET B CA 1
ATOM 2866 C C . MET B 1 79 ? 8.867 -13.703 6.672 1 98.62 79 MET B C 1
ATOM 2868 O O . MET B 1 79 ? 9.383 -13.594 7.789 1 98.62 79 MET B O 1
ATOM 2872 N N . TYR B 1 80 ? 8.531 -14.844 6.172 1 98.31 80 TYR B N 1
ATOM 2873 C CA . TYR B 1 80 ? 8.703 -16.125 6.852 1 98.31 80 TYR B CA 1
ATOM 2874 C C . TYR B 1 80 ? 9.43 -17.125 5.965 1 98.31 80 TYR B C 1
ATOM 2876 O O . TYR B 1 80 ? 9.219 -17.156 4.75 1 98.31 80 TYR B O 1
ATOM 2884 N N . ARG B 1 81 ? 10.211 -17.891 6.586 1 97.31 81 ARG B N 1
ATOM 2885 C CA . ARG B 1 81 ? 10.945 -18.906 5.844 1 97.31 81 ARG B CA 1
ATOM 2886 C C . ARG B 1 81 ? 10.586 -20.297 6.332 1 97.31 81 ARG B C 1
ATOM 2888 O O . ARG B 1 81 ? 10.461 -20.531 7.535 1 97.31 81 ARG B O 1
ATOM 2895 N N . THR B 1 82 ? 10.336 -21.172 5.43 1 96.38 82 THR B N 1
ATOM 2896 C CA . THR B 1 82 ? 10.102 -22.594 5.68 1 96.38 82 THR B CA 1
ATOM 2897 C C . THR B 1 82 ? 10.836 -23.453 4.652 1 96.38 82 THR B C 1
ATOM 2899 O O . THR B 1 82 ? 10.32 -23.688 3.559 1 96.38 82 THR B O 1
ATOM 2902 N N . GLY B 1 83 ? 12.086 -23.984 5.113 1 95.06 83 GLY B N 1
ATOM 2903 C CA . GLY B 1 83 ? 12.922 -24.656 4.133 1 95.06 83 GLY B CA 1
ATOM 2904 C C . GLY B 1 83 ? 13.297 -23.766 2.957 1 95.06 83 GLY B C 1
ATOM 2905 O O . GLY B 1 83 ? 13.805 -22.672 3.143 1 95.06 83 GLY B O 1
ATOM 2906 N N . PRO B 1 84 ? 13.125 -24.281 1.719 1 97.56 84 PRO B N 1
ATOM 2907 C CA . PRO B 1 84 ? 13.477 -23.5 0.534 1 97.56 84 PRO B CA 1
ATOM 2908 C C . PRO B 1 84 ? 12.367 -22.547 0.107 1 97.56 84 PRO B C 1
ATOM 2910 O O . PRO B 1 84 ? 12.406 -22 -1 1 97.56 84 PRO B O 1
ATOM 2913 N N . VAL B 1 85 ? 11.367 -22.359 0.983 1 98.5 85 VAL B N 1
ATOM 2914 C CA . VAL B 1 85 ? 10.211 -21.531 0.643 1 98.5 85 VAL B CA 1
ATOM 2915 C C . VAL B 1 85 ? 10.234 -20.25 1.477 1 98.5 85 VAL B C 1
ATOM 2917 O O . VAL B 1 85 ? 10.367 -20.297 2.701 1 98.5 85 VAL B O 1
ATOM 2920 N N . LEU B 1 86 ? 10.156 -19.156 0.819 1 98.69 86 LEU B N 1
ATOM 2921 C CA . LEU B 1 86 ? 10 -17.844 1.445 1 98.69 86 LEU B CA 1
ATOM 2922 C C . LEU B 1 86 ? 8.578 -17.328 1.267 1 98.69 86 LEU B C 1
ATOM 2924 O O . LEU B 1 86 ? 8.062 -17.297 0.147 1 98.69 86 LEU B O 1
ATOM 2928 N N . SER B 1 87 ? 7.883 -17 2.355 1 98.81 87 SER B N 1
ATOM 2929 C CA . SER B 1 87 ? 6.547 -16.422 2.357 1 98.81 87 SER B CA 1
ATOM 2930 C C . SER B 1 87 ? 6.578 -14.961 2.801 1 98.81 87 SER B C 1
ATOM 2932 O O . SER B 1 87 ? 6.988 -14.656 3.922 1 98.81 87 SER B O 1
ATOM 2934 N N . ILE B 1 88 ? 6.086 -14.031 1.916 1 98.88 88 ILE B N 1
ATOM 2935 C CA . ILE B 1 88 ? 6.27 -12.609 2.189 1 98.88 88 ILE B CA 1
ATOM 2936 C C . ILE B 1 88 ? 4.949 -11.867 1.978 1 98.88 88 ILE B C 1
ATOM 2938 O O . ILE B 1 88 ? 4.23 -12.141 1.013 1 98.88 88 ILE B O 1
ATOM 2942 N N . SER B 1 89 ? 4.605 -10.992 2.885 1 98.69 89 SER B N 1
ATOM 2943 C CA . SER B 1 89 ? 3.488 -10.078 2.664 1 98.69 89 SER B CA 1
ATOM 2944 C C . SER B 1 89 ? 3.943 -8.805 1.959 1 98.69 89 SER B C 1
ATOM 2946 O O . SER B 1 89 ? 5.066 -8.344 2.17 1 98.69 89 SER B O 1
ATOM 2948 N N . HIS B 1 90 ? 3.074 -8.297 1.108 1 98.62 90 HIS B N 1
ATOM 2949 C CA . HIS B 1 90 ? 3.496 -7.094 0.401 1 98.62 90 HIS B CA 1
ATOM 2950 C C . HIS B 1 90 ? 2.492 -5.965 0.59 1 98.62 90 HIS B C 1
ATOM 2952 O O . HIS B 1 90 ? 2.652 -4.883 0.017 1 98.62 90 HIS B O 1
ATOM 2958 N N . GLY B 1 91 ? 1.447 -6.207 1.389 1 97.81 91 GLY B N 1
ATOM 2959 C CA . GLY B 1 91 ? 0.438 -5.176 1.56 1 97.81 91 GLY B CA 1
ATOM 2960 C C . GLY B 1 91 ? -0.463 -5.016 0.35 1 97.81 91 GLY B C 1
ATOM 2961 O O . GLY B 1 91 ? -0.792 -5.996 -0.321 1 97.81 91 GLY B O 1
ATOM 2962 N N . MET B 1 92 ? -0.971 -3.766 0.151 1 98.38 92 MET B N 1
ATOM 2963 C CA . MET B 1 92 ? -1.981 -3.578 -0.886 1 98.38 92 MET B CA 1
ATOM 2964 C C . MET B 1 92 ? -1.506 -2.576 -1.934 1 98.38 92 MET B C 1
ATOM 2966 O O . MET B 1 92 ? -0.946 -1.533 -1.593 1 98.38 92 MET B O 1
ATOM 2970 N N . GLY B 1 93 ? -1.674 -2.965 -3.193 1 98.44 93 GLY B N 1
ATOM 2971 C CA . GLY B 1 93 ? -1.496 -2.02 -4.281 1 98.44 93 GLY B CA 1
ATOM 2972 C C . GLY B 1 93 ? -0.131 -2.111 -4.938 1 98.44 93 GLY B C 1
ATOM 2973 O O . GLY B 1 93 ? 0.836 -2.545 -4.309 1 98.44 93 GLY B O 1
ATOM 2974 N N . ILE B 1 94 ? -0.041 -1.555 -6.125 1 98.56 94 ILE B N 1
ATOM 2975 C CA . ILE B 1 94 ? 1.134 -1.597 -6.988 1 98.56 94 ILE B CA 1
ATOM 2976 C C . ILE B 1 94 ? 2.311 -0.915 -6.293 1 98.56 94 ILE B C 1
ATOM 2978 O O . ILE B 1 94 ? 3.41 -1.472 -6.23 1 98.56 94 ILE B O 1
ATOM 2982 N N . PRO B 1 95 ? 2.094 0.253 -5.656 1 98.56 95 PRO B N 1
ATOM 2983 C CA . PRO B 1 95 ? 3.246 0.902 -5.023 1 98.56 95 PRO B CA 1
ATOM 2984 C C . PRO B 1 95 ? 3.861 0.057 -3.91 1 98.56 95 PRO B C 1
ATOM 2986 O O . PRO B 1 95 ? 5.086 -0.061 -3.826 1 98.56 95 PRO B O 1
ATOM 2989 N N . SER B 1 96 ? 3.021 -0.571 -3.125 1 98.69 96 SER B N 1
ATOM 2990 C CA . SER B 1 96 ? 3.527 -1.359 -2.006 1 98.69 96 SER B CA 1
ATOM 2991 C C . SER B 1 96 ? 4.258 -2.607 -2.494 1 98.69 96 SER B C 1
ATOM 2993 O O . SER B 1 96 ? 5.355 -2.91 -2.027 1 98.69 96 SER B O 1
ATOM 2995 N N . ILE B 1 97 ? 3.666 -3.352 -3.455 1 98.81 97 ILE B N 1
ATOM 2996 C CA . ILE B 1 97 ? 4.328 -4.566 -3.926 1 98.81 97 ILE B CA 1
ATOM 2997 C C . ILE B 1 97 ? 5.605 -4.199 -4.68 1 98.81 97 ILE B C 1
ATOM 2999 O O . ILE B 1 97 ? 6.594 -4.934 -4.629 1 98.81 97 ILE B O 1
ATOM 3003 N N . SER B 1 98 ? 5.609 -3.062 -5.34 1 98.69 98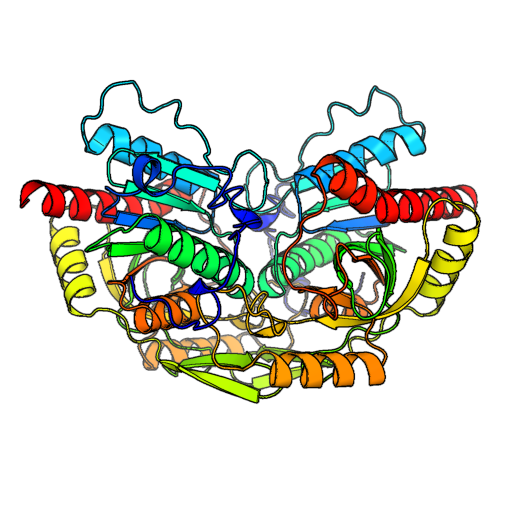 SER B N 1
ATOM 3004 C CA . SER B 1 98 ? 6.801 -2.623 -6.062 1 98.69 98 SER B CA 1
ATOM 3005 C C . SER B 1 98 ? 7.98 -2.43 -5.117 1 98.69 98 SER B C 1
ATOM 3007 O O . SER B 1 98 ? 9.102 -2.857 -5.414 1 98.69 98 SER B O 1
ATOM 3009 N N . ILE B 1 99 ? 7.746 -1.785 -3.973 1 98.69 99 ILE B N 1
ATOM 3010 C CA . ILE B 1 99 ? 8.797 -1.612 -2.975 1 98.69 99 ILE B CA 1
ATOM 3011 C C . ILE B 1 99 ? 9.336 -2.977 -2.553 1 98.69 99 ILE B C 1
ATOM 3013 O O . ILE B 1 99 ? 10.547 -3.207 -2.576 1 98.69 99 ILE B O 1
ATOM 3017 N N . MET B 1 100 ? 8.445 -3.867 -2.215 1 98.81 100 MET B N 1
ATOM 3018 C CA . MET B 1 100 ? 8.812 -5.199 -1.741 1 98.81 100 MET B CA 1
ATOM 3019 C C . MET B 1 100 ? 9.602 -5.957 -2.807 1 98.81 100 MET B C 1
ATOM 3021 O O . MET B 1 100 ? 10.617 -6.578 -2.506 1 98.81 100 MET B O 1
ATOM 3025 N N . LEU B 1 101 ? 9.18 -5.836 -4.059 1 98.81 101 LEU B N 1
ATOM 3026 C CA . LEU B 1 101 ? 9.82 -6.57 -5.145 1 98.81 101 LEU B CA 1
ATOM 3027 C C . LEU B 1 101 ? 11.242 -6.055 -5.387 1 98.81 101 LEU B C 1
ATOM 3029 O O . LEU B 1 101 ? 12.164 -6.844 -5.602 1 98.81 101 LEU B O 1
ATOM 3033 N N . HIS B 1 102 ? 11.414 -4.75 -5.395 1 98.69 102 HIS B N 1
ATOM 3034 C CA . HIS B 1 102 ? 12.766 -4.211 -5.531 1 98.69 102 HIS B CA 1
ATOM 3035 C C . HIS B 1 102 ? 13.703 -4.809 -4.492 1 98.69 102 HIS B C 1
ATOM 3037 O O . HIS B 1 102 ? 14.805 -5.266 -4.828 1 98.69 102 HIS B O 1
ATOM 3043 N N . GLU B 1 103 ? 13.273 -4.805 -3.293 1 98.56 103 GLU B N 1
ATOM 3044 C CA . GLU B 1 103 ? 14.141 -5.273 -2.217 1 98.56 103 GLU B CA 1
ATOM 3045 C C . GLU B 1 103 ? 14.289 -6.793 -2.252 1 98.56 103 GLU B C 1
ATOM 3047 O O . GLU B 1 103 ? 15.367 -7.324 -1.972 1 98.56 103 GLU B O 1
ATOM 3052 N N . LEU B 1 104 ? 13.234 -7.504 -2.6 1 98.75 104 LEU B N 1
ATOM 3053 C CA . LEU B 1 104 ? 13.305 -8.953 -2.711 1 98.75 104 LEU B CA 1
ATOM 3054 C C . LEU B 1 104 ? 14.266 -9.367 -3.818 1 98.75 104 LEU B C 1
ATOM 3056 O O . LEU B 1 104 ? 15.086 -10.273 -3.631 1 98.75 104 LEU B O 1
ATOM 3060 N N . ILE B 1 105 ? 14.148 -8.742 -4.961 1 98.56 105 ILE B N 1
ATOM 3061 C CA . ILE B 1 105 ? 15.008 -9.07 -6.094 1 98.56 105 ILE B CA 1
ATOM 3062 C C . ILE B 1 105 ? 16.469 -8.82 -5.723 1 98.56 105 ILE B C 1
ATOM 3064 O O . ILE B 1 105 ? 17.344 -9.641 -6.016 1 98.56 105 ILE B O 1
ATOM 3068 N N . LYS B 1 106 ? 16.734 -7.715 -5.062 1 98.25 106 LYS B N 1
ATOM 3069 C CA . LYS B 1 106 ? 18.094 -7.445 -4.586 1 98.25 106 LYS B CA 1
ATOM 3070 C C . LYS B 1 106 ? 18.531 -8.5 -3.572 1 98.25 106 LYS B C 1
ATOM 3072 O O . LYS B 1 106 ? 19.688 -8.945 -3.602 1 98.25 106 LYS B O 1
ATOM 3077 N N . LEU B 1 107 ? 17.609 -8.859 -2.66 1 98.5 107 LEU B N 1
ATOM 3078 C CA . LEU B 1 107 ? 17.906 -9.898 -1.674 1 98.5 107 LEU B CA 1
ATOM 3079 C C . LEU B 1 107 ? 18.328 -11.195 -2.357 1 98.5 107 LEU B C 1
ATOM 3081 O O . LEU B 1 107 ? 19.359 -11.773 -2.008 1 98.5 107 LEU B O 1
ATOM 3085 N N . LEU B 1 108 ? 17.531 -11.625 -3.32 1 98.44 108 LEU B N 1
ATOM 3086 C CA . LEU B 1 108 ? 17.812 -12.859 -4.039 1 98.44 108 LEU B CA 1
ATOM 3087 C C . LEU B 1 108 ? 19.125 -12.773 -4.797 1 98.44 108 LEU B C 1
ATOM 3089 O O . LEU B 1 108 ? 19.875 -13.742 -4.863 1 98.44 108 LEU B O 1
ATOM 3093 N N . HIS B 1 109 ? 19.359 -11.609 -5.348 1 97.44 109 HIS B N 1
ATOM 3094 C CA . HIS B 1 109 ? 20.609 -11.383 -6.066 1 97.44 109 HIS B CA 1
ATOM 3095 C C . HIS B 1 109 ? 21.812 -11.484 -5.133 1 97.44 109 HIS B C 1
ATOM 3097 O O . HIS B 1 109 ? 22.766 -12.219 -5.414 1 97.44 109 HIS B O 1
ATOM 3103 N N . HIS B 1 110 ? 21.781 -10.734 -4.047 1 97.19 110 HIS B N 1
ATOM 3104 C CA . HIS B 1 110 ? 22.891 -10.719 -3.088 1 97.19 110 HIS B CA 1
ATOM 3105 C C . HIS B 1 110 ? 23.078 -12.086 -2.447 1 97.19 110 HIS B C 1
ATOM 3107 O O . HIS B 1 110 ? 24.203 -12.461 -2.096 1 97.19 110 HIS B O 1
ATOM 3113 N N . ALA B 1 111 ? 22 -12.859 -2.322 1 98.12 111 ALA B N 1
ATOM 3114 C CA . ALA B 1 111 ? 22.047 -14.188 -1.716 1 98.12 111 ALA B CA 1
ATOM 3115 C C . ALA B 1 111 ? 22.516 -15.234 -2.723 1 98.12 111 ALA B C 1
ATOM 3117 O O . ALA B 1 111 ? 22.734 -16.391 -2.367 1 98.12 111 ALA B O 1
ATOM 3118 N N . LYS B 1 112 ? 22.641 -14.828 -3.992 1 97.56 112 LYS B N 1
ATOM 3119 C CA . LYS B 1 112 ? 23.094 -15.68 -5.086 1 97.56 112 LYS B CA 1
ATOM 3120 C C . LYS B 1 112 ? 22.141 -16.844 -5.312 1 97.56 112 LYS B C 1
ATOM 3122 O O . LYS B 1 112 ? 22.578 -17.969 -5.566 1 97.56 112 LYS B O 1
ATOM 3127 N N . CYS B 1 113 ? 20.922 -16.516 -5.113 1 97.62 113 CYS B N 1
ATOM 3128 C CA . CYS B 1 113 ? 19.906 -17.531 -5.379 1 97.62 113 CYS B CA 1
ATOM 3129 C C . CYS B 1 113 ? 19.859 -17.875 -6.863 1 97.62 113 CYS B C 1
ATOM 3131 O O . CYS B 1 113 ? 20.109 -17.016 -7.711 1 97.62 113 CYS B O 1
ATOM 3133 N N . ARG B 1 114 ? 19.547 -19.141 -7.129 1 95.5 114 ARG B N 1
ATOM 3134 C CA . ARG B 1 114 ? 19.391 -19.594 -8.508 1 95.5 114 ARG B CA 1
ATOM 3135 C C . ARG B 1 114 ? 18.094 -20.375 -8.688 1 95.5 114 ARG B C 1
ATOM 3137 O O . ARG B 1 114 ? 17.656 -21.062 -7.766 1 95.5 114 ARG B O 1
ATOM 3144 N N . ASP B 1 115 ? 17.531 -20.266 -9.906 1 94.56 115 ASP B N 1
ATOM 3145 C CA . ASP B 1 115 ? 16.359 -21.062 -10.305 1 94.56 115 ASP B CA 1
ATOM 3146 C C . ASP B 1 115 ? 15.203 -20.844 -9.328 1 94.56 115 ASP B C 1
ATOM 3148 O O . ASP B 1 115 ? 14.617 -21.812 -8.836 1 94.56 115 ASP B O 1
ATOM 3152 N N . VAL B 1 116 ? 14.945 -19.578 -9.016 1 97.62 116 VAL B N 1
ATOM 3153 C CA . VAL B 1 116 ? 13.875 -19.234 -8.094 1 97.62 116 VAL B CA 1
ATOM 3154 C C . VAL B 1 116 ? 12.562 -19.047 -8.852 1 97.62 116 VAL B C 1
ATOM 3156 O O . VAL B 1 116 ? 12.539 -18.438 -9.922 1 97.62 116 VAL B O 1
ATOM 3159 N N . THR B 1 117 ? 11.492 -19.672 -8.398 1 98.44 117 THR B N 1
ATOM 3160 C CA . THR B 1 117 ? 10.133 -19.422 -8.859 1 98.44 117 THR B CA 1
ATOM 3161 C C . THR B 1 117 ? 9.375 -18.547 -7.875 1 98.44 117 THR B C 1
ATOM 3163 O O . THR B 1 117 ? 9.375 -18.812 -6.672 1 98.44 117 THR B O 1
ATOM 3166 N N . ILE B 1 118 ? 8.828 -17.5 -8.367 1 98.75 118 ILE B N 1
ATOM 3167 C CA . ILE B 1 118 ? 8.086 -16.594 -7.504 1 98.75 118 ILE B CA 1
ATOM 3168 C C . ILE B 1 118 ? 6.602 -16.625 -7.859 1 98.75 118 ILE B C 1
ATOM 3170 O O . ILE B 1 118 ? 6.234 -16.609 -9.039 1 98.75 118 ILE B O 1
ATOM 3174 N N . ILE B 1 119 ? 5.688 -16.719 -6.836 1 98.88 119 ILE B N 1
ATOM 3175 C CA . ILE B 1 119 ? 4.25 -16.828 -7.051 1 98.88 119 ILE B CA 1
ATOM 3176 C C . ILE B 1 119 ? 3.51 -15.844 -6.152 1 98.88 119 ILE B C 1
ATOM 3178 O O . ILE B 1 119 ? 3.742 -15.805 -4.941 1 98.88 119 ILE B O 1
ATOM 3182 N N . ARG B 1 120 ? 2.691 -15.055 -6.695 1 98.88 120 ARG B N 1
ATOM 3183 C CA . ARG B 1 120 ? 1.805 -14.219 -5.891 1 98.88 120 ARG B CA 1
ATOM 3184 C C . ARG B 1 120 ? 0.492 -14.938 -5.598 1 98.88 120 ARG B C 1
ATOM 3186 O O . ARG B 1 120 ? -0.163 -15.438 -6.512 1 98.88 120 ARG B O 1
ATOM 3193 N N . ILE B 1 121 ? 0.16 -15.023 -4.391 1 98.81 121 ILE B N 1
ATOM 3194 C CA . ILE B 1 121 ? -1.083 -15.602 -3.891 1 98.81 121 ILE B CA 1
ATOM 3195 C C . ILE B 1 121 ? -2.006 -14.484 -3.4 1 98.81 121 ILE B C 1
ATOM 3197 O O . ILE B 1 121 ? -1.756 -13.883 -2.357 1 98.81 121 ILE B O 1
ATOM 3201 N N . GLY B 1 122 ? -3.094 -14.25 -4.113 1 98.19 122 GLY B N 1
ATOM 3202 C CA . GLY B 1 122 ? -3.873 -13.078 -3.742 1 98.19 122 GLY B CA 1
ATOM 3203 C C . GLY B 1 122 ? -5.367 -13.344 -3.713 1 98.19 122 GLY B C 1
ATOM 3204 O O . GLY B 1 122 ? -5.812 -14.461 -3.982 1 98.19 122 GLY B O 1
ATOM 3205 N N . THR B 1 123 ? -6.141 -12.328 -3.262 1 98.06 123 THR B N 1
ATOM 3206 C CA . THR B 1 123 ? -7.594 -12.258 -3.367 1 98.06 123 THR B CA 1
ATOM 3207 C C . THR B 1 123 ? -8.016 -11.266 -4.445 1 98.06 123 THR B C 1
ATOM 3209 O O . THR B 1 123 ? -7.23 -10.398 -4.836 1 98.06 123 THR B O 1
ATOM 3212 N N . SER B 1 124 ? -9.219 -11.477 -4.973 1 98.56 124 SER B N 1
ATOM 3213 C CA . SER B 1 124 ? -9.695 -10.648 -6.078 1 98.56 124 SER B CA 1
ATOM 3214 C C . SER B 1 124 ? -11.211 -10.656 -6.164 1 98.56 124 SER B C 1
ATOM 3216 O O . SER B 1 124 ? -11.875 -11.414 -5.449 1 98.56 124 SER B O 1
ATOM 3218 N N . GLY B 1 125 ? -11.758 -9.68 -6.871 1 98.38 125 GLY B N 1
ATOM 3219 C CA . GLY B 1 125 ? -13.125 -9.789 -7.348 1 98.38 125 GLY B CA 1
ATOM 3220 C C . GLY B 1 125 ? -13.25 -10.531 -8.664 1 98.38 125 GLY B C 1
ATOM 3221 O O . GLY B 1 125 ? -12.539 -10.227 -9.625 1 98.38 125 GLY B O 1
ATOM 3222 N N . GLY B 1 126 ? -14.133 -11.477 -8.688 1 98.56 126 GLY B N 1
ATOM 3223 C CA . GLY B 1 126 ? -14.32 -12.25 -9.906 1 98.56 126 GLY B CA 1
ATOM 3224 C C . GLY B 1 126 ? -15.195 -11.547 -10.922 1 98.56 126 GLY B C 1
ATOM 3225 O O . GLY B 1 126 ? -15.945 -10.633 -10.586 1 98.56 126 GLY B O 1
ATOM 3226 N N . LEU B 1 127 ? -15.031 -11.922 -12.078 1 98.62 127 LEU B N 1
ATOM 3227 C CA . LEU B 1 127 ? -15.875 -11.461 -13.18 1 98.62 127 LEU B CA 1
ATOM 3228 C C . LEU B 1 127 ? -16.453 -12.633 -13.953 1 98.62 127 LEU B C 1
ATOM 3230 O O . LEU B 1 127 ? -15.789 -13.195 -14.828 1 98.62 127 LEU B O 1
ATOM 3234 N N . GLY B 1 128 ? -17.672 -12.914 -13.758 1 98 128 GLY B N 1
ATOM 3235 C CA . GLY B 1 128 ? -18.344 -14.008 -14.445 1 98 128 GLY B CA 1
ATOM 3236 C C . GLY B 1 128 ? -17.906 -15.375 -13.945 1 98 128 GLY B C 1
ATOM 3237 O O . GLY B 1 128 ? -17.891 -16.344 -14.703 1 98 128 GLY B O 1
ATOM 3238 N N . ILE B 1 129 ? -17.406 -15.453 -12.773 1 98.06 129 ILE B N 1
ATOM 3239 C CA . ILE B 1 129 ? -17.016 -16.719 -12.164 1 98.06 129 ILE B CA 1
ATOM 3240 C C . ILE B 1 129 ? -17.578 -16.797 -10.75 1 98.06 129 ILE B C 1
ATOM 3242 O O . ILE B 1 129 ? -17.859 -15.773 -10.125 1 98.06 129 ILE B O 1
ATOM 3246 N N . LYS B 1 130 ? -17.672 -18 -10.273 1 96.12 130 LYS B N 1
ATOM 3247 C CA . LYS B 1 130 ? -18.266 -18.219 -8.953 1 96.12 130 LYS B CA 1
ATOM 3248 C C . LYS B 1 130 ? -17.281 -17.812 -7.848 1 96.12 130 LYS B C 1
ATOM 3250 O O . LYS B 1 130 ? -16.078 -18.047 -7.953 1 96.12 130 LYS B O 1
ATOM 3255 N N . ALA B 1 131 ? -17.891 -17.266 -6.766 1 96.88 131 ALA B N 1
ATOM 3256 C CA . ALA B 1 131 ? -17.078 -17.016 -5.586 1 96.88 131 ALA B CA 1
ATOM 3257 C C . ALA B 1 131 ? -16.344 -18.281 -5.148 1 96.88 131 ALA B C 1
ATOM 3259 O O . ALA B 1 131 ? -16.906 -19.375 -5.191 1 96.88 131 ALA B O 1
ATOM 3260 N N . GLY B 1 132 ? -15.109 -18.125 -4.816 1 97.19 132 GLY B N 1
ATOM 3261 C CA . GLY B 1 132 ? -14.305 -19.266 -4.41 1 97.19 132 GLY B CA 1
ATOM 3262 C C . GLY B 1 132 ? -13.477 -19.844 -5.539 1 97.19 132 GLY B C 1
ATOM 3263 O O . GLY B 1 132 ? -12.602 -20.672 -5.309 1 97.19 132 GLY B O 1
ATOM 3264 N N . SER B 1 133 ? -13.688 -19.406 -6.758 1 98.06 133 SER B N 1
ATOM 3265 C CA . SER B 1 133 ? -12.891 -19.875 -7.887 1 98.06 133 SER B CA 1
ATOM 3266 C C . SER B 1 133 ? -11.453 -19.359 -7.801 1 98.06 133 SER B C 1
ATOM 3268 O O . SER B 1 133 ? -11.227 -18.219 -7.395 1 98.06 133 SER B O 1
ATOM 3270 N N . VAL B 1 134 ? -10.531 -20.266 -8.172 1 98.62 134 VAL B N 1
ATOM 3271 C CA . VAL B 1 134 ? -9.117 -19.891 -8.219 1 98.62 134 VAL B CA 1
ATOM 3272 C C . VAL B 1 134 ? -8.727 -19.531 -9.648 1 98.62 134 VAL B C 1
ATOM 3274 O O . VAL B 1 134 ? -8.961 -20.312 -10.578 1 98.62 134 VAL B O 1
ATOM 3277 N N . VAL B 1 135 ? -8.188 -18.375 -9.859 1 98.81 135 VAL B N 1
ATOM 3278 C CA . VAL B 1 135 ? -7.785 -17.891 -11.172 1 98.81 135 VAL B CA 1
ATOM 3279 C C . VAL B 1 135 ? -6.262 -17.891 -11.273 1 98.81 135 VAL B C 1
ATOM 3281 O O . VAL B 1 135 ? -5.582 -17.25 -10.477 1 98.81 135 VAL B O 1
ATOM 3284 N N . ILE B 1 136 ? -5.723 -18.625 -12.203 1 98.81 136 ILE B N 1
ATOM 3285 C CA . ILE B 1 136 ? -4.32 -18.547 -12.594 1 98.81 136 ILE B CA 1
ATOM 3286 C C . ILE B 1 136 ? -4.164 -17.547 -13.75 1 98.81 136 ILE B C 1
ATOM 3288 O O . ILE B 1 136 ? -4.75 -17.734 -14.82 1 98.81 136 ILE B O 1
ATOM 3292 N N . THR B 1 137 ? -3.355 -16.547 -13.531 1 98.75 137 THR B N 1
ATOM 3293 C CA . THR B 1 137 ? -3.258 -15.461 -14.5 1 98.75 137 THR B CA 1
ATOM 3294 C C . THR B 1 137 ? -2.363 -15.859 -15.672 1 98.75 137 THR B C 1
ATOM 3296 O O . THR B 1 137 ? -1.217 -16.266 -15.477 1 98.75 137 THR B O 1
ATOM 3299 N N . ASP B 1 138 ? -2.873 -15.75 -16.828 1 97.62 138 ASP B N 1
ATOM 3300 C CA . ASP B 1 138 ? -2.02 -15.914 -18 1 97.62 138 ASP B CA 1
ATOM 3301 C C . ASP B 1 138 ? -1.419 -14.57 -18.422 1 97.62 138 ASP B C 1
ATOM 3303 O O . ASP B 1 138 ? -0.252 -14.508 -18.812 1 97.62 138 ASP B O 1
ATOM 3307 N N . THR B 1 139 ? -2.322 -13.57 -18.328 1 97.5 139 THR B N 1
ATOM 3308 C CA . THR B 1 139 ? -1.899 -12.211 -18.656 1 97.5 139 THR B CA 1
ATOM 3309 C C . THR B 1 139 ? -2.506 -11.203 -17.688 1 97.5 139 THR B C 1
ATOM 3311 O O . THR B 1 139 ? -3.699 -11.266 -17.375 1 97.5 139 THR B O 1
ATOM 3314 N N . ALA B 1 140 ? -1.622 -10.375 -17.156 1 98.62 140 ALA B N 1
ATOM 3315 C CA . ALA B 1 140 ? -2.109 -9.234 -16.375 1 98.62 140 ALA B CA 1
ATOM 3316 C C . ALA B 1 140 ? -2.357 -8.023 -17.281 1 98.62 140 ALA B C 1
ATOM 3318 O O . ALA B 1 140 ? -1.521 -7.688 -18.109 1 98.62 140 ALA B O 1
ATOM 3319 N N . VAL B 1 141 ? -3.516 -7.422 -17.109 1 98.62 141 VAL B N 1
ATOM 3320 C CA . VAL B 1 141 ? -3.857 -6.293 -17.969 1 98.62 141 VAL B CA 1
ATOM 3321 C C . VAL B 1 141 ? -4.211 -5.078 -17.109 1 98.62 141 VAL B C 1
ATOM 3323 O O . VAL B 1 141 ? -4.59 -5.223 -15.945 1 98.62 141 VAL B O 1
ATOM 3326 N N . ASP B 1 142 ? -4.016 -3.879 -17.703 1 98 142 ASP B N 1
ATOM 3327 C CA . ASP B 1 142 ? -4.348 -2.65 -16.984 1 98 142 ASP B CA 1
ATOM 3328 C C . ASP B 1 142 ? -5.84 -2.34 -17.094 1 98 142 ASP B C 1
ATOM 3330 O O . ASP B 1 142 ? -6.625 -3.184 -17.531 1 98 142 ASP B O 1
ATOM 3334 N N . ALA B 1 143 ? -6.27 -1.178 -16.688 1 97.69 143 ALA B N 1
ATOM 3335 C CA . ALA B 1 143 ? -7.676 -0.787 -16.609 1 97.69 143 ALA B CA 1
ATOM 3336 C C . ALA B 1 143 ? -8.273 -0.608 -18 1 97.69 143 ALA B C 1
ATOM 3338 O O . ALA B 1 143 ? -9.492 -0.535 -18.156 1 97.69 143 ALA B O 1
ATOM 3339 N N . SER B 1 144 ? -7.477 -0.562 -18.984 1 97.38 144 SER B N 1
ATOM 3340 C CA . SER B 1 144 ? -7.93 -0.502 -20.375 1 97.38 144 SER B CA 1
ATOM 3341 C C . SER B 1 144 ? -7.789 -1.856 -21.062 1 97.38 144 SER B C 1
ATOM 3343 O O . SER B 1 144 ? -7.832 -1.941 -22.281 1 97.38 144 SER B O 1
ATOM 3345 N N . PHE B 1 145 ? -7.512 -2.879 -20.328 1 97.81 145 PHE B N 1
ATOM 3346 C CA . PHE B 1 145 ? -7.445 -4.277 -20.734 1 97.81 145 PHE B CA 1
ATOM 3347 C C . PHE B 1 145 ? -6.238 -4.52 -21.641 1 97.81 145 PHE B C 1
ATOM 3349 O O . PHE B 1 145 ? -6.281 -5.367 -22.531 1 97.81 145 PHE B O 1
ATOM 3356 N N . GLN B 1 146 ? -5.199 -3.672 -21.469 1 97.81 146 GLN B N 1
ATOM 3357 C CA . GLN B 1 146 ? -3.951 -3.846 -22.203 1 97.81 146 GLN B CA 1
ATOM 3358 C C . GLN B 1 146 ? -2.891 -4.52 -21.344 1 97.81 146 GLN B C 1
ATOM 3360 O O . GLN B 1 146 ? -2.783 -4.238 -20.141 1 97.81 146 GLN B O 1
ATOM 3365 N N . PRO B 1 147 ? -2.143 -5.43 -21.953 1 98.12 147 PRO B N 1
ATOM 3366 C CA . PRO B 1 147 ? -1.08 -6.105 -21.203 1 98.12 147 PRO B CA 1
ATOM 3367 C C . PRO B 1 147 ? 0.147 -5.223 -20.984 1 98.12 147 PRO B C 1
ATOM 3369 O O . PRO B 1 147 ? 1.216 -5.504 -21.531 1 98.12 147 PRO B O 1
ATOM 3372 N N . ARG B 1 148 ? -0.039 -4.203 -20.156 1 97.94 148 ARG B N 1
ATOM 3373 C CA . ARG B 1 148 ? 1.051 -3.254 -19.938 1 97.94 148 ARG B CA 1
ATOM 3374 C C . ARG B 1 148 ? 1.038 -2.717 -18.516 1 97.94 148 ARG B C 1
ATOM 3376 O O . ARG B 1 148 ? -0.013 -2.672 -17.875 1 97.94 148 ARG B O 1
ATOM 3383 N N . PHE B 1 149 ? 2.193 -2.359 -18.047 1 98.31 149 PHE B N 1
ATOM 3384 C CA . PHE B 1 149 ? 2.432 -1.649 -16.797 1 98.31 149 PHE B CA 1
ATOM 3385 C C . PHE B 1 149 ? 3.121 -0.314 -17.047 1 98.31 149 PHE B C 1
ATOM 3387 O O . PHE B 1 149 ? 4.219 -0.274 -17.609 1 98.31 149 PHE B O 1
ATOM 3394 N N . GLU B 1 150 ? 2.453 0.776 -16.656 1 96.69 150 GLU B N 1
ATOM 3395 C CA . GLU B 1 150 ? 2.996 2.113 -16.875 1 96.69 150 GLU B CA 1
ATOM 3396 C C . GLU B 1 150 ? 3.502 2.721 -15.562 1 96.69 150 GLU B C 1
ATOM 3398 O O . GLU B 1 150 ? 2.873 2.564 -14.516 1 96.69 150 GLU B O 1
ATOM 3403 N N . GLN B 1 151 ? 4.613 3.336 -15.648 1 96.06 151 GLN B N 1
ATOM 3404 C CA . GLN B 1 151 ? 5.215 4.027 -14.516 1 96.06 151 GLN B CA 1
ATOM 3405 C C . GLN B 1 151 ? 5.914 5.309 -14.961 1 96.06 151 GLN B C 1
ATOM 3407 O O . GLN B 1 151 ? 6.43 5.387 -16.078 1 96.06 151 GLN B O 1
ATOM 3412 N N . VAL B 1 152 ? 5.895 6.309 -14.133 1 96.69 152 VAL B N 1
ATOM 3413 C CA . VAL B 1 152 ? 6.629 7.539 -14.406 1 96.69 152 VAL B CA 1
ATOM 3414 C C . VAL B 1 152 ? 8.031 7.449 -13.82 1 96.69 152 VAL B C 1
ATOM 3416 O O . VAL B 1 152 ? 8.195 7.191 -12.625 1 96.69 152 VAL B O 1
ATOM 3419 N N . VAL B 1 153 ? 9.039 7.602 -14.641 1 97.5 153 VAL B N 1
ATOM 3420 C CA . VAL B 1 153 ? 10.445 7.598 -14.25 1 97.5 153 VAL B CA 1
ATOM 3421 C C . VAL B 1 153 ? 11.117 8.891 -14.719 1 97.5 153 VAL B C 1
ATOM 3423 O O . VAL B 1 153 ? 11.266 9.117 -15.922 1 97.5 153 VAL B O 1
ATOM 3426 N N . LEU B 1 154 ? 11.523 9.758 -13.758 1 97.06 154 LEU B N 1
ATOM 3427 C CA . LEU B 1 154 ? 12.141 11.047 -14.031 1 97.06 154 LEU B CA 1
ATOM 3428 C C . LEU B 1 154 ? 11.281 11.875 -14.977 1 97.06 154 LEU B C 1
ATOM 3430 O O . LEU B 1 154 ? 11.789 12.469 -15.93 1 97.06 154 LEU B O 1
ATOM 3434 N N . GLY B 1 155 ? 10.008 11.781 -14.836 1 93.5 155 GLY B N 1
ATOM 3435 C CA . GLY B 1 155 ? 9.078 12.602 -15.594 1 93.5 155 GLY B CA 1
ATOM 3436 C C . GLY B 1 155 ? 8.586 11.93 -16.859 1 93.5 155 GLY B C 1
ATOM 3437 O O . GLY B 1 155 ? 7.609 12.375 -17.469 1 93.5 155 GLY B O 1
ATOM 3438 N N . ASP B 1 156 ? 9.172 10.844 -17.25 1 95.88 156 ASP B N 1
ATOM 3439 C CA . ASP B 1 156 ? 8.781 10.148 -18.469 1 95.88 156 ASP B CA 1
ATOM 3440 C C . ASP B 1 156 ? 7.98 8.883 -18.156 1 95.88 156 ASP B C 1
ATOM 3442 O O . ASP B 1 156 ? 8.273 8.18 -17.188 1 95.88 156 ASP B O 1
ATOM 3446 N N . VAL B 1 157 ? 7.02 8.609 -19.031 1 96.44 157 VAL B N 1
ATOM 3447 C CA . VAL B 1 157 ? 6.227 7.398 -18.859 1 96.44 157 VAL B CA 1
ATOM 3448 C C . VAL B 1 157 ? 6.961 6.215 -19.5 1 96.44 157 VAL B C 1
ATOM 3450 O O . VAL B 1 157 ? 7.316 6.258 -20.672 1 96.44 157 VAL B O 1
ATOM 3453 N N . VAL B 1 158 ? 7.219 5.23 -18.719 1 97.19 158 VAL B N 1
ATOM 3454 C CA . VAL B 1 158 ? 7.82 3.98 -19.172 1 97.19 158 VAL B CA 1
ATOM 3455 C C . VAL B 1 158 ? 6.766 2.875 -19.172 1 97.19 158 VAL B C 1
ATOM 3457 O O . VAL B 1 158 ? 6.008 2.721 -18.219 1 97.19 158 VAL B O 1
ATOM 3460 N N . VAL B 1 159 ? 6.707 2.133 -20.281 1 97.75 159 VAL B N 1
ATOM 3461 C CA . VAL B 1 159 ? 5.742 1.047 -20.422 1 97.75 159 VAL B CA 1
ATOM 3462 C C . VAL B 1 159 ? 6.473 -0.294 -20.438 1 97.75 159 VAL B C 1
ATOM 3464 O O . VAL B 1 159 ? 7.453 -0.469 -21.172 1 97.75 159 VAL B O 1
ATOM 3467 N N . ARG B 1 160 ? 6.02 -1.19 -19.609 1 97.62 160 ARG B N 1
ATOM 3468 C CA . ARG B 1 160 ? 6.625 -2.516 -19.516 1 97.62 160 ARG B CA 1
ATOM 3469 C C . ARG B 1 160 ? 5.594 -3.605 -19.797 1 97.62 160 ARG B C 1
ATOM 3471 O O . ARG B 1 160 ? 4.41 -3.436 -19.5 1 97.62 160 ARG B O 1
ATOM 3478 N N . SER B 1 161 ? 6.098 -4.699 -20.328 1 96.44 161 SER B N 1
ATOM 3479 C CA . SER B 1 161 ? 5.234 -5.84 -20.609 1 96.44 161 SER B CA 1
ATOM 3480 C C . SER B 1 161 ? 4.832 -6.574 -19.344 1 96.44 161 SER B C 1
ATOM 3482 O O . SER B 1 161 ? 5.609 -6.645 -18.391 1 96.44 161 SER B O 1
ATOM 3484 N N . THR B 1 162 ? 3.643 -7.121 -19.344 1 97.94 162 THR B N 1
ATOM 3485 C CA . THR B 1 162 ? 3.137 -7.832 -18.172 1 97.94 162 THR B CA 1
ATOM 3486 C C . THR B 1 162 ? 2.904 -9.305 -18.5 1 97.94 162 THR B C 1
ATOM 3488 O O . THR B 1 162 ? 2.059 -9.961 -17.875 1 97.94 162 THR B O 1
ATOM 3491 N N . ASP B 1 163 ? 3.562 -9.773 -19.422 1 91.44 163 ASP B N 1
ATOM 3492 C CA . ASP B 1 163 ? 3.475 -11.188 -19.766 1 91.44 163 ASP B CA 1
ATOM 3493 C C . ASP B 1 163 ? 4.031 -12.062 -18.641 1 91.44 163 ASP B C 1
ATOM 3495 O O . ASP B 1 163 ? 5.07 -11.742 -18.062 1 91.44 163 ASP B O 1
ATOM 3499 N N . LEU B 1 164 ? 3.305 -13.133 -18.359 1 95.81 164 LEU B N 1
ATOM 3500 C CA . LEU B 1 164 ? 3.738 -14.094 -17.359 1 95.81 164 LEU B CA 1
ATOM 3501 C C . LEU B 1 164 ? 4.152 -15.414 -18 1 95.81 164 LEU B C 1
ATOM 3503 O O . LEU B 1 164 ? 4.117 -15.547 -19.219 1 95.81 164 LEU B O 1
ATOM 3507 N N . ASP B 1 165 ? 4.641 -16.297 -17.266 1 93.94 165 ASP B N 1
ATOM 3508 C CA . ASP B 1 165 ? 5.105 -17.609 -17.703 1 93.94 165 ASP B CA 1
ATOM 3509 C C . ASP B 1 165 ? 3.928 -18.547 -18.016 1 93.94 165 ASP B C 1
ATOM 3511 O O . ASP B 1 165 ? 3.375 -19.172 -17.109 1 93.94 165 ASP B O 1
ATOM 3515 N N . ARG B 1 166 ? 3.678 -18.781 -19.234 1 93.06 166 ARG B N 1
ATOM 3516 C CA . ARG B 1 166 ? 2.533 -19.578 -19.641 1 93.06 166 ARG B CA 1
ATOM 3517 C C . ARG B 1 166 ? 2.729 -21.047 -19.266 1 93.06 166 ARG B C 1
ATOM 3519 O O . ARG B 1 166 ? 1.767 -21.734 -18.938 1 93.06 166 ARG B O 1
ATOM 3526 N N . GLU B 1 167 ? 3.916 -21.469 -19.406 1 96.38 167 GLU B N 1
ATOM 3527 C CA . GLU B 1 167 ? 4.211 -22.844 -19.031 1 96.38 167 GLU B CA 1
ATOM 3528 C C . GLU B 1 167 ? 3.957 -23.094 -17.547 1 96.38 167 GLU B C 1
ATOM 3530 O O . GLU B 1 167 ? 3.41 -24.125 -17.156 1 96.38 167 GLU B O 1
ATOM 3535 N N . LEU B 1 168 ? 4.414 -22.141 -16.766 1 97.81 168 LEU B N 1
ATOM 3536 C CA . LEU B 1 168 ? 4.184 -22.25 -15.336 1 97.81 168 LEU B CA 1
ATOM 3537 C C . LEU B 1 168 ? 2.689 -22.234 -15.023 1 97.81 168 LEU B C 1
ATOM 3539 O O . LEU B 1 168 ? 2.23 -22.984 -14.156 1 97.81 168 LEU B O 1
ATOM 3543 N N . ALA B 1 169 ? 1.923 -21.422 -15.703 1 98.06 169 ALA B N 1
ATOM 3544 C CA . ALA B 1 169 ? 0.475 -21.375 -15.516 1 98.06 169 ALA B CA 1
ATOM 3545 C C . ALA B 1 169 ? -0.166 -22.719 -15.844 1 98.06 169 ALA B C 1
ATOM 3547 O O . ALA B 1 169 ? -1.038 -23.188 -15.109 1 98.06 169 ALA B O 1
ATOM 3548 N N . GLU B 1 170 ? 0.234 -23.328 -16.906 1 97.69 170 GLU B N 1
ATOM 3549 C CA . GLU B 1 170 ? -0.3 -24.625 -17.312 1 97.69 170 GLU B CA 1
ATOM 3550 C C . GLU B 1 170 ? 0.069 -25.703 -16.297 1 97.69 170 GLU B C 1
ATOM 3552 O O . GLU B 1 170 ? -0.731 -26.609 -16.016 1 97.69 170 GLU B O 1
ATOM 3557 N N . GLU B 1 171 ? 1.255 -25.609 -15.836 1 97.25 171 GLU B N 1
ATOM 3558 C CA . GLU B 1 171 ? 1.68 -26.578 -14.812 1 97.25 171 GLU B CA 1
ATOM 3559 C C . GLU B 1 171 ? 0.829 -26.453 -13.555 1 97.25 171 GLU B C 1
ATOM 3561 O O . GLU B 1 171 ? 0.45 -27.453 -12.953 1 97.25 171 GLU B O 1
ATOM 3566 N N . LEU B 1 172 ? 0.569 -25.234 -13.141 1 98.19 172 LEU B N 1
ATOM 3567 C CA . LEU B 1 172 ? -0.274 -25 -11.977 1 98.19 172 LEU B CA 1
ATOM 3568 C C . LEU B 1 172 ? -1.69 -25.5 -12.219 1 98.19 172 LEU B C 1
ATOM 3570 O O . LEU B 1 172 ? -2.299 -26.094 -11.32 1 98.19 172 LEU B O 1
ATOM 3574 N N . LEU B 1 173 ? -2.178 -25.266 -13.438 1 97.56 173 LEU B N 1
ATOM 3575 C CA . LEU B 1 173 ? -3.508 -25.766 -13.766 1 97.56 173 LEU B CA 1
ATOM 3576 C C . LEU B 1 173 ? -3.543 -27.281 -13.695 1 97.56 173 LEU B C 1
ATOM 3578 O O . LEU B 1 173 ? -4.508 -27.859 -13.188 1 97.56 173 LEU B O 1
ATOM 3582 N N . ALA B 1 174 ? -2.537 -27.906 -14.172 1 95.56 174 ALA B N 1
ATOM 3583 C CA . ALA B 1 174 ? -2.443 -29.375 -14.117 1 95.56 174 ALA B CA 1
ATOM 3584 C C . ALA B 1 174 ? -2.426 -29.859 -12.672 1 95.56 174 ALA B C 1
ATOM 3586 O O . ALA B 1 174 ? -3.055 -30.875 -12.344 1 95.56 174 ALA B O 1
ATOM 3587 N N . CYS B 1 175 ? -1.69 -29.156 -11.828 1 95.12 175 CYS B N 1
ATOM 3588 C CA . CYS B 1 175 ? -1.62 -29.5 -10.414 1 95.12 175 CYS B CA 1
ATOM 3589 C C . CYS B 1 175 ? -2.986 -29.375 -9.75 1 95.12 175 CYS B C 1
ATOM 3591 O O . CYS B 1 175 ? -3.307 -30.109 -8.82 1 95.12 175 CYS B O 1
ATOM 3593 N N . SER B 1 176 ? -3.789 -28.391 -10.195 1 95.12 176 SER B N 1
ATOM 3594 C CA . SER B 1 176 ? -5.094 -28.125 -9.594 1 95.12 176 SER B CA 1
ATOM 3595 C C . SER B 1 176 ? -6.043 -29.297 -9.805 1 95.12 176 SER B C 1
ATOM 3597 O O . SER B 1 176 ? -6.984 -29.5 -9.031 1 95.12 176 SER B O 1
ATOM 3599 N N . LYS B 1 177 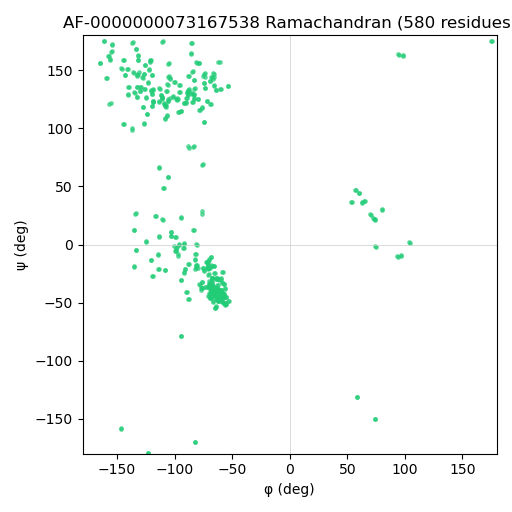? -5.863 -30.109 -10.797 1 91.88 177 LYS B N 1
ATOM 3600 C CA . LYS B 1 177 ? -6.699 -31.281 -11.078 1 91.88 177 LYS B CA 1
ATOM 3601 C C . LYS B 1 177 ? -6.52 -32.344 -10.008 1 91.88 177 LYS B C 1
ATOM 3603 O O . LYS B 1 177 ? -7.414 -33.156 -9.781 1 91.88 177 LYS B O 1
ATOM 3608 N N . GLU B 1 178 ? -5.461 -32.219 -9.289 1 86.56 178 GLU B N 1
ATOM 3609 C CA . GLU B 1 178 ? -5.164 -33.219 -8.242 1 86.56 178 GLU B CA 1
ATOM 3610 C C . GLU B 1 178 ? -5.637 -32.719 -6.875 1 86.56 178 GLU B C 1
ATOM 3612 O O . GLU B 1 178 ? -5.609 -33.469 -5.895 1 86.56 178 GLU B O 1
ATOM 3617 N N . VAL B 1 179 ? -6.008 -31.484 -6.812 1 85.38 179 VAL B N 1
ATOM 3618 C CA . VAL B 1 179 ? -6.547 -30.891 -5.594 1 85.38 179 VAL B CA 1
ATOM 3619 C C . VAL B 1 179 ? -8.016 -30.531 -5.793 1 85.38 179 VAL B C 1
ATOM 3621 O O . VAL B 1 179 ? -8.383 -29.359 -5.844 1 85.38 179 VAL B O 1
ATOM 3624 N N . PRO B 1 180 ? -8.945 -31.438 -5.957 1 72 180 PRO B N 1
ATOM 3625 C CA . PRO B 1 180 ? -10.234 -31.234 -6.625 1 72 180 PRO B CA 1
ATOM 3626 C C . PRO B 1 180 ? -11.234 -30.469 -5.762 1 72 180 PRO B C 1
ATOM 3628 O O . PRO B 1 180 ? -12.344 -30.172 -6.211 1 72 180 PRO B O 1
ATOM 3631 N N . ASP B 1 181 ? -10.93 -29.734 -4.945 1 86.06 181 ASP B N 1
ATOM 3632 C CA . ASP B 1 181 ? -11.961 -29.25 -4.027 1 86.06 181 ASP B CA 1
ATOM 3633 C C . ASP B 1 181 ? -12.492 -27.891 -4.457 1 86.06 181 ASP B C 1
ATOM 3635 O O . ASP B 1 181 ? -13.484 -27.406 -3.906 1 86.06 181 ASP B O 1
ATOM 3639 N N . PHE B 1 182 ? -11.945 -27.297 -5.562 1 92.88 182 PHE B N 1
ATOM 3640 C CA . PHE B 1 182 ? -12.406 -25.953 -5.941 1 92.88 182 PHE B CA 1
ATOM 3641 C C . PHE B 1 182 ? -12.109 -25.672 -7.41 1 92.88 182 PHE B C 1
ATOM 3643 O O . PHE B 1 182 ? -11.156 -26.219 -7.973 1 92.88 182 PHE B O 1
ATOM 3650 N N . PRO B 1 183 ? -13.031 -24.953 -8.07 1 95.88 183 PRO B N 1
ATOM 3651 C CA . PRO B 1 183 ? -12.812 -24.625 -9.484 1 95.88 183 PRO B CA 1
ATOM 3652 C C . PRO B 1 183 ? -11.547 -23.797 -9.703 1 95.88 183 PRO B C 1
ATOM 3654 O O . PRO B 1 183 ? -11.258 -22.875 -8.93 1 95.88 183 PRO B O 1
ATOM 3657 N N . THR B 1 184 ? -10.773 -24.188 -10.688 1 98.12 184 THR B N 1
ATOM 3658 C CA . THR B 1 184 ? -9.562 -23.469 -11.086 1 98.12 184 THR B CA 1
ATOM 3659 C C . THR B 1 184 ? -9.555 -23.219 -12.594 1 98.12 184 THR B C 1
ATOM 3661 O O . THR B 1 184 ? -9.938 -24.094 -13.375 1 98.12 184 THR B O 1
ATOM 3664 N N . LEU B 1 185 ? -9.211 -22.031 -13.016 1 98 185 LEU B N 1
ATOM 3665 C CA . LEU B 1 185 ? -9.156 -21.703 -14.43 1 98 185 LEU B CA 1
ATOM 3666 C C . LEU B 1 185 ? -8.008 -20.75 -14.727 1 98 185 LEU B C 1
ATOM 3668 O O . LEU B 1 185 ? -7.488 -20.094 -13.812 1 98 185 LEU B O 1
ATOM 3672 N N . ILE B 1 186 ? -7.543 -20.688 -15.969 1 98.25 186 ILE B N 1
ATOM 3673 C CA . ILE B 1 186 ? -6.598 -19.688 -16.453 1 98.25 186 ILE B CA 1
ATOM 3674 C C . ILE B 1 186 ? -7.352 -18.531 -17.125 1 98.25 186 ILE B C 1
ATOM 3676 O O . ILE B 1 186 ? -8.312 -18.766 -17.859 1 98.25 186 ILE B O 1
ATOM 3680 N N . GLY B 1 187 ? -7.047 -17.297 -16.781 1 97.94 187 GLY B N 1
ATOM 3681 C CA . GLY B 1 187 ? -7.66 -16.141 -17.391 1 97.94 187 GLY B CA 1
ATOM 3682 C C . GLY B 1 187 ? -6.859 -14.859 -17.188 1 97.94 187 GLY B C 1
ATOM 3683 O O . GLY B 1 187 ? -5.824 -14.875 -16.516 1 97.94 187 GLY B O 1
ATOM 3684 N N . HIS B 1 188 ? -7.359 -13.742 -17.859 1 98.56 188 HIS B N 1
ATOM 3685 C CA . HIS B 1 188 ? -6.73 -12.445 -17.641 1 98.56 188 HIS B CA 1
ATOM 3686 C C . HIS B 1 188 ? -7.102 -11.867 -16.281 1 98.56 188 HIS B C 1
ATOM 3688 O O . HIS B 1 188 ? -8.227 -12.047 -15.812 1 98.56 188 HIS B O 1
ATOM 3694 N N . THR B 1 189 ? -6.152 -11.297 -15.648 1 98.88 189 THR B N 1
ATOM 3695 C CA . THR B 1 189 ? -6.383 -10.531 -14.43 1 98.88 189 THR B CA 1
ATOM 3696 C C . THR B 1 189 ? -6.215 -9.039 -14.68 1 98.88 189 THR B C 1
ATOM 3698 O O . THR B 1 189 ? -5.172 -8.602 -15.164 1 98.88 189 THR B O 1
ATOM 3701 N N . MET B 1 190 ? -7.23 -8.312 -14.461 1 98.88 190 MET B N 1
ATOM 3702 C CA . MET B 1 190 ? -7.133 -6.855 -14.555 1 98.88 190 MET B CA 1
ATOM 3703 C C . MET B 1 190 ? -6.59 -6.262 -13.266 1 98.88 190 MET B C 1
ATOM 3705 O O . MET B 1 190 ? -7.059 -6.594 -12.172 1 98.88 190 MET B O 1
ATOM 3709 N N . CYS B 1 191 ? -5.594 -5.457 -13.398 1 98.69 191 CYS B N 1
ATOM 3710 C CA . CYS B 1 191 ? -4.941 -4.797 -12.273 1 98.69 191 CYS B CA 1
ATOM 3711 C C . CYS B 1 191 ? -5.223 -3.299 -12.281 1 98.69 191 CYS B C 1
ATOM 3713 O O . CYS B 1 191 ? -4.988 -2.623 -13.289 1 98.69 191 CYS B O 1
ATOM 3715 N N . THR B 1 192 ? -5.746 -2.811 -11.148 1 97.94 192 THR B N 1
ATOM 3716 C CA . THR B 1 192 ? -6.078 -1.394 -11.055 1 97.94 192 THR B CA 1
ATOM 3717 C C . THR B 1 192 ? -5.316 -0.733 -9.906 1 97.94 192 THR B C 1
ATOM 3719 O O . THR B 1 192 ? -4.953 -1.397 -8.938 1 97.94 192 THR B O 1
ATOM 3722 N N . TYR B 1 193 ? -5.137 0.605 -9.961 1 97.06 193 TYR B N 1
ATOM 3723 C CA . TYR B 1 193 ? -4.508 1.38 -8.898 1 97.06 193 TYR B CA 1
ATOM 3724 C C . TYR B 1 193 ? -5.5 1.685 -7.785 1 97.06 193 TYR B C 1
ATOM 3726 O O . TYR B 1 193 ? -5.102 2.014 -6.664 1 97.06 193 TYR B O 1
ATOM 3734 N N . ASP B 1 194 ? -6.719 1.603 -8.117 1 97.81 194 ASP B N 1
ATOM 3735 C CA . ASP B 1 194 ? -7.742 2.01 -7.164 1 97.81 194 ASP B CA 1
ATOM 3736 C C . ASP B 1 194 ? -8.773 0.904 -6.961 1 97.81 194 ASP B C 1
ATOM 3738 O O . ASP B 1 194 ? -9.281 0.336 -7.934 1 97.81 194 ASP B O 1
ATOM 3742 N N . PHE B 1 195 ? -9.117 0.63 -5.703 1 98.19 195 PHE B N 1
ATOM 3743 C CA . PHE B 1 195 ? -10 -0.462 -5.324 1 98.19 195 PHE B CA 1
ATOM 3744 C C . PHE B 1 195 ? -11.453 -0.104 -5.617 1 98.19 195 PHE B C 1
ATOM 3746 O O . PHE B 1 195 ? -12.242 -0.964 -6.016 1 98.19 195 PHE B O 1
ATOM 3753 N N . TYR B 1 196 ? -11.875 1.121 -5.434 1 98.25 196 TYR B N 1
ATOM 3754 C CA . TYR B 1 196 ? -13.273 1.518 -5.516 1 98.25 196 TYR B CA 1
ATOM 3755 C C . TYR B 1 196 ? -13.609 2.041 -6.906 1 98.25 196 TYR B C 1
ATOM 3757 O O . TYR B 1 196 ? -13.945 1.266 -7.805 1 98.25 196 TYR B O 1
ATOM 3765 N N . GLU B 1 197 ? -13.266 3.236 -7.203 1 97.81 197 GLU B N 1
ATOM 3766 C CA . GLU B 1 197 ? -13.625 3.822 -8.492 1 97.81 197 GLU B CA 1
ATOM 3767 C C . GLU B 1 197 ? -12.898 3.119 -9.633 1 97.81 197 GLU B C 1
ATOM 3769 O O . GLU B 1 197 ? -13.484 2.881 -10.695 1 97.81 197 GLU B O 1
ATOM 3774 N N . GLY B 1 198 ? -11.656 2.785 -9.43 1 97.44 198 GLY B N 1
ATOM 3775 C CA . GLY B 1 198 ? -10.867 2.141 -10.469 1 97.44 198 GLY B CA 1
ATOM 3776 C C . GLY B 1 198 ? -11.391 0.768 -10.844 1 97.44 198 GLY B C 1
ATOM 3777 O O . GLY B 1 198 ? -11.242 0.335 -11.992 1 97.44 198 GLY B O 1
ATOM 3778 N N . GLN B 1 199 ? -12.031 0.056 -9.914 1 98 199 GLN B N 1
ATOM 3779 C CA . GLN B 1 199 ? -12.586 -1.266 -10.195 1 98 199 GLN B CA 1
ATOM 3780 C C . GLN B 1 199 ? -14.07 -1.18 -10.547 1 98 199 GLN B C 1
ATOM 3782 O O . GLN B 1 199 ? -14.719 -2.203 -10.758 1 98 199 GLN B O 1
ATOM 3787 N N . GLY B 1 200 ? -14.594 0.024 -10.539 1 98 200 GLY B N 1
ATOM 3788 C CA . GLY B 1 200 ? -15.992 0.22 -10.906 1 98 200 GLY B CA 1
ATOM 3789 C C . GLY B 1 200 ? -16.953 -0.108 -9.773 1 98 200 GLY B C 1
ATOM 3790 O O . GLY B 1 200 ? -18.062 -0.596 -10.016 1 98 200 GLY B O 1
ATOM 3791 N N . ARG B 1 201 ? -16.547 0.076 -8.57 1 97.88 201 ARG B N 1
ATOM 3792 C CA . ARG B 1 201 ? -17.406 -0.246 -7.441 1 97.88 201 ARG B CA 1
ATOM 3793 C C . ARG B 1 201 ? -18.344 0.916 -7.125 1 97.88 201 ARG B C 1
ATOM 3795 O O . ARG B 1 201 ? -17.953 2.08 -7.23 1 97.88 201 ARG B O 1
ATOM 3802 N N . LEU B 1 202 ? -19.516 0.579 -6.629 1 97.56 202 LEU B N 1
ATOM 3803 C CA . LEU B 1 202 ? -20.547 1.575 -6.312 1 97.56 202 LEU B CA 1
ATOM 3804 C C . LEU B 1 202 ? -20.531 1.904 -4.824 1 97.56 202 LEU B C 1
ATOM 3806 O O . LEU B 1 202 ? -21.219 2.832 -4.387 1 97.56 202 LEU B O 1
ATOM 3810 N N . ASP B 1 203 ? -19.719 1.224 -4.09 1 97.06 203 ASP B N 1
ATOM 3811 C CA . ASP B 1 203 ? -19.859 1.28 -2.639 1 97.06 203 ASP B CA 1
ATOM 3812 C C . ASP B 1 203 ? -18.703 2.043 -2.002 1 97.06 203 ASP B C 1
ATOM 3814 O O . ASP B 1 203 ? -18.375 1.827 -0.833 1 97.06 203 ASP B O 1
ATOM 3818 N N . GLY B 1 204 ? -17.969 2.914 -2.734 1 97.44 204 GLY B N 1
ATOM 3819 C CA . GLY B 1 204 ? -16.969 3.799 -2.174 1 97.44 204 GLY B CA 1
ATOM 3820 C C . GLY B 1 204 ? -17.547 5.102 -1.649 1 97.44 204 GLY B C 1
ATOM 3821 O O . GLY B 1 204 ? -18.75 5.34 -1.745 1 97.44 204 GLY B O 1
ATOM 3822 N N . ALA B 1 205 ? -16.719 5.875 -1.024 1 97.94 205 ALA B N 1
ATOM 3823 C CA . ALA B 1 205 ? -17.125 7.211 -0.595 1 97.94 205 ALA B CA 1
ATOM 3824 C C . ALA B 1 205 ? -17.359 8.125 -1.795 1 97.94 205 ALA B C 1
ATOM 3826 O O . ALA B 1 205 ? -18.188 9.039 -1.73 1 97.94 205 ALA B O 1
ATOM 3827 N N . LEU B 1 206 ? -16.656 7.848 -2.861 1 97.69 206 LEU B N 1
ATOM 3828 C CA . LEU B 1 206 ? -16.75 8.594 -4.113 1 97.69 206 LEU B CA 1
ATOM 3829 C C . LEU B 1 206 ? -17.188 7.684 -5.254 1 97.69 206 LEU B C 1
ATOM 3831 O O . LEU B 1 206 ? -16.672 6.578 -5.41 1 97.69 206 LEU B O 1
ATOM 3835 N N . CYS B 1 207 ? -18.172 8.086 -5.973 1 97.31 207 CYS B N 1
ATOM 3836 C CA . CYS B 1 207 ? -18.641 7.402 -7.176 1 97.31 207 CYS B CA 1
ATOM 3837 C C . CYS B 1 207 ? -19.391 8.359 -8.094 1 97.31 207 CYS B C 1
ATOM 3839 O O . CYS B 1 207 ? -20.391 8.953 -7.699 1 97.31 207 CYS B O 1
ATOM 3841 N N . SER B 1 208 ? -18.875 8.477 -9.32 1 96 208 SER B N 1
ATOM 3842 C CA . SER B 1 208 ? -19.469 9.438 -10.234 1 96 208 SER B CA 1
ATOM 3843 C C . SER B 1 208 ? -20.141 8.742 -11.414 1 96 208 SER B C 1
ATOM 3845 O O . SER B 1 208 ? -20.484 9.383 -12.406 1 96 208 SER B O 1
ATOM 3847 N N . PHE B 1 209 ? -20.25 7.477 -11.438 1 97.75 209 PHE B N 1
ATOM 3848 C CA . PHE B 1 209 ? -20.844 6.727 -12.531 1 97.75 209 PHE B CA 1
ATOM 3849 C C . PHE B 1 209 ? -22.047 5.914 -12.047 1 97.75 209 PHE B C 1
ATOM 3851 O O . PHE B 1 209 ? -22.172 5.641 -10.852 1 97.75 209 PHE B O 1
ATOM 3858 N N . SER B 1 210 ? -22.906 5.566 -12.977 1 97.19 210 SER B N 1
ATOM 3859 C CA . SER B 1 210 ? -24.109 4.816 -12.664 1 97.19 210 SER B CA 1
ATOM 3860 C C . SER B 1 210 ? -23.844 3.316 -12.648 1 97.19 210 SER B C 1
ATOM 3862 O O . SER B 1 210 ? -22.797 2.863 -13.102 1 97.19 210 SER B O 1
ATOM 3864 N N . SER B 1 211 ? -24.797 2.594 -12.07 1 96.56 211 SER B N 1
ATOM 3865 C CA . SER B 1 211 ? -24.734 1.135 -12.078 1 96.56 211 SER B CA 1
ATOM 3866 C C . SER B 1 211 ? -24.656 0.598 -13.508 1 96.56 211 SER B C 1
ATOM 3868 O O . SER B 1 211 ? -23.984 -0.406 -13.758 1 96.56 211 SER B O 1
ATOM 3870 N N . GLU B 1 212 ? -25.297 1.25 -14.43 1 97.88 212 GLU B N 1
ATOM 3871 C CA . GLU B 1 212 ? -25.297 0.822 -15.828 1 97.88 212 GLU B CA 1
ATOM 3872 C C . GLU B 1 212 ? -23.922 0.971 -16.453 1 97.88 212 GLU B C 1
ATOM 3874 O O . GLU B 1 212 ? -23.453 0.072 -17.156 1 97.88 212 GLU B O 1
ATOM 3879 N N . LYS B 1 213 ? -23.328 2.084 -16.188 1 98 213 LYS B N 1
ATOM 3880 C CA . LYS B 1 213 ? -22 2.326 -16.734 1 98 213 LYS B CA 1
ATOM 3881 C C . LYS B 1 213 ? -20.984 1.35 -16.156 1 98 213 LYS B C 1
ATOM 3883 O O . LYS B 1 213 ? -20.078 0.876 -16.859 1 98 213 LYS B O 1
ATOM 3888 N N . LYS B 1 214 ? -21.125 1.135 -14.867 1 97.88 214 LYS B N 1
ATOM 3889 C CA . LYS B 1 214 ? -20.281 0.13 -14.227 1 97.88 214 LYS B CA 1
ATOM 3890 C C . LYS B 1 214 ? -20.406 -1.223 -14.922 1 97.88 214 LYS B C 1
ATOM 3892 O O . LYS B 1 214 ? -19.406 -1.857 -15.234 1 97.88 214 LYS B O 1
ATOM 3897 N N . LEU B 1 215 ? -21.609 -1.679 -15.117 1 98.12 215 LEU B N 1
ATOM 3898 C CA . LEU B 1 215 ? -21.859 -2.996 -15.695 1 98.12 215 LEU B CA 1
ATOM 3899 C C . LEU B 1 215 ? -21.328 -3.068 -17.125 1 98.12 215 LEU B C 1
ATOM 3901 O O . LEU B 1 215 ? -20.797 -4.098 -17.547 1 98.12 215 LEU B O 1
ATOM 3905 N N . GLU B 1 216 ? -21.5 -2.023 -17.844 1 98.38 216 GLU B N 1
ATOM 3906 C CA . GLU B 1 216 ? -20.969 -1.964 -19.203 1 98.38 216 GLU B CA 1
ATOM 3907 C C . GLU B 1 216 ? -19.453 -2.146 -19.188 1 98.38 216 GLU B C 1
ATOM 3909 O O . GLU B 1 216 ? -18.906 -2.912 -20 1 98.38 216 GLU B O 1
ATOM 3914 N N . TYR B 1 217 ? -18.812 -1.431 -18.344 1 98.62 217 TYR B N 1
ATOM 3915 C CA . TYR B 1 217 ? -17.359 -1.515 -18.219 1 98.62 217 TYR B CA 1
ATOM 3916 C C . TYR B 1 217 ? -16.922 -2.928 -17.844 1 98.62 217 TYR B C 1
ATOM 3918 O O . TYR B 1 217 ? -16 -3.48 -18.453 1 98.62 217 TYR B O 1
ATOM 3926 N N . LEU B 1 218 ? -17.609 -3.516 -16.875 1 98.69 218 LEU B N 1
ATOM 3927 C CA . LEU B 1 218 ? -17.234 -4.848 -16.406 1 98.69 218 LEU B CA 1
ATOM 3928 C C . LEU B 1 218 ? -17.5 -5.895 -17.484 1 98.69 218 LEU B C 1
ATOM 3930 O O . LEU B 1 218 ? -16.75 -6.863 -17.609 1 98.69 218 LEU B O 1
ATOM 3934 N N . LYS B 1 219 ? -18.531 -5.688 -18.219 1 98.62 219 LYS B N 1
ATOM 3935 C CA . LYS B 1 219 ? -18.812 -6.605 -19.312 1 98.62 219 LYS B CA 1
ATOM 3936 C C . LYS B 1 219 ? -17.766 -6.508 -20.406 1 98.62 219 LYS B C 1
ATOM 3938 O O . LYS B 1 219 ? -17.391 -7.516 -21.016 1 98.62 219 LYS B O 1
ATOM 3943 N N . ARG B 1 220 ? -17.359 -5.34 -20.703 1 98.56 220 ARG B N 1
ATOM 3944 C CA . ARG B 1 220 ? -16.266 -5.168 -21.656 1 98.56 220 ARG B CA 1
ATOM 3945 C C . ARG B 1 220 ? -15.008 -5.875 -21.172 1 98.56 220 ARG B C 1
ATOM 3947 O O . ARG B 1 220 ? -14.305 -6.504 -21.969 1 98.56 220 ARG B O 1
ATOM 3954 N N . ALA B 1 221 ? -14.727 -5.727 -19.906 1 98.69 221 ALA B N 1
ATOM 3955 C CA . ALA B 1 221 ? -13.586 -6.426 -19.328 1 98.69 221 ALA B CA 1
ATOM 3956 C C . ALA B 1 221 ? -13.727 -7.938 -19.484 1 98.69 221 ALA B C 1
ATOM 3958 O O . ALA B 1 221 ? -12.781 -8.617 -19.891 1 98.69 221 ALA B O 1
ATOM 3959 N N . HIS B 1 222 ? -14.883 -8.406 -19.172 1 98.75 222 HIS B N 1
ATOM 3960 C CA . HIS B 1 222 ? -15.156 -9.836 -19.297 1 98.75 222 HIS B CA 1
ATOM 3961 C C . HIS B 1 222 ? -14.977 -10.32 -20.734 1 98.75 222 HIS B C 1
ATOM 3963 O O . HIS B 1 222 ? -14.383 -11.367 -20.969 1 98.75 222 HIS B O 1
ATOM 3969 N N . LYS B 1 223 ? -15.484 -9.578 -21.641 1 98.5 223 LYS B N 1
ATOM 3970 C CA . LYS B 1 223 ? -15.375 -9.914 -23.062 1 98.5 223 LYS B CA 1
ATOM 3971 C C . LYS B 1 223 ? -13.922 -9.914 -23.516 1 98.5 223 LYS B C 1
ATOM 3973 O O . LYS B 1 223 ? -13.539 -10.703 -24.375 1 98.5 223 LYS B O 1
ATOM 3978 N N . ALA B 1 224 ? -13.133 -9.102 -22.859 1 98.31 224 ALA B N 1
ATOM 3979 C CA . ALA B 1 224 ? -11.719 -9.008 -23.203 1 98.31 224 ALA B CA 1
ATOM 3980 C C . ALA B 1 224 ? -10.93 -10.148 -22.562 1 98.31 224 ALA B C 1
ATOM 3982 O O . ALA B 1 224 ? -9.703 -10.211 -22.688 1 98.31 224 ALA B O 1
ATOM 3983 N N . GLY B 1 225 ? -11.562 -11.023 -21.828 1 98.31 225 GLY B N 1
ATOM 3984 C CA . GLY B 1 225 ? -10.906 -12.195 -21.281 1 98.31 225 GLY B CA 1
ATOM 3985 C C . GLY B 1 225 ? -10.602 -12.078 -19.797 1 98.31 225 GLY B C 1
ATOM 3986 O O . GLY B 1 225 ? -10.078 -13.008 -19.188 1 98.31 225 GLY B O 1
ATOM 3987 N N . VAL B 1 226 ? -10.984 -10.969 -19.203 1 98.81 226 VAL B N 1
ATOM 3988 C CA . VAL B 1 226 ? -10.719 -10.75 -17.781 1 98.81 226 VAL B CA 1
ATOM 3989 C C . VAL B 1 226 ? -11.648 -11.617 -16.938 1 98.81 226 VAL B C 1
ATOM 3991 O O . VAL B 1 226 ? -12.852 -11.68 -17.188 1 98.81 226 VAL B O 1
ATOM 3994 N N . ARG B 1 227 ? -11.031 -12.266 -15.922 1 98.88 227 ARG B N 1
ATOM 3995 C CA . ARG B 1 227 ? -11.828 -13.141 -15.062 1 98.88 227 ARG B CA 1
ATOM 3996 C C . ARG B 1 227 ? -11.766 -12.68 -13.609 1 98.88 227 ARG B C 1
ATOM 3998 O O . ARG B 1 227 ? -12.578 -13.109 -12.781 1 98.88 227 ARG B O 1
ATOM 4005 N N . ASN B 1 228 ? -10.859 -11.812 -13.328 1 98.88 228 ASN B N 1
ATOM 4006 C CA . ASN B 1 228 ? -10.781 -11.25 -11.984 1 98.88 228 ASN B CA 1
ATOM 4007 C C . ASN B 1 228 ? -10.086 -9.898 -11.977 1 98.88 228 ASN B C 1
ATOM 4009 O O . ASN B 1 228 ? -9.391 -9.547 -12.93 1 98.88 228 ASN B O 1
ATOM 4013 N N . ILE B 1 229 ? -10.328 -9.133 -10.953 1 98.81 229 ILE B N 1
ATOM 4014 C CA . ILE B 1 229 ? -9.805 -7.781 -10.781 1 98.81 229 ILE B CA 1
ATOM 4015 C C . ILE B 1 229 ? -9.07 -7.68 -9.445 1 98.81 229 ILE B C 1
ATOM 4017 O O . ILE B 1 229 ? -9.609 -8.062 -8.398 1 98.81 229 ILE B O 1
ATOM 4021 N N . GLU B 1 230 ? -7.871 -7.246 -9.445 1 98.69 230 GLU B N 1
ATOM 4022 C CA . GLU B 1 230 ? -7.086 -7.043 -8.234 1 98.69 230 GLU B CA 1
ATOM 4023 C C . GLU B 1 230 ? -6.145 -5.848 -8.383 1 98.69 230 GLU B C 1
ATOM 4025 O O . GLU B 1 230 ? -6.457 -4.887 -9.086 1 98.69 230 GLU B O 1
ATOM 4030 N N . MET B 1 231 ? -5.035 -5.762 -7.566 1 98.75 231 MET B N 1
ATOM 4031 C CA . MET B 1 231 ? -4.391 -4.453 -7.527 1 98.75 231 MET B CA 1
ATOM 4032 C C . MET B 1 231 ? -2.875 -4.594 -7.633 1 98.75 231 MET B C 1
ATOM 4034 O O . MET B 1 231 ? -2.141 -3.641 -7.363 1 98.75 231 MET B O 1
ATOM 4038 N N . GLU B 1 232 ? -2.297 -5.809 -8.008 1 98.81 232 GLU B N 1
ATOM 4039 C CA . GLU B 1 232 ? -0.848 -5.926 -7.879 1 98.81 232 GLU B CA 1
ATOM 4040 C C . GLU B 1 232 ? -0.235 -6.566 -9.117 1 98.81 232 GLU B C 1
ATOM 4042 O O . GLU B 1 232 ? 0.961 -6.414 -9.383 1 98.81 232 GLU B O 1
ATOM 4047 N N . SER B 1 233 ? -0.913 -7.246 -9.953 1 98.81 233 SER B N 1
ATOM 4048 C CA . SER B 1 233 ? -0.396 -8.258 -10.875 1 98.81 233 SER B CA 1
ATOM 4049 C C . SER B 1 233 ? 0.434 -7.621 -11.984 1 98.81 233 SER B C 1
ATOM 4051 O O . SER B 1 233 ? 1.411 -8.211 -12.453 1 98.81 233 SER B O 1
ATOM 4053 N N . THR B 1 234 ? 0.06 -6.402 -12.43 1 98.81 234 THR B N 1
ATOM 4054 C CA . THR B 1 234 ? 0.78 -5.812 -13.555 1 98.81 234 THR B CA 1
ATOM 4055 C C . THR B 1 234 ? 2.221 -5.492 -13.164 1 98.81 234 THR B C 1
ATOM 4057 O O . THR B 1 234 ? 3.156 -5.852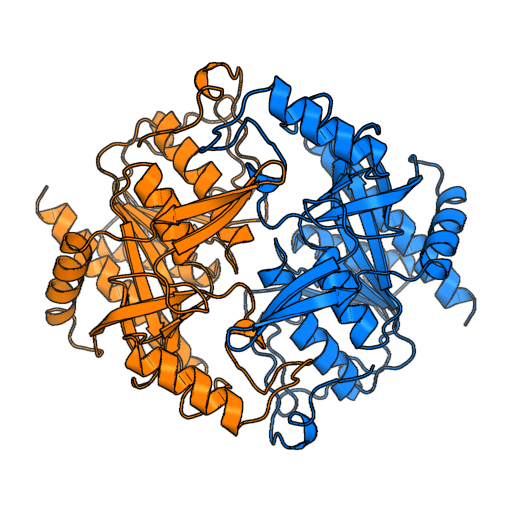 -13.883 1 98.81 234 THR B O 1
ATOM 4060 N N . ALA B 1 235 ? 2.396 -4.832 -12.062 1 98.69 235 ALA B N 1
ATOM 4061 C CA . ALA B 1 235 ? 3.746 -4.52 -11.602 1 98.69 235 ALA B CA 1
ATOM 4062 C C . ALA B 1 235 ? 4.531 -5.793 -11.305 1 98.69 235 ALA B C 1
ATOM 4064 O O . ALA B 1 235 ? 5.715 -5.895 -11.633 1 98.69 235 ALA B O 1
ATOM 4065 N N . PHE B 1 236 ? 3.848 -6.77 -10.648 1 98.81 236 PHE B N 1
ATOM 4066 C CA . PHE B 1 236 ? 4.469 -8.047 -10.32 1 98.81 236 PHE B CA 1
ATOM 4067 C C . PHE B 1 236 ? 5.012 -8.727 -11.578 1 98.81 236 PHE B C 1
ATOM 4069 O O . PHE B 1 236 ? 6.18 -9.109 -11.625 1 98.81 236 PHE B O 1
ATOM 4076 N N . ALA B 1 237 ? 4.172 -8.828 -12.547 1 98.75 237 ALA B N 1
ATOM 4077 C CA . ALA B 1 237 ? 4.539 -9.484 -13.805 1 98.75 237 ALA B CA 1
ATOM 4078 C C . ALA B 1 237 ? 5.68 -8.742 -14.492 1 98.75 237 ALA B C 1
ATOM 4080 O O . ALA B 1 237 ? 6.66 -9.359 -14.922 1 98.75 237 ALA B O 1
ATOM 4081 N N . ALA B 1 238 ? 5.555 -7.469 -14.602 1 98.44 238 ALA B N 1
ATOM 4082 C CA . ALA B 1 238 ? 6.535 -6.652 -15.312 1 98.44 238 ALA B CA 1
ATOM 4083 C C . ALA B 1 238 ? 7.914 -6.758 -14.664 1 98.44 238 ALA B C 1
ATOM 4085 O O . ALA B 1 238 ? 8.914 -6.98 -15.352 1 98.44 238 ALA B O 1
ATOM 4086 N N . MET B 1 239 ? 7.969 -6.633 -13.383 1 98.06 239 MET B N 1
ATOM 4087 C CA . MET B 1 239 ? 9.25 -6.613 -12.672 1 98.06 239 MET B CA 1
ATOM 4088 C C . MET B 1 239 ? 9.898 -7.992 -12.688 1 98.06 239 MET B C 1
ATOM 4090 O O . MET B 1 239 ? 11.109 -8.109 -12.898 1 98.06 239 MET B O 1
ATOM 4094 N N . CYS B 1 240 ? 9.094 -9.023 -12.438 1 97.88 240 CYS B N 1
ATOM 4095 C CA . CYS B 1 240 ? 9.648 -10.375 -12.469 1 97.88 240 CYS B CA 1
ATOM 4096 C C . CYS B 1 240 ? 10.203 -10.703 -13.844 1 97.88 240 CYS B C 1
ATOM 4098 O O . CYS B 1 240 ? 11.289 -11.273 -13.961 1 97.88 240 CYS B O 1
ATOM 4100 N N . ARG B 1 241 ? 9.453 -10.305 -14.836 1 96.25 241 ARG B N 1
ATOM 4101 C CA . ARG B 1 241 ? 9.898 -10.555 -16.203 1 96.25 241 ARG B CA 1
ATOM 4102 C C . ARG B 1 241 ? 11.219 -9.844 -16.484 1 96.25 241 ARG B C 1
ATOM 4104 O O . ARG B 1 241 ? 12.141 -10.445 -17.031 1 96.25 241 ARG B O 1
ATOM 4111 N N . LEU B 1 242 ? 11.297 -8.617 -16.125 1 95.94 242 LEU B N 1
ATOM 4112 C CA . LEU B 1 242 ? 12.492 -7.816 -16.359 1 95.94 242 LEU B CA 1
ATOM 4113 C C . LEU B 1 242 ? 13.711 -8.43 -15.664 1 95.94 242 LEU B C 1
ATOM 4115 O O . LEU B 1 242 ? 14.836 -8.305 -16.156 1 95.94 242 LEU B O 1
ATOM 4119 N N . CYS B 1 243 ? 13.445 -9.102 -14.586 1 96 243 CYS B N 1
ATOM 4120 C CA . CYS B 1 243 ? 14.562 -9.609 -13.781 1 96 243 CYS B CA 1
ATOM 4121 C C . CYS B 1 243 ? 14.766 -11.102 -14.016 1 96 243 CYS B C 1
ATOM 4123 O O . CYS B 1 243 ? 15.516 -11.75 -13.273 1 96 243 CYS B O 1
ATOM 4125 N N . GLY B 1 244 ? 14.047 -11.68 -14.984 1 93.69 244 GLY B N 1
ATOM 4126 C CA . GLY B 1 244 ? 14.266 -13.062 -15.398 1 93.69 244 GLY B CA 1
ATOM 4127 C C . GLY B 1 244 ? 13.734 -14.07 -14.398 1 93.69 244 GLY B C 1
ATOM 4128 O O . GLY B 1 244 ? 14.258 -15.18 -14.297 1 93.69 244 GLY B O 1
ATOM 4129 N N . LEU B 1 245 ? 12.852 -13.703 -13.586 1 95.81 245 LEU B N 1
ATOM 4130 C CA . LEU B 1 245 ? 12.258 -14.609 -12.609 1 95.81 245 LEU B CA 1
ATOM 4131 C C . LEU B 1 245 ? 11.062 -15.344 -13.211 1 95.81 245 LEU B C 1
ATOM 4133 O O . LEU B 1 245 ? 10.266 -14.742 -13.938 1 95.81 245 LEU B O 1
ATOM 4137 N N . ARG B 1 246 ? 10.992 -16.672 -13.008 1 96.75 246 ARG B N 1
ATOM 4138 C CA . ARG B 1 246 ? 9.773 -17.406 -13.328 1 96.75 246 ARG B CA 1
ATOM 4139 C C . ARG B 1 246 ? 8.648 -17.047 -12.367 1 96.75 246 ARG B C 1
ATOM 4141 O O . ARG B 1 246 ? 8.773 -17.234 -11.148 1 96.75 246 ARG B O 1
ATOM 4148 N N . ALA B 1 247 ? 7.57 -16.547 -12.945 1 98.31 247 ALA B N 1
ATOM 4149 C CA . ALA B 1 247 ? 6.578 -15.938 -12.055 1 98.31 247 ALA B CA 1
ATOM 4150 C C . ALA B 1 247 ? 5.168 -16.375 -12.43 1 98.31 247 ALA B C 1
ATOM 4152 O O . ALA B 1 247 ? 4.871 -16.594 -13.609 1 98.31 247 ALA B O 1
ATOM 4153 N N . ALA B 1 248 ? 4.289 -16.5 -11.469 1 98.81 248 ALA B N 1
ATOM 4154 C CA . ALA B 1 248 ? 2.863 -16.766 -11.641 1 98.81 248 ALA B CA 1
ATOM 4155 C C . ALA B 1 248 ? 2.027 -15.961 -10.648 1 98.81 248 ALA B C 1
ATOM 4157 O O . ALA B 1 248 ? 2.518 -15.562 -9.594 1 98.81 248 ALA B O 1
ATOM 4158 N N . VAL B 1 249 ? 0.848 -15.664 -11.047 1 98.88 249 VAL B N 1
ATOM 4159 C CA . VAL B 1 249 ? -0.146 -15.039 -10.188 1 98.88 249 VAL B CA 1
ATOM 4160 C C . VAL B 1 249 ? -1.357 -15.953 -10.039 1 98.88 249 VAL B C 1
ATOM 4162 O O . VAL B 1 249 ? -1.948 -16.375 -11.031 1 98.88 249 VAL B O 1
ATOM 4165 N N . VAL B 1 250 ? -1.698 -16.281 -8.812 1 98.88 250 VAL B N 1
ATOM 4166 C CA . VAL B 1 250 ? -2.838 -17.125 -8.477 1 98.88 250 VAL B CA 1
ATOM 4167 C C . VAL B 1 250 ? -3.721 -16.422 -7.449 1 98.88 250 VAL B C 1
ATOM 4169 O O . VAL B 1 250 ? -3.281 -16.156 -6.332 1 98.88 250 VAL B O 1
ATOM 4172 N N . CYS B 1 251 ? -4.961 -16.156 -7.816 1 98.81 251 CYS B N 1
ATOM 4173 C CA . CYS B 1 251 ? -5.879 -15.438 -6.945 1 98.81 251 CYS B CA 1
ATOM 4174 C C . CYS B 1 251 ? -7.18 -16.203 -6.758 1 98.81 251 CYS B C 1
ATOM 4176 O O . CYS B 1 251 ? -7.625 -16.906 -7.664 1 98.81 251 CYS B O 1
ATOM 4178 N N . VAL B 1 252 ? -7.746 -16.062 -5.59 1 98.69 252 VAL B N 1
ATOM 4179 C CA . VAL B 1 252 ? -9.109 -16.547 -5.395 1 98.69 252 VAL B CA 1
ATOM 4180 C C . VAL B 1 252 ? -10.094 -15.406 -5.586 1 98.69 252 VAL B C 1
ATOM 4182 O O . VAL B 1 252 ? -9.836 -14.273 -5.168 1 98.69 252 VAL B O 1
ATOM 4185 N N . ALA B 1 253 ? -11.195 -15.664 -6.289 1 98.5 253 ALA B N 1
ATOM 4186 C CA . ALA B 1 253 ? -12.289 -14.703 -6.422 1 98.5 253 ALA B CA 1
ATOM 4187 C C . ALA B 1 253 ? -13.227 -14.773 -5.219 1 98.5 253 ALA B C 1
ATOM 4189 O O . ALA B 1 253 ? -13.789 -15.828 -4.922 1 98.5 253 ALA B O 1
ATOM 4190 N N . LEU B 1 254 ? -13.461 -13.664 -4.562 1 97.62 254 LEU B N 1
ATOM 4191 C CA . LEU B 1 254 ? -14.258 -13.672 -3.34 1 97.62 254 LEU B CA 1
ATOM 4192 C C . LEU B 1 254 ? -15.734 -13.43 -3.654 1 97.62 254 LEU B C 1
ATOM 4194 O O . LEU B 1 254 ? -16.609 -13.75 -2.84 1 97.62 254 LEU B O 1
ATOM 4198 N N . LEU B 1 255 ? -16.016 -12.836 -4.699 1 97.25 255 LEU B N 1
ATOM 4199 C CA . LEU B 1 255 ? -17.359 -12.555 -5.195 1 97.25 255 LEU B CA 1
ATOM 4200 C C . LEU B 1 255 ? -17.359 -12.383 -6.707 1 97.25 255 LEU B C 1
ATOM 4202 O O . LEU B 1 255 ? -16.281 -12.344 -7.332 1 97.25 255 LEU B O 1
ATOM 4206 N N . ASP B 1 256 ? -18.516 -12.422 -7.273 1 97.81 256 ASP B N 1
ATOM 4207 C CA . ASP B 1 256 ? -18.703 -12.07 -8.68 1 97.81 256 ASP B CA 1
ATOM 4208 C C . ASP B 1 256 ? -19.156 -10.617 -8.828 1 97.81 256 ASP B C 1
ATOM 4210 O O . ASP B 1 256 ? -20.297 -10.289 -8.508 1 97.81 256 ASP B O 1
ATOM 4214 N N . ARG B 1 257 ? -18.344 -9.789 -9.414 1 97.88 257 ARG B N 1
ATOM 4215 C CA . ARG B 1 257 ? -18.562 -8.352 -9.5 1 97.88 257 ARG B CA 1
ATOM 4216 C C . ARG B 1 257 ? -19.703 -8.023 -10.453 1 97.88 257 ARG B C 1
ATOM 4218 O O . ARG B 1 257 ? -20.219 -6.91 -10.453 1 97.88 257 ARG B O 1
ATOM 4225 N N . LEU B 1 258 ? -20.031 -8.953 -11.273 1 97.62 258 LEU B N 1
ATOM 4226 C CA . LEU B 1 258 ? -21.203 -8.75 -12.125 1 97.62 258 LEU B CA 1
ATOM 4227 C C . LEU B 1 258 ? -22.5 -8.82 -11.32 1 97.62 258 LEU B C 1
ATOM 4229 O O . LEU B 1 258 ? -23.547 -8.367 -11.773 1 97.62 258 LEU B O 1
ATOM 4233 N N . GLU B 1 259 ? -22.375 -9.352 -10.102 1 95.06 259 GLU B N 1
ATOM 4234 C CA . GLU B 1 259 ? -23.562 -9.555 -9.281 1 95.06 259 GLU B CA 1
ATOM 4235 C C . GLU B 1 259 ? -23.609 -8.562 -8.125 1 95.06 259 GLU B C 1
ATOM 4237 O O . GLU B 1 259 ? -24.672 -8.32 -7.547 1 95.06 259 GLU B O 1
ATOM 4242 N N . GLY B 1 260 ? -22.516 -8.023 -7.758 1 92.56 260 GLY B N 1
ATOM 4243 C CA . GLY B 1 260 ? -22.453 -7.102 -6.637 1 92.56 260 GLY B CA 1
ATOM 4244 C C . GLY B 1 260 ? -21.047 -6.66 -6.301 1 92.56 260 GLY B C 1
ATOM 4245 O O . GLY B 1 260 ? -20.078 -7.199 -6.84 1 92.56 260 GLY B O 1
ATOM 4246 N N . ASP B 1 261 ? -20.984 -5.75 -5.367 1 94.5 261 ASP B N 1
ATOM 4247 C CA . ASP B 1 261 ? -19.688 -5.145 -5.082 1 94.5 261 ASP B CA 1
ATOM 4248 C C . ASP B 1 261 ? -19.203 -5.508 -3.68 1 94.5 261 ASP B C 1
ATOM 4250 O O . ASP B 1 261 ? -18.016 -5.414 -3.381 1 94.5 261 ASP B O 1
ATOM 4254 N N . GLN B 1 262 ? -20.062 -5.895 -2.791 1 90.38 262 GLN B N 1
ATOM 4255 C CA . GLN B 1 262 ? -19.672 -6.113 -1.402 1 90.38 262 GLN B CA 1
ATOM 4256 C C . GLN B 1 262 ? -19.547 -7.602 -1.093 1 90.38 262 GLN B C 1
ATOM 4258 O O . GLN B 1 262 ? -20.312 -8.414 -1.603 1 90.38 262 GLN B O 1
ATOM 4263 N N . ILE B 1 263 ? -18.594 -7.859 -0.31 1 86.06 263 ILE B N 1
ATOM 4264 C CA . ILE B 1 263 ? -18.422 -9.211 0.208 1 86.06 263 ILE B CA 1
ATOM 4265 C C . ILE B 1 263 ? -19.453 -9.484 1.303 1 86.06 263 ILE B C 1
ATOM 4267 O O . ILE B 1 263 ? -19.5 -8.773 2.311 1 86.06 263 ILE B O 1
ATOM 4271 N N . ARG B 1 264 ? -20.344 -10.484 1.084 1 83.06 264 ARG B N 1
ATOM 4272 C CA . ARG B 1 264 ? -21.406 -10.805 2.033 1 83.06 264 ARG B CA 1
ATOM 4273 C C . ARG B 1 264 ? -21.203 -12.188 2.633 1 83.06 264 ARG B C 1
ATOM 4275 O O . ARG B 1 264 ? -21.844 -12.539 3.629 1 83.06 264 ARG B O 1
ATOM 4282 N N . ALA B 1 265 ? -20.234 -12.914 2.074 1 86.56 265 ALA B N 1
ATOM 4283 C CA . ALA B 1 265 ? -19.969 -14.258 2.588 1 86.56 265 ALA B CA 1
ATOM 4284 C C . ALA B 1 265 ? -19.438 -14.203 4.016 1 86.56 265 ALA B C 1
ATOM 4286 O O . ALA B 1 265 ? -18.656 -13.305 4.359 1 86.56 265 ALA B O 1
ATOM 4287 N N . PRO B 1 266 ? -19.844 -15.195 4.82 1 90.12 266 PRO B N 1
ATOM 4288 C CA . PRO B 1 266 ? -19.344 -15.25 6.191 1 90.12 266 PRO B CA 1
ATOM 4289 C C . PRO B 1 266 ? -17.828 -15.422 6.25 1 90.12 266 PRO B C 1
ATOM 4291 O O . PRO B 1 266 ? -17.219 -15.906 5.293 1 90.12 266 PRO B O 1
ATOM 4294 N N . ARG B 1 267 ? -17.297 -15 7.375 1 87.44 267 ARG B N 1
ATOM 4295 C CA . ARG B 1 267 ? -15.859 -15.008 7.578 1 87.44 267 ARG B CA 1
ATOM 4296 C C . ARG B 1 267 ? -15.281 -16.406 7.371 1 87.44 267 ARG B C 1
ATOM 4298 O O . ARG B 1 267 ? -14.188 -16.547 6.828 1 87.44 267 ARG B O 1
ATOM 4305 N N . GLU B 1 268 ? -16.016 -17.438 7.82 1 91.56 268 GLU B N 1
ATOM 4306 C CA . GLU B 1 268 ? -15.539 -18.812 7.691 1 91.56 268 GLU B CA 1
ATOM 4307 C C . GLU B 1 268 ? -15.422 -19.219 6.23 1 91.56 268 GLU B C 1
ATOM 4309 O O . GLU B 1 268 ? -14.477 -19.922 5.848 1 91.56 268 GLU B O 1
ATOM 4314 N N . VAL B 1 269 ? -16.344 -18.781 5.48 1 94.38 269 VAL B N 1
ATOM 4315 C CA . VAL B 1 269 ? -16.344 -19.094 4.055 1 94.38 269 VAL B CA 1
ATOM 4316 C C . VAL B 1 269 ? -15.188 -18.359 3.369 1 94.38 269 VAL B C 1
ATOM 4318 O O . VAL B 1 269 ? -14.477 -18.938 2.545 1 94.38 269 VAL B O 1
ATOM 4321 N N . LEU B 1 270 ? -15.016 -17.188 3.74 1 93.5 270 LEU B N 1
ATOM 4322 C CA . LEU B 1 270 ? -13.93 -16.391 3.166 1 93.5 270 LEU B CA 1
ATOM 4323 C C . LEU B 1 270 ? -12.578 -17 3.516 1 93.5 270 LEU B C 1
ATOM 4325 O O . LEU B 1 270 ? -11.664 -17 2.688 1 93.5 270 LEU B O 1
ATOM 4329 N N . ARG B 1 271 ? -12.461 -17.469 4.699 1 93.38 271 ARG B N 1
ATOM 4330 C CA . ARG B 1 271 ? -11.227 -18.141 5.117 1 93.38 271 ARG B CA 1
ATOM 4331 C C . ARG B 1 271 ? -10.961 -19.375 4.27 1 93.38 271 ARG B C 1
ATOM 4333 O O . ARG B 1 271 ? -9.82 -19.625 3.867 1 93.38 271 ARG B O 1
ATOM 4340 N N . GLU B 1 272 ? -11.992 -20.141 4.09 1 95.5 272 GLU B N 1
ATOM 4341 C CA . GLU B 1 272 ? -11.852 -21.328 3.254 1 95.5 272 GLU B CA 1
ATOM 4342 C C . GLU B 1 272 ? -11.438 -20.953 1.832 1 95.5 272 GLU B C 1
ATOM 4344 O O . GLU B 1 272 ? -10.57 -21.594 1.245 1 95.5 272 GLU B O 1
ATOM 4349 N N . TYR B 1 273 ? -12.055 -19.906 1.255 1 96.81 273 TYR B N 1
ATOM 4350 C CA . TYR B 1 273 ? -11.703 -19.438 -0.079 1 96.81 273 TYR B CA 1
ATOM 4351 C C . TYR B 1 273 ? -10.219 -19.078 -0.152 1 96.81 273 TYR B C 1
ATOM 4353 O O . TYR B 1 273 ? -9.531 -19.453 -1.105 1 96.81 273 TYR B O 1
ATOM 4361 N N . GLN B 1 274 ? -9.758 -18.438 0.832 1 96.38 274 GLN B N 1
ATOM 4362 C CA . GLN B 1 274 ? -8.391 -17.922 0.823 1 96.38 274 GLN B CA 1
ATOM 4363 C C . GLN B 1 274 ? -7.379 -19.047 0.951 1 96.38 274 GLN B C 1
ATOM 4365 O O . GLN B 1 274 ? -6.211 -18.891 0.587 1 96.38 274 GLN B O 1
ATOM 4370 N N . GLN B 1 275 ? -7.758 -20.203 1.418 1 96.31 275 GLN B N 1
ATOM 4371 C CA . GLN B 1 275 ? -6.871 -21.344 1.558 1 96.31 275 GLN B CA 1
ATOM 4372 C C . GLN B 1 275 ? -6.695 -22.078 0.226 1 96.31 275 GLN B C 1
ATOM 4374 O O . GLN B 1 275 ? -5.715 -22.797 0.032 1 96.31 275 GLN B O 1
ATOM 4379 N N . ARG B 1 276 ? -7.562 -21.859 -0.65 1 97.56 276 ARG B N 1
ATOM 4380 C CA . ARG B 1 276 ? -7.602 -22.641 -1.883 1 97.56 276 ARG B CA 1
ATOM 4381 C C . ARG B 1 276 ? -6.355 -22.391 -2.729 1 97.56 276 ARG B C 1
ATOM 4383 O O . ARG B 1 276 ? -5.641 -23.344 -3.076 1 97.56 276 ARG B O 1
ATOM 4390 N N . PRO B 1 277 ? -6.039 -21.125 -3.053 1 98.06 277 PRO B N 1
ATOM 4391 C CA . PRO B 1 277 ? -4.781 -20.938 -3.781 1 98.06 277 PRO B CA 1
ATOM 4392 C C . PRO B 1 277 ? -3.568 -21.453 -3.008 1 98.06 277 PRO B C 1
ATOM 4394 O O . PRO B 1 277 ? -2.604 -21.922 -3.611 1 98.06 277 PRO B O 1
ATOM 4397 N N . GLN B 1 278 ? -3.588 -21.375 -1.707 1 97.38 278 GLN B N 1
ATOM 4398 C CA . GLN B 1 278 ? -2.479 -21.859 -0.887 1 97.38 278 GLN B CA 1
ATOM 4399 C C . GLN B 1 278 ? -2.295 -23.359 -1.026 1 97.38 278 GLN B C 1
ATOM 4401 O O . GLN B 1 278 ? -1.167 -23.844 -1.135 1 97.38 278 GLN B O 1
ATOM 4406 N N . ARG B 1 279 ? -3.354 -24.062 -1.01 1 97 279 ARG B N 1
ATOM 4407 C CA . ARG B 1 279 ? -3.305 -25.516 -1.182 1 97 279 ARG B CA 1
ATOM 4408 C C . ARG B 1 279 ? -2.752 -25.891 -2.555 1 97 279 ARG B C 1
ATOM 4410 O O . ARG B 1 279 ? -1.955 -26.812 -2.678 1 97 279 ARG B O 1
ATOM 4417 N N . LEU B 1 280 ? -3.211 -25.188 -3.551 1 97.88 280 LEU B N 1
ATOM 4418 C CA . LEU B 1 280 ? -2.732 -25.422 -4.906 1 97.88 280 LEU B CA 1
ATOM 4419 C C . LEU B 1 280 ? -1.229 -25.188 -5.004 1 97.88 280 LEU B C 1
ATOM 4421 O O . LEU B 1 280 ? -0.501 -26.031 -5.551 1 97.88 280 LEU B O 1
ATOM 4425 N N . ILE B 1 281 ? -0.752 -24.094 -4.473 1 98.25 281 ILE B N 1
ATOM 4426 C CA . ILE B 1 281 ? 0.655 -23.719 -4.57 1 98.25 281 ILE B CA 1
ATOM 4427 C C . ILE B 1 281 ? 1.502 -24.688 -3.754 1 98.25 281 ILE B C 1
ATOM 4429 O O . ILE B 1 281 ? 2.604 -25.062 -4.168 1 98.25 281 ILE B O 1
ATOM 4433 N N . ALA B 1 282 ? 0.971 -25.094 -2.594 1 96.81 282 ALA B N 1
ATOM 4434 C CA . ALA B 1 282 ? 1.674 -26.094 -1.79 1 96.81 282 ALA B CA 1
ATOM 4435 C C . ALA B 1 282 ? 1.848 -27.406 -2.561 1 96.81 282 ALA B C 1
ATOM 4437 O O . ALA B 1 282 ? 2.92 -28.016 -2.531 1 96.81 282 ALA B O 1
ATOM 4438 N N . ALA B 1 283 ? 0.804 -27.859 -3.23 1 96 283 ALA B N 1
ATOM 4439 C CA . ALA B 1 283 ? 0.868 -29.078 -4.035 1 96 283 ALA B CA 1
ATOM 4440 C C . ALA B 1 283 ? 1.9 -28.938 -5.152 1 96 283 ALA B C 1
ATOM 4442 O O . ALA B 1 283 ? 2.674 -29.859 -5.406 1 96 283 ALA B O 1
ATOM 4443 N N . PHE B 1 284 ? 1.894 -27.844 -5.801 1 97.69 284 PHE B N 1
ATOM 4444 C CA . PHE B 1 284 ? 2.844 -27.562 -6.871 1 97.69 284 PHE B CA 1
ATOM 4445 C C . PHE B 1 284 ? 4.277 -27.625 -6.355 1 97.69 284 PHE B C 1
ATOM 4447 O O . PHE B 1 284 ? 5.129 -28.281 -6.965 1 97.69 284 PHE B O 1
ATOM 4454 N N . ILE B 1 285 ? 4.535 -26.953 -5.215 1 97.81 285 ILE B N 1
ATOM 4455 C CA . ILE B 1 285 ? 5.875 -26.875 -4.645 1 97.81 285 ILE B CA 1
ATOM 4456 C C . ILE B 1 285 ? 6.344 -28.266 -4.238 1 97.81 285 ILE B C 1
ATOM 4458 O O . ILE B 1 285 ? 7.477 -28.656 -4.52 1 97.81 285 ILE B O 1
ATOM 4462 N N . ARG B 1 286 ? 5.469 -29 -3.609 1 95.38 286 ARG B N 1
ATOM 4463 C CA . ARG B 1 286 ? 5.809 -30.375 -3.207 1 95.38 286 ARG B CA 1
ATOM 4464 C C . ARG B 1 286 ? 6.184 -31.219 -4.418 1 95.38 286 ARG B C 1
ATOM 4466 O O . ARG B 1 286 ? 7.16 -31.969 -4.375 1 95.38 286 ARG B O 1
ATOM 4473 N N . ARG B 1 287 ? 5.406 -31.078 -5.406 1 94.94 287 ARG B N 1
ATOM 4474 C CA . ARG B 1 287 ? 5.66 -31.828 -6.629 1 94.94 287 ARG B CA 1
ATOM 4475 C C . ARG B 1 287 ? 7.012 -31.469 -7.23 1 94.94 287 ARG B C 1
ATOM 4477 O O . ARG B 1 287 ? 7.762 -32.344 -7.668 1 94.94 287 ARG B O 1
ATOM 4484 N N . ARG B 1 288 ? 7.316 -30.219 -7.273 1 95.62 288 ARG B N 1
ATOM 4485 C CA . ARG B 1 288 ? 8.562 -29.75 -7.855 1 95.62 288 ARG B CA 1
ATOM 4486 C C . ARG B 1 288 ? 9.766 -30.172 -7.016 1 95.62 288 ARG B C 1
ATOM 4488 O O . ARG B 1 288 ? 10.828 -30.484 -7.559 1 95.62 288 ARG B O 1
ATOM 4495 N N . LEU B 1 289 ? 9.594 -30.109 -5.73 1 94.56 289 LEU B N 1
ATOM 4496 C CA . LEU B 1 289 ? 10.68 -30.5 -4.836 1 94.56 289 LEU B CA 1
ATOM 4497 C C . LEU B 1 289 ? 10.93 -32 -4.891 1 94.56 289 LEU B C 1
ATOM 4499 O O . LEU B 1 289 ? 12.055 -32.438 -4.688 1 94.56 289 LEU B O 1
ATOM 4503 N N . ALA B 1 290 ? 9.914 -32.781 -5.109 1 90.94 290 ALA B N 1
ATOM 4504 C CA . ALA B 1 290 ? 10.055 -34.219 -5.211 1 90.94 290 ALA B CA 1
ATOM 4505 C C . ALA B 1 290 ? 10.773 -34.625 -6.496 1 90.94 290 ALA B C 1
ATOM 4507 O O . ALA B 1 290 ? 11.375 -35.688 -6.574 1 90.94 290 ALA B O 1
ATOM 4508 N N . ARG B 1 291 ? 10.703 -33.844 -7.449 1 86.06 291 ARG B N 1
ATOM 4509 C CA . ARG B 1 291 ? 11.352 -34.125 -8.727 1 86.06 291 ARG B CA 1
ATOM 4510 C C . ARG B 1 291 ? 12.828 -33.75 -8.688 1 86.06 291 ARG B C 1
ATOM 4512 O O . ARG B 1 291 ? 13.586 -34.094 -9.594 1 86.06 291 ARG B O 1
ATOM 4519 N N . CYS B 1 292 ? 13.289 -33.031 -7.746 1 68.25 292 CYS B N 1
ATOM 4520 C CA . CYS B 1 292 ? 14.703 -32.688 -7.59 1 68.25 292 CYS B CA 1
ATOM 4521 C C . CYS B 1 292 ? 15.414 -33.719 -6.719 1 68.25 292 CYS B C 1
ATOM 4523 O O . CYS B 1 292 ? 14.82 -34.281 -5.797 1 68.25 292 CYS B O 1
#

Secondary structure (DSSP, 8-state):
---B-TTGGG-S--EEGGGTEETTTS-HHHHHTT--EEEEES-HHHHHHHHHHHHHHTT-SS-STT---TTTTSSS--EEEETTEEEEE--SSHHHHHHHHHHHHHHHHHTT--S-EEEEEEEEEESSS-TT-EEEEEEEE-TTS-SEEEEEETTEEEEEE-B--HHHHHHHHHHHTTSTTS-EEEEEEEE-S-SSGGGT-SSSSB--S-HHHHHHHHHHHHHTTEEEEESSHHHHHHHHHHTT-EEEEEEEEEEETTT-SS--S-HHHHHHHHHHHHHHHHHHHHHHHHT-/---B-TTGGG-S--EEGGGTEETTTS-HHHHHTT--EEEEES-HHHHHHHHHHHHHHTT-SS-STT---TTTT-SS--EEEETTEEEEE--SSHHHHHHHHHHHHHHHHHTT--S-EEEEEEEEEESSS-TT-EEEEEEEE-TTS-SEEEEEETTEEEEEE-B--HHHHHHHHHHHTTSTTS-EEEEEEEE-S-SSGGGT-SSSSB--S-HHHHHHHHHHHHHTTEEEEESSHHHHHHHHHHTT-EEEEEEEEEEETTT-SS--S-HHHHHHHHHHHHHHHHHHHHHHHHT-

InterPro domains:
  IPR000845 Nucleoside phosphorylase domain [PF01048] (36-286)
  IPR010059 Uridine phosphorylase, eukaryotic [TIGR01719] (5-290)
  IPR010059 Uridine phosphorylase, eukaryotic [cd17763] (13-287)
  IPR018016 Nucleoside phosphorylase, conserved site [PS01232] (89-104)
  IPR035994 Nucleoside phosphorylase superfamily [G3DSA:3.40.50.1580] (1-292)
  IPR035994 Nucleoside phosphorylase superfamily [SSF53167] (17-285)

Organism: Anas platyrhynchos (NCBI:txid8839)

Solvent-accessible surface area (backbone atoms only — not comparable to full-atom values): 29290 Å² total; per-residue (Å²): 91,53,71,56,25,86,54,53,82,74,47,91,62,53,72,32,70,61,51,53,48,30,66,80,81,37,65,44,41,81,76,45,28,70,35,38,34,38,39,34,25,43,38,45,65,60,26,49,50,48,31,32,51,47,22,60,75,67,66,48,88,70,88,36,80,77,68,60,55,67,12,64,84,38,71,72,36,38,31,32,70,38,88,39,32,37,21,27,19,31,45,47,24,40,33,24,39,50,53,47,47,30,44,46,52,42,48,39,40,70,12,60,26,56,83,44,38,39,36,37,48,42,70,27,40,10,36,86,42,59,56,44,26,30,40,33,36,50,36,21,14,25,71,78,69,40,60,40,29,78,45,54,44,76,66,39,82,44,78,38,58,8,62,46,43,55,67,57,39,52,51,50,54,58,46,37,69,75,53,73,84,53,60,72,47,77,32,26,29,31,23,30,66,33,75,32,44,33,65,47,31,63,80,33,31,49,36,93,72,52,74,66,58,33,49,52,47,52,48,52,41,38,74,72,44,28,36,30,40,39,35,42,52,19,56,52,25,25,52,32,48,74,21,69,39,49,38,45,43,34,26,19,15,68,34,28,52,84,78,46,80,74,83,78,73,52,70,70,55,51,52,54,31,63,44,48,47,52,54,46,50,50,52,45,50,51,53,56,56,66,72,98,92,54,70,56,24,86,53,53,81,73,46,91,61,54,72,30,72,63,51,52,47,30,65,79,83,38,64,45,40,81,75,43,28,71,35,36,36,36,40,33,25,42,36,43,66,60,24,50,51,46,33,32,50,46,23,59,76,67,66,48,87,69,87,38,79,78,68,61,54,67,12,64,84,39,72,71,37,37,31,33,71,38,87,41,33,36,22,26,21,30,45,47,24,38,32,23,38,48,52,47,46,31,45,46,51,43,48,38,40,71,12,60,26,56,84,44,38,36,34,38,46,43,69,29,40,11,37,86,43,60,56,43,27,30,39,32,36,48,35,19,15,24,71,77,70,40,59,40,30,7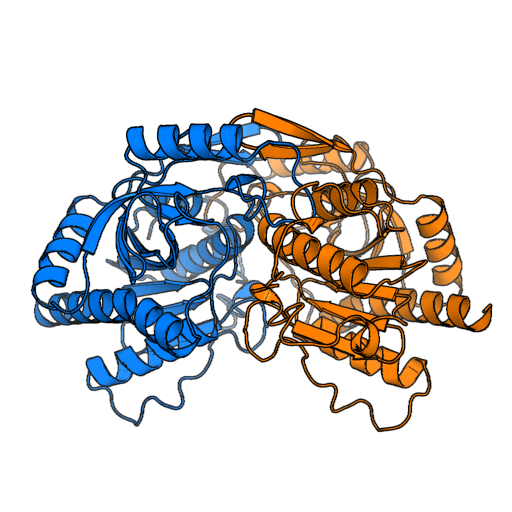7,44,53,44,77,66,39,81,44,79,38,57,9,60,44,42,56,66,59,39,51,50,51,54,58,47,37,68,76,53,72,86,53,60,71,47,77,31,27,29,31,23,30,66,34,76,32,44,34,63,48,31,62,81,33,32,50,37,94,72,52,73,64,56,33,50,52,48,53,48,52,41,39,73,72,44,28,36,29,39,40,34,41,51,20,55,51,24,23,53,31,48,74,21,69,39,49,39,48,42,34,27,20,15,68,34,30,51,82,78,45,78,73,85,78,71,51,70,70,56,52,52,54,32,63,43,47,48,52,53,47,51,50,52,44,51,52,52,56,56,68,72,99

Nearest PDB structures (foldseek):
  2xrf-assembly1_A-2  TM=9.961E-01  e=6.060E-53  Homo sapiens
  3kvy-assembly1_A  TM=9.957E-01  e=1.906E-48  Bos taurus
  3kvr-assembly1_A  TM=9.932E-01  e=5.944E-48  Bos taurus
  3p0f-assembly1_A  TM=9.688E-01  e=2.490E-49  Homo sapiens
  3eue-assembly1_A  TM=9.796E-01  e=2.923E-44  Homo sapiens

Foldseek 3Di:
DADDDPCPVVDPKDDLPQQRDILVVDPLLVVQQLAAEEEEEADQVLLLVLQLVLLVLVVHDDNSPDFDFSSVVHDLKTWTDRGNYIGIHQHAFAVSVLSVLVSVLVSCVSNVHDNHAYEYEYAWAWAPDAALEKEKEQAEAELVLHQWDWDADPNDIDIFGQGADNVVSVLLVVLVVVVPPHHYDYWYEYAYRDLDVSLLAPPDPDDDDDPVVSLVSSVVNVVSTHTTYGGHRSSVRRSCVVRVHRYIYMYGHRYHVNVHDDRPDDPVVVVVSSCSVSVSVSSSVVVVVVVD/DADDDPCVVVDPKDDLPQQRDIPVPDPLLVVQQLAAEEEEEADQVLLLVLQLVLLVLVVHDDNSPDFDFSSVVHDLKTWTDRGNYIGIHQHAFAVSNLSVLVSVLVSCVSNVHPNHAYEYEYAWAWAPDAALEKEKEQAEAELVRHQWDWDADPNDIDIFGQGADNVVSVLLVVLVVVVPPHHYDYWYEYAYRDLDVSLLAPPDPDDDDDPVVSLVSSVVNVVSTHTTYGGHRSSVRRSCVVRVHRYIYMYGHRYHVNVHDDRPDDPVVVVVSSCSVSVSVSSSVVVVVVVD

Radius of gyration: 22.88 Å; Cα contacts (8 Å, |Δi|>4): 1390; chains: 2; bounding box: 59×63×56 Å